Protein AF-A0A0R2JRQ5-F1 (afdb_monomer_lite)

Secondary structure (DSSP, 8-state):
-------------------------------------------------------------HHHHHHHHHTSTTGGGTS--HHHHHHTEE---STT-TTPPPEE---EEEEEE-STTTEET--SS--EEEEEES--SSSEEEEEE-SSEEEEEEESS-EEHHHHH-TT-TTEEEEEHHHHHHHHHH-HHHHHHHGGGEEE-----HHHHHHHHHTS-HHHHHHHHHHHHHHHTT----TTS-EEEEE-STTEEEEEETT--SHHHHEEEEEE-SSSEEEEEEEE-SSTTS-EEEEEEEEEHHHHHHHHHHSHHHHHHHHTTEE-TTTTSB-TTS-HHHH--------------------------------PPPPS-HHHHHHHHHHHHHHHHHHTTSS-HHHHHH-TTTTT--B-TTS-B--HHHHHHHHHHHHHHH-

Structure (mmCIF, N/CA/C/O backbone):
data_AF-A0A0R2JRQ5-F1
#
_entry.id   AF-A0A0R2JRQ5-F1
#
loop_
_atom_site.group_PDB
_atom_site.id
_atom_site.type_symbol
_atom_site.label_atom_id
_atom_site.label_alt_id
_atom_site.label_comp_id
_atom_site.label_asym_id
_atom_site.label_entity_id
_atom_site.label_seq_id
_atom_site.pdbx_PDB_ins_code
_atom_site.Cartn_x
_atom_site.Cartn_y
_atom_site.Cartn_z
_atom_site.occupancy
_atom_site.B_iso_or_equiv
_atom_site.auth_seq_id
_atom_site.auth_comp_id
_atom_site.auth_asym_id
_atom_site.auth_atom_id
_atom_site.pdbx_PDB_model_num
ATOM 1 N N . MET A 1 1 ? 50.748 -8.562 43.020 1.00 32.12 1 MET A N 1
ATOM 2 C CA . MET A 1 1 ? 50.441 -9.678 43.940 1.00 32.12 1 MET A CA 1
ATOM 3 C C . MET A 1 1 ? 48.986 -9.543 44.364 1.00 32.12 1 MET A C 1
ATOM 5 O O . MET A 1 1 ? 48.686 -8.518 44.951 1.00 32.12 1 MET A O 1
ATOM 9 N N . ASN A 1 2 ? 48.168 -10.565 44.056 1.00 31.53 2 ASN A N 1
ATOM 10 C CA . ASN A 1 2 ? 46.857 -10.945 44.635 1.00 31.53 2 ASN A CA 1
ATOM 11 C C . ASN A 1 2 ? 45.705 -9.905 44.578 1.00 31.53 2 ASN A C 1
ATOM 13 O O . ASN A 1 2 ? 45.909 -8.749 44.893 1.00 31.53 2 ASN A O 1
ATOM 17 N N . ASN A 1 3 ? 44.439 -10.226 44.292 1.00 33.97 3 ASN A N 1
ATOM 18 C CA . ASN A 1 3 ? 43.747 -11.482 43.996 1.00 33.97 3 ASN A CA 1
ATOM 19 C C . ASN A 1 3 ? 42.308 -11.157 43.518 1.00 33.97 3 ASN A C 1
ATOM 21 O O . ASN A 1 3 ? 41.673 -10.289 44.104 1.00 33.97 3 ASN A O 1
ATOM 25 N N . LYS A 1 4 ? 41.813 -11.983 42.584 1.00 31.64 4 LYS A N 1
ATOM 26 C CA . LYS A 1 4 ? 40.461 -12.585 42.498 1.00 31.64 4 LYS A CA 1
ATOM 27 C C . LYS A 1 4 ? 39.234 -11.754 42.074 1.00 31.64 4 LYS A C 1
ATOM 29 O O . LYS A 1 4 ? 38.666 -10.983 42.833 1.00 31.64 4 LYS A O 1
ATOM 34 N N . GLU A 1 5 ? 38.821 -12.079 40.847 1.00 42.81 5 GLU A N 1
ATOM 35 C CA . GLU A 1 5 ? 37.472 -12.385 40.341 1.00 42.81 5 GLU A CA 1
ATOM 36 C C . GLU A 1 5 ? 36.297 -12.366 41.332 1.00 42.81 5 GLU A C 1
ATOM 38 O O . GLU A 1 5 ? 36.350 -12.978 42.401 1.00 42.81 5 GLU A O 1
ATOM 43 N N . PHE A 1 6 ? 35.174 -11.799 40.874 1.00 30.44 6 PHE A N 1
ATOM 44 C CA . PHE A 1 6 ? 33.856 -12.102 41.421 1.00 30.44 6 PHE A CA 1
ATOM 45 C C . PHE A 1 6 ? 32.778 -12.053 40.327 1.00 30.44 6 PHE A C 1
ATOM 47 O O . PHE A 1 6 ? 32.390 -10.988 39.853 1.00 30.44 6 PHE A O 1
ATOM 54 N N . TRP A 1 7 ? 32.324 -13.241 39.929 1.00 31.92 7 TRP A N 1
ATOM 55 C CA . TRP A 1 7 ? 31.076 -13.501 39.212 1.00 31.92 7 TRP A CA 1
ATOM 56 C C . TRP A 1 7 ? 29.995 -13.850 40.247 1.00 31.92 7 TRP A C 1
ATOM 58 O O . TRP A 1 7 ? 30.211 -14.737 41.070 1.00 31.92 7 TRP A O 1
ATOM 68 N N . ILE A 1 8 ? 28.827 -13.209 40.171 1.00 34.00 8 ILE A N 1
ATOM 69 C CA . ILE A 1 8 ? 27.545 -13.653 40.752 1.00 34.00 8 ILE A CA 1
ATOM 70 C C . ILE A 1 8 ? 26.481 -13.238 39.718 1.00 34.00 8 ILE A C 1
ATOM 72 O O . ILE A 1 8 ? 26.400 -12.062 39.394 1.00 34.00 8 ILE A O 1
ATOM 76 N N . GLY A 1 9 ? 25.671 -14.098 39.097 1.00 26.67 9 GLY A N 1
ATOM 77 C CA . GLY A 1 9 ? 25.301 -15.464 39.459 1.00 26.67 9 GLY A CA 1
ATOM 78 C C . GLY A 1 9 ? 24.146 -15.473 40.457 1.00 26.67 9 GLY A C 1
ATOM 79 O O . GLY A 1 9 ? 24.336 -15.917 41.583 1.00 26.67 9 GLY A O 1
ATOM 80 N N . MET A 1 10 ? 22.970 -14.964 40.076 1.00 27.69 10 MET A N 1
ATOM 81 C CA . MET A 1 10 ? 21.775 -15.039 40.919 1.00 27.69 10 MET A CA 1
ATOM 82 C C . MET A 1 10 ? 20.724 -15.949 40.282 1.00 27.69 10 MET A C 1
ATOM 84 O O . MET A 1 10 ? 20.042 -15.592 39.325 1.00 27.69 10 MET A O 1
ATOM 88 N N . SER A 1 11 ? 20.642 -17.148 40.846 1.00 26.39 11 SER A N 1
ATOM 89 C CA . SER A 1 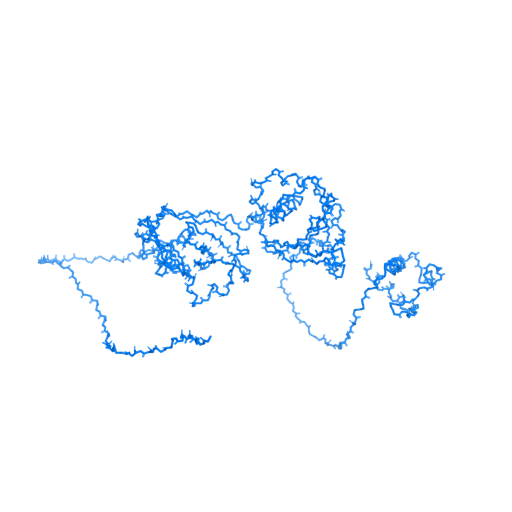11 ? 19.560 -18.110 40.683 1.00 26.39 11 SER A CA 1
ATOM 90 C C . SER A 1 11 ? 18.619 -18.031 41.894 1.00 26.39 11 SER A C 1
ATOM 92 O O . SER A 1 11 ? 19.002 -17.512 42.943 1.00 26.39 11 SER A O 1
ATOM 94 N N . ILE A 1 12 ? 17.481 -18.728 41.764 1.00 29.72 12 ILE A N 1
ATOM 95 C CA . ILE A 1 12 ? 16.566 -19.229 42.814 1.00 29.72 12 ILE A CA 1
ATOM 96 C C . ILE A 1 12 ? 15.659 -18.138 43.459 1.00 29.72 12 ILE A C 1
ATOM 98 O O . ILE A 1 12 ? 16.117 -17.053 43.769 1.00 29.72 12 ILE A O 1
ATOM 102 N N . THR A 1 13 ? 14.351 -18.291 43.717 1.00 25.55 13 THR A N 1
ATOM 103 C CA . THR A 1 13 ? 13.502 -19.476 43.939 1.00 25.55 13 THR A CA 1
ATOM 104 C C . THR A 1 13 ? 12.015 -19.108 43.845 1.00 25.55 13 THR A C 1
ATOM 106 O O . THR A 1 13 ? 11.595 -18.034 44.264 1.00 25.55 13 THR A O 1
ATOM 109 N N . LEU A 1 14 ? 11.240 -20.082 43.379 1.00 31.59 14 LEU A N 1
ATOM 110 C CA . LEU A 1 14 ? 9.798 -20.289 43.513 1.00 31.59 14 LEU A CA 1
ATOM 111 C C . LEU A 1 14 ? 9.313 -20.321 44.991 1.00 31.59 14 LEU A C 1
ATOM 113 O O . LEU A 1 14 ? 9.897 -21.041 45.796 1.00 31.59 14 LEU A O 1
ATOM 117 N N . VAL A 1 15 ? 8.199 -19.651 45.325 1.00 24.95 15 VAL A N 1
ATOM 118 C CA . VAL A 1 15 ? 7.341 -19.900 46.519 1.00 24.95 15 VAL A CA 1
ATOM 119 C C . VAL A 1 15 ? 5.880 -19.658 46.084 1.00 24.95 15 VAL A C 1
ATOM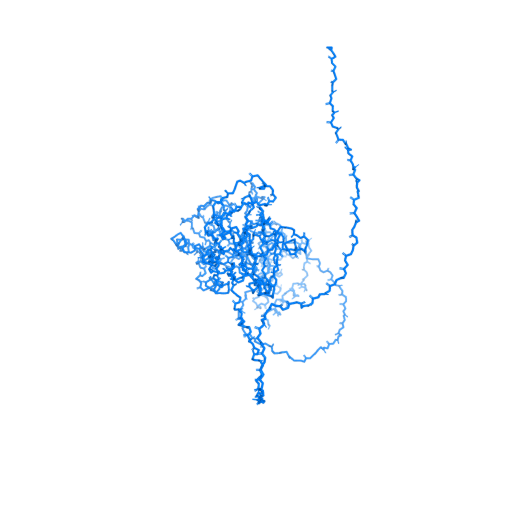 121 O O . VAL A 1 15 ? 5.540 -18.543 45.714 1.00 24.95 15 VAL A O 1
ATOM 124 N N . VAL A 1 16 ? 5.103 -20.701 45.753 1.00 25.44 16 VAL A N 1
ATOM 125 C CA . VAL A 1 16 ? 4.133 -21.466 46.586 1.00 25.44 16 VAL A CA 1
ATOM 126 C C . VAL A 1 16 ? 2.848 -20.702 46.985 1.00 25.44 16 VAL A C 1
ATOM 128 O O . VAL A 1 16 ? 2.842 -19.954 47.950 1.00 25.44 16 VAL A O 1
ATOM 131 N N . ALA A 1 17 ? 1.780 -20.997 46.222 1.00 26.25 17 ALA A N 1
ATOM 132 C CA . ALA A 1 17 ? 0.448 -21.545 46.581 1.00 26.25 17 ALA A CA 1
ATOM 133 C C . ALA A 1 17 ? -0.489 -20.920 47.651 1.00 26.25 17 ALA A C 1
ATOM 135 O O . ALA A 1 17 ? -0.040 -20.327 48.622 1.00 26.25 17 ALA A O 1
ATOM 136 N N . LEU A 1 18 ? -1.788 -21.288 47.486 1.00 23.84 18 LEU A N 1
ATOM 137 C CA . LEU A 1 18 ? -3.007 -21.187 48.344 1.00 23.84 18 LEU A CA 1
ATOM 138 C C . LEU A 1 18 ? -3.902 -19.952 48.065 1.00 23.84 18 LEU A C 1
ATOM 140 O O . LEU A 1 18 ? -3.399 -18.842 48.068 1.00 23.84 18 LEU A O 1
ATOM 144 N N . LEU A 1 19 ? -5.222 -20.012 47.793 1.00 24.08 19 LEU A N 1
ATOM 145 C CA . LEU A 1 19 ? -6.334 -20.968 48.022 1.00 24.08 19 LEU A CA 1
ATOM 146 C C . LEU A 1 19 ? -7.438 -20.755 46.951 1.00 24.08 19 LEU A C 1
ATOM 148 O O . LEU A 1 19 ? -7.693 -19.624 46.559 1.00 24.08 19 LEU A O 1
ATOM 152 N N . ILE A 1 20 ? -8.017 -21.795 46.337 1.00 29.48 20 ILE A N 1
ATOM 153 C CA . ILE A 1 20 ? -9.318 -22.437 46.660 1.00 29.48 20 ILE A CA 1
ATOM 154 C C . ILE A 1 20 ? -10.445 -21.470 47.070 1.00 29.48 20 ILE A C 1
ATOM 156 O O . ILE A 1 20 ? -10.464 -20.958 48.185 1.00 29.48 20 ILE A O 1
ATOM 160 N N . GLY A 1 21 ? -11.459 -21.364 46.205 1.00 22.67 21 GLY A N 1
ATOM 161 C CA . GLY A 1 21 ? -12.764 -20.771 46.492 1.00 22.67 21 GLY A CA 1
ATOM 162 C C . GLY A 1 21 ? -13.823 -21.316 45.533 1.00 22.67 21 GLY A C 1
ATOM 163 O O . GLY A 1 21 ? -13.954 -20.837 44.415 1.00 22.67 21 GLY A O 1
ATOM 164 N N . MET A 1 22 ? -14.528 -22.363 45.962 1.00 24.33 22 MET A N 1
ATOM 165 C CA . MET A 1 22 ? -15.679 -22.956 45.278 1.00 24.33 22 MET A CA 1
ATOM 166 C C . MET A 1 22 ? -16.878 -21.996 45.229 1.00 24.33 22 MET A C 1
ATOM 168 O O . MET A 1 22 ? -17.085 -21.213 46.152 1.00 24.33 22 MET A O 1
ATOM 172 N N . GLY A 1 23 ? -17.753 -22.216 44.243 1.00 22.27 23 GLY A N 1
ATOM 173 C CA . GLY A 1 23 ? -19.160 -21.796 44.256 1.00 22.27 23 GLY A CA 1
ATOM 174 C C . GLY A 1 23 ? -19.460 -20.760 43.175 1.00 22.27 23 GLY A C 1
ATOM 175 O O . GLY A 1 23 ? -18.724 -19.804 43.012 1.00 22.27 23 GLY A O 1
ATOM 176 N N . GLY A 1 24 ? -20.510 -20.858 42.374 1.00 22.08 24 GLY A N 1
ATOM 177 C CA . GLY A 1 24 ? -21.677 -21.720 42.411 1.00 22.08 24 GLY A CA 1
ATOM 178 C C . GLY A 1 24 ? -22.735 -21.088 41.504 1.00 22.08 24 GLY A C 1
ATOM 179 O O . GLY A 1 24 ? -22.779 -19.872 41.336 1.00 22.08 24 GLY A O 1
ATOM 180 N N . PHE A 1 25 ? -23.560 -21.938 40.902 1.00 27.41 25 PHE A N 1
ATOM 181 C CA . PHE A 1 25 ? -24.839 -21.589 40.288 1.00 27.41 25 PHE A CA 1
ATOM 182 C C . PHE A 1 25 ? -25.606 -20.526 41.090 1.00 27.41 25 PHE A C 1
ATOM 184 O O . PHE A 1 25 ? -25.762 -20.701 42.291 1.00 27.41 25 PHE A O 1
ATOM 191 N N . THR A 1 26 ? -26.197 -19.541 40.406 1.00 24.38 26 THR A N 1
ATOM 192 C CA . THR A 1 26 ? -27.636 -19.220 40.513 1.00 24.38 26 THR A CA 1
ATOM 193 C C . THR A 1 26 ? -28.004 -18.164 39.478 1.00 24.38 26 THR A C 1
ATOM 195 O O . THR A 1 26 ? -27.465 -17.062 39.484 1.00 24.38 26 THR A O 1
ATOM 198 N N . GLY A 1 27 ? -28.968 -18.484 38.614 1.00 24.22 27 GLY A N 1
ATOM 199 C CA . GLY A 1 27 ? -29.826 -17.448 38.057 1.00 24.22 27 GLY A CA 1
ATOM 200 C C . GLY A 1 27 ? -30.752 -16.922 39.149 1.00 24.22 27 GLY A C 1
ATOM 201 O O . GLY A 1 27 ? -31.144 -17.688 40.020 1.00 24.22 27 GLY A O 1
ATOM 202 N N . TYR A 1 28 ? -31.125 -15.650 39.072 1.00 24.12 28 TYR A N 1
ATOM 203 C CA . TYR A 1 28 ? -32.436 -15.184 39.507 1.00 24.12 28 TYR A CA 1
ATOM 204 C C . TYR A 1 28 ? -32.797 -13.943 38.699 1.00 24.12 28 TYR A C 1
ATOM 206 O O . TYR A 1 28 ? -32.165 -12.892 38.778 1.00 24.12 28 TYR A O 1
ATOM 214 N N . ALA A 1 29 ? -33.843 -14.115 37.900 1.00 26.33 29 ALA A N 1
ATOM 215 C CA . ALA A 1 29 ? -34.749 -13.045 37.557 1.00 26.33 29 ALA A CA 1
ATOM 216 C C . ALA A 1 29 ? -35.442 -12.535 38.832 1.00 26.33 29 ALA A C 1
ATOM 218 O O . ALA A 1 29 ? -35.614 -13.284 39.789 1.00 26.33 29 ALA A O 1
ATOM 219 N N . MET A 1 30 ? -35.962 -11.309 38.738 1.00 24.97 30 MET A N 1
ATOM 220 C CA . MET A 1 30 ? -37.026 -10.748 39.576 1.00 24.97 30 MET A CA 1
ATOM 221 C C . MET A 1 30 ? -36.577 -10.131 40.912 1.00 24.97 30 MET A C 1
ATOM 223 O O . MET A 1 30 ? -36.374 -10.840 41.881 1.00 24.97 30 MET A O 1
ATOM 227 N N . VAL A 1 31 ? -36.582 -8.793 40.986 1.00 25.97 31 VAL A N 1
ATOM 228 C CA . VAL A 1 31 ? -37.434 -8.044 41.931 1.00 25.97 31 VAL A CA 1
ATOM 229 C C . VAL A 1 31 ? -37.818 -6.706 41.293 1.00 25.97 31 VAL A C 1
ATOM 231 O O . VAL A 1 31 ? -36.986 -5.941 40.814 1.00 25.97 31 VAL A O 1
ATOM 234 N N . GLN A 1 32 ? -39.126 -6.471 41.290 1.00 26.34 32 GLN A N 1
ATOM 235 C CA . GLN A 1 32 ? -39.814 -5.262 40.870 1.00 26.34 32 GLN A CA 1
ATOM 236 C C . GLN A 1 32 ? -39.549 -4.090 41.823 1.00 26.34 32 GLN A C 1
ATOM 238 O O . GLN A 1 32 ? -39.563 -4.256 43.043 1.00 26.34 32 GLN A O 1
ATOM 243 N N . HIS A 1 33 ? -39.451 -2.878 41.278 1.00 26.27 33 HIS A N 1
ATOM 244 C CA . HIS A 1 33 ? -39.650 -1.660 42.056 1.00 26.27 33 HIS A CA 1
ATOM 245 C C . HIS A 1 33 ? -41.117 -1.208 41.978 1.00 26.27 33 HIS A C 1
ATOM 247 O O . HIS A 1 33 ? -41.608 -0.889 40.904 1.00 26.27 33 HIS A O 1
ATOM 253 N N . ARG A 1 34 ? -41.745 -1.174 43.166 1.00 29.38 34 ARG A N 1
ATOM 254 C CA . ARG A 1 34 ? -42.830 -0.298 43.666 1.00 29.38 34 ARG A CA 1
ATOM 255 C C . ARG A 1 34 ? -44.007 0.041 42.737 1.00 29.38 34 ARG A C 1
ATOM 257 O O . ARG A 1 34 ? -43.827 0.710 41.734 1.00 29.38 34 ARG A O 1
ATOM 264 N N . LEU A 1 35 ? -45.225 -0.139 43.265 1.00 29.16 35 LEU A N 1
ATOM 265 C CA . LEU A 1 35 ? -46.099 0.969 43.701 1.00 29.16 35 LEU A CA 1
ATOM 266 C C . LEU A 1 35 ? -47.333 0.429 44.450 1.00 29.16 35 LEU A C 1
ATOM 268 O O . LEU A 1 35 ? -48.040 -0.454 43.975 1.00 29.16 35 LEU A O 1
ATOM 272 N N . LYS A 1 36 ? -47.579 0.978 45.647 1.00 31.34 36 LYS A N 1
ATOM 273 C CA . LYS A 1 36 ? -48.875 0.901 46.328 1.00 31.34 36 LYS A CA 1
ATOM 274 C C . LYS A 1 36 ? -49.865 1.775 45.563 1.00 31.34 36 LYS A C 1
ATOM 276 O O . LYS A 1 36 ? -49.717 2.993 45.564 1.00 31.34 36 LYS A O 1
ATOM 281 N N . SER A 1 37 ? -50.903 1.157 45.032 1.00 32.22 37 SER A N 1
ATOM 282 C CA . SER A 1 37 ? -52.204 1.786 44.818 1.00 32.22 37 SER A CA 1
ATOM 283 C C . SER A 1 37 ? -53.243 0.673 44.795 1.00 32.22 37 SER A C 1
ATOM 285 O O . SER A 1 37 ? -53.137 -0.268 44.012 1.00 32.22 37 SER A O 1
ATOM 287 N N . GLU A 1 38 ? -54.181 0.754 45.731 1.00 30.83 38 GLU A N 1
ATOM 288 C CA . GLU A 1 38 ? -55.304 -0.166 45.889 1.00 30.83 38 GLU A CA 1
ATOM 289 C C . GLU A 1 38 ? -56.351 -0.004 44.766 1.00 30.83 38 GLU A C 1
ATOM 291 O O . GLU A 1 38 ? -56.330 0.993 44.041 1.00 30.83 38 GLU A O 1
ATOM 296 N N . PRO A 1 39 ? -57.223 -1.014 44.575 1.00 38.25 39 PRO A N 1
ATOM 297 C CA . PRO A 1 39 ? -57.832 -1.347 43.288 1.00 38.25 39 PRO A CA 1
ATOM 298 C C . PRO A 1 39 ? -59.240 -0.754 43.134 1.00 38.25 39 PRO A C 1
ATOM 300 O O . PRO A 1 39 ? -59.817 -0.317 44.128 1.00 38.25 39 PRO A O 1
ATOM 303 N N . LYS A 1 40 ? -59.834 -0.832 41.925 1.00 26.06 40 LYS A N 1
ATOM 304 C CA . LYS A 1 40 ? -60.954 -1.754 41.591 1.00 26.06 40 LYS A CA 1
ATOM 305 C C . LYS A 1 40 ? -61.608 -1.461 40.212 1.00 26.06 40 LYS A C 1
ATOM 307 O O . LYS A 1 40 ? -61.800 -0.309 39.853 1.00 26.06 40 LYS A O 1
ATOM 312 N N . VAL A 1 41 ? -62.068 -2.550 39.573 1.00 28.52 41 VAL A N 1
ATOM 313 C CA . VAL A 1 41 ? -63.165 -2.683 38.572 1.00 28.52 41 VAL A CA 1
ATOM 314 C C . VAL A 1 41 ? -62.843 -2.484 37.069 1.00 28.52 41 VAL A C 1
ATOM 316 O O . VAL A 1 41 ? -62.902 -1.389 36.534 1.00 28.52 41 VAL A O 1
ATOM 319 N N . GLU A 1 42 ? -62.595 -3.633 36.418 1.00 30.59 42 GLU A N 1
ATOM 320 C CA . GLU A 1 42 ? -63.396 -4.225 35.317 1.00 30.59 42 GLU A CA 1
ATOM 321 C C . GLU A 1 42 ? -63.332 -3.687 33.863 1.00 30.59 42 GLU A C 1
ATOM 323 O O . GLU A 1 42 ? -63.519 -2.516 33.567 1.00 30.59 42 GLU A O 1
ATOM 328 N N . SER A 1 43 ? -63.219 -4.671 32.955 1.00 28.22 43 SER A N 1
ATOM 329 C CA . SER A 1 43 ? -63.609 -4.684 31.535 1.00 28.22 43 SER A CA 1
ATOM 330 C C . SER A 1 43 ? -62.701 -4.000 30.498 1.00 28.22 43 SER A C 1
ATOM 332 O O . SER A 1 43 ? -62.737 -2.795 30.286 1.00 28.22 43 SER A O 1
ATOM 334 N N . THR A 1 44 ? -62.022 -4.806 29.673 1.00 28.39 44 THR A N 1
ATOM 335 C CA . THR A 1 44 ? -62.442 -5.188 28.296 1.00 28.39 44 THR A CA 1
ATOM 336 C C . THR A 1 44 ? -61.203 -5.570 27.471 1.00 28.39 44 THR A C 1
ATOM 338 O O . THR A 1 44 ? -60.202 -4.861 27.451 1.00 28.39 44 THR A O 1
ATOM 341 N N . LYS A 1 45 ? -61.269 -6.715 26.781 1.00 39.84 45 LYS A N 1
ATOM 342 C CA . LYS A 1 45 ? -60.265 -7.211 25.828 1.00 39.84 45 LYS A CA 1
ATOM 343 C C . LYS A 1 45 ? -59.946 -6.171 24.745 1.00 39.84 45 LYS A C 1
ATOM 345 O O . LYS A 1 45 ? -60.848 -5.793 24.004 1.00 39.84 45 LYS A O 1
ATOM 350 N N . GLN A 1 46 ? -58.665 -5.876 24.526 1.00 29.98 46 GLN A N 1
ATOM 351 C CA . GLN A 1 46 ? -58.181 -5.499 23.200 1.00 29.98 46 GLN A CA 1
ATOM 352 C C . GLN A 1 46 ? -56.761 -6.034 22.991 1.00 29.98 46 GLN A C 1
ATOM 354 O O . GLN A 1 46 ? -55.831 -5.729 23.729 1.00 29.98 46 GLN A O 1
ATOM 359 N N . SER A 1 47 ? -56.652 -6.922 22.006 1.00 38.78 47 SER A N 1
ATOM 360 C CA . SER A 1 47 ? -55.414 -7.490 21.493 1.00 38.78 47 SER A CA 1
ATOM 361 C C . SER A 1 47 ? -54.566 -6.383 20.864 1.00 38.78 47 SER A C 1
ATOM 363 O O . SER A 1 47 ? -55.026 -5.698 19.952 1.00 38.78 47 SER A O 1
ATOM 365 N N . SER A 1 48 ? -53.329 -6.228 21.328 1.00 32.62 48 SER A N 1
ATOM 366 C CA . SER A 1 48 ? -52.264 -5.576 20.574 1.00 32.62 48 SER A CA 1
ATOM 367 C C . SER A 1 48 ? -50.975 -6.377 20.748 1.00 32.62 48 SER A C 1
ATOM 369 O O . SER A 1 48 ? -50.396 -6.492 21.825 1.00 32.62 48 SER A O 1
ATOM 371 N N . THR A 1 49 ? -50.567 -7.014 19.658 1.00 33.12 49 THR A N 1
ATOM 372 C CA . THR A 1 49 ? -49.273 -7.675 19.493 1.00 33.12 49 THR A CA 1
ATOM 373 C C . THR A 1 49 ? -48.150 -6.650 19.712 1.00 33.12 49 THR A C 1
ATOM 375 O O . THR A 1 49 ? -48.225 -5.569 19.121 1.00 33.12 49 THR A O 1
ATOM 378 N N . PRO A 1 50 ? -47.102 -6.933 20.510 1.00 35.41 50 PRO A N 1
ATOM 379 C CA . PRO A 1 50 ? -45.974 -6.020 20.628 1.00 35.41 50 PRO A CA 1
ATOM 380 C C . PRO A 1 50 ? -45.214 -5.988 19.299 1.00 35.41 50 PRO A C 1
ATOM 382 O O . PRO A 1 50 ? -44.751 -7.011 18.789 1.00 35.41 50 PRO A O 1
ATOM 385 N N . LYS A 1 51 ? -45.139 -4.788 18.722 1.00 32.44 51 LYS A N 1
ATOM 386 C CA . LYS A 1 51 ? -44.395 -4.464 17.507 1.00 32.44 51 LYS A CA 1
ATOM 387 C C . LYS A 1 51 ? -42.913 -4.707 17.802 1.00 32.44 51 LYS A C 1
ATOM 389 O O . LYS A 1 51 ? -42.324 -4.008 18.621 1.00 32.44 51 LYS A O 1
ATOM 394 N N . LYS A 1 52 ? -42.349 -5.744 17.184 1.00 35.38 52 LYS A N 1
ATOM 395 C CA . LYS A 1 52 ? -40.914 -6.029 17.183 1.00 35.38 52 LYS A CA 1
ATOM 396 C C . LYS A 1 52 ? -40.233 -4.817 16.545 1.00 35.38 52 LYS A C 1
ATOM 398 O O . LYS A 1 52 ? -40.431 -4.570 15.359 1.00 35.38 52 LYS A O 1
ATOM 403 N N . GLU A 1 53 ? -39.544 -4.025 17.359 1.00 38.28 53 GLU A N 1
ATOM 404 C CA . GLU A 1 53 ? -38.666 -2.954 16.898 1.00 38.28 53 GLU A CA 1
ATOM 405 C C . GLU A 1 53 ? -37.586 -3.632 16.051 1.00 38.28 53 GLU A C 1
ATOM 407 O O . GLU A 1 53 ? -36.748 -4.386 16.549 1.00 38.28 53 GLU A O 1
ATOM 412 N N . GLU A 1 54 ? -37.721 -3.500 14.738 1.00 35.78 54 GLU A N 1
ATOM 413 C CA . GLU A 1 54 ? -36.737 -3.973 13.782 1.00 35.78 54 GLU A CA 1
ATOM 414 C C . GLU A 1 54 ? -35.510 -3.088 13.997 1.00 35.78 54 GLU A C 1
ATOM 416 O O . GLU A 1 54 ? -35.547 -1.893 13.713 1.00 35.78 54 GLU A O 1
ATOM 421 N N . ALA A 1 55 ? -34.478 -3.649 14.635 1.00 43.62 55 ALA A N 1
ATOM 422 C CA . ALA A 1 55 ? -33.230 -2.949 14.888 1.00 43.62 55 ALA A CA 1
ATOM 423 C C . ALA A 1 55 ? -32.730 -2.372 13.560 1.00 43.62 55 ALA A C 1
ATOM 425 O O . ALA A 1 55 ? -32.501 -3.124 12.610 1.00 43.62 55 ALA A O 1
ATOM 426 N N . GLU A 1 56 ? -32.612 -1.045 13.496 1.00 47.03 56 GLU A N 1
ATOM 427 C CA . GLU A 1 56 ? -31.997 -0.341 12.377 1.00 47.03 56 GLU A CA 1
ATOM 428 C C . GLU A 1 56 ? -30.673 -1.035 12.052 1.00 47.03 56 GLU A C 1
ATOM 430 O O . GLU A 1 56 ? -29.763 -1.096 12.882 1.00 47.03 56 GLU A O 1
ATOM 435 N N . LYS A 1 57 ? -30.595 -1.641 10.866 1.00 53.12 57 LYS A N 1
ATOM 436 C CA . LYS A 1 57 ? -29.402 -2.354 10.425 1.00 53.12 57 LYS A CA 1
ATOM 437 C C . LYS A 1 57 ? -28.330 -1.299 10.167 1.00 53.12 57 LYS A C 1
ATOM 439 O O . LYS A 1 57 ? -28.372 -0.611 9.148 1.00 53.12 57 LYS A O 1
ATOM 444 N N . ILE A 1 58 ? -27.427 -1.118 11.128 1.00 59.22 58 ILE A N 1
ATOM 445 C CA . ILE A 1 58 ? -26.341 -0.139 11.055 1.00 59.22 58 ILE A CA 1
ATOM 446 C C . ILE A 1 58 ? -25.542 -0.429 9.782 1.00 59.22 58 ILE A C 1
ATOM 448 O O . ILE A 1 58 ? -24.984 -1.514 9.623 1.00 59.22 58 ILE A O 1
ATOM 452 N N . LYS A 1 59 ? -25.473 0.534 8.856 1.00 73.25 59 LYS A N 1
ATOM 453 C CA . LYS A 1 59 ? -24.533 0.446 7.735 1.00 73.25 59 LYS A CA 1
ATOM 454 C C . LYS A 1 59 ? -23.123 0.517 8.325 1.00 73.25 59 LYS A C 1
ATOM 456 O O . LYS A 1 59 ? -22.725 1.553 8.855 1.00 73.25 59 LYS A O 1
ATOM 461 N N . LEU A 1 60 ? -22.388 -0.591 8.281 1.00 84.81 60 LEU A N 1
ATOM 462 C CA . LEU A 1 60 ? -21.020 -0.653 8.789 1.00 84.81 60 LEU A CA 1
ATOM 463 C C . LEU A 1 60 ? -20.092 0.155 7.878 1.00 84.81 60 LEU A C 1
ATOM 465 O O . LEU A 1 60 ? -19.749 -0.277 6.782 1.00 84.81 60 LEU A O 1
ATOM 469 N N . THR A 1 61 ? -19.713 1.346 8.332 1.00 90.44 61 THR A N 1
ATOM 470 C CA . THR A 1 61 ? -18.668 2.170 7.716 1.00 90.44 61 THR A CA 1
ATOM 471 C C . THR A 1 61 ? -17.303 1.823 8.315 1.00 90.44 61 THR A C 1
ATOM 473 O O . THR A 1 61 ? -17.229 1.265 9.413 1.00 90.44 61 THR A O 1
ATOM 476 N N . ASN A 1 62 ? -16.209 2.202 7.650 1.00 91.88 62 ASN A N 1
ATOM 477 C CA . ASN A 1 62 ? -14.855 2.035 8.202 1.00 91.88 62 ASN A CA 1
ATOM 478 C C . ASN A 1 62 ? -14.696 2.765 9.539 1.00 91.88 62 ASN A C 1
ATOM 480 O O . ASN A 1 62 ? -14.091 2.242 10.471 1.00 91.88 62 ASN A O 1
ATOM 484 N N . LYS A 1 63 ? -15.332 3.936 9.666 1.00 93.69 63 LYS A N 1
ATOM 485 C CA . LYS A 1 63 ? -15.381 4.698 10.915 1.00 93.69 63 LYS A CA 1
ATOM 486 C C . LYS A 1 63 ? -16.045 3.899 12.037 1.00 93.69 63 LYS A C 1
ATOM 488 O O . LYS A 1 63 ? -15.485 3.800 13.122 1.00 93.69 63 LYS A O 1
ATOM 493 N N . ASN A 1 64 ? -17.184 3.263 11.757 1.00 93.94 64 ASN A N 1
ATOM 494 C CA . ASN A 1 64 ? -17.879 2.400 12.717 1.00 93.94 64 ASN A CA 1
ATOM 495 C C . ASN A 1 64 ? -17.022 1.188 13.118 1.00 93.94 64 ASN A C 1
ATOM 497 O O . ASN A 1 64 ? -16.999 0.811 14.287 1.00 93.94 64 ASN A O 1
ATOM 501 N N . LYS A 1 65 ? -16.290 0.599 12.164 1.00 95.31 65 LYS A N 1
ATOM 502 C CA . LYS A 1 65 ? -15.368 -0.516 12.419 1.00 95.31 65 LYS A CA 1
ATOM 503 C C . LYS A 1 65 ? -14.217 -0.107 13.354 1.00 95.31 65 LYS A C 1
ATOM 505 O O . LYS A 1 65 ? -13.958 -0.818 14.322 1.00 95.31 65 LYS A O 1
ATOM 510 N N . LEU A 1 66 ? -13.581 1.046 13.120 1.00 95.75 66 LEU A N 1
ATOM 511 C CA . LEU A 1 66 ? -12.524 1.572 13.996 1.00 95.75 66 LEU A CA 1
ATOM 512 C C . LEU A 1 66 ? -13.055 1.921 15.395 1.00 95.75 66 LEU A C 1
ATOM 514 O O . LEU A 1 66 ? -12.437 1.548 16.387 1.00 95.75 66 LEU A O 1
ATOM 518 N N . ILE A 1 67 ? -14.221 2.569 15.489 1.00 96.06 67 ILE A N 1
ATOM 519 C CA . ILE A 1 67 ? -14.861 2.872 16.781 1.00 96.06 67 ILE A CA 1
ATOM 520 C C . ILE A 1 67 ? -15.070 1.591 17.596 1.00 96.06 67 ILE A C 1
ATOM 522 O O . ILE A 1 67 ? -14.678 1.537 18.758 1.00 96.06 67 ILE A O 1
ATOM 526 N N . ALA A 1 68 ? -15.625 0.541 16.988 1.00 96.56 68 ALA A N 1
ATOM 527 C CA . ALA A 1 68 ? -15.869 -0.715 17.693 1.00 96.56 68 ALA A CA 1
ATOM 528 C C . ALA A 1 68 ? -14.575 -1.377 18.200 1.00 96.56 68 ALA A C 1
ATOM 530 O O . ALA A 1 68 ? -14.562 -1.960 19.284 1.00 96.56 68 ALA A O 1
ATOM 531 N N . LEU A 1 69 ? -13.476 -1.275 17.446 1.00 96.19 69 LEU A N 1
ATOM 532 C CA . LEU A 1 69 ? -12.163 -1.736 17.904 1.00 96.19 69 LEU A CA 1
ATOM 533 C C . LEU A 1 69 ? -11.697 -0.953 19.137 1.00 96.19 69 LEU A C 1
ATOM 535 O O . LEU A 1 69 ? -11.270 -1.556 20.117 1.00 96.19 69 LEU A O 1
ATOM 539 N N . MET A 1 70 ? -11.849 0.371 19.130 1.00 94.62 70 MET A N 1
ATOM 540 C CA . MET A 1 70 ? -11.482 1.233 20.260 1.00 94.62 70 MET A CA 1
ATOM 541 C C . MET A 1 70 ? -12.342 1.021 21.513 1.00 94.62 70 MET A C 1
ATOM 543 O O . MET A 1 70 ? -11.898 1.314 22.621 1.00 94.62 70 MET A O 1
ATOM 547 N N . GLU A 1 71 ? -13.571 0.538 21.352 1.00 95.38 71 GLU A N 1
ATOM 548 C CA . GLU A 1 71 ? -14.481 0.176 22.447 1.00 95.38 71 GLU A CA 1
ATOM 549 C C . GLU A 1 71 ? -14.239 -1.252 22.975 1.00 95.38 71 GLU A C 1
ATOM 551 O O . GLU A 1 71 ? -14.910 -1.702 23.907 1.00 95.38 71 GLU A O 1
ATOM 556 N N . THR A 1 72 ? -13.298 -1.994 22.383 1.00 92.62 72 THR A N 1
ATOM 557 C CA . THR A 1 72 ? -12.973 -3.361 22.799 1.00 92.62 72 THR A CA 1
ATOM 558 C C . THR A 1 72 ? -11.995 -3.362 23.973 1.00 92.62 72 THR A C 1
ATOM 560 O O . THR A 1 72 ? -11.019 -2.616 24.015 1.00 92.62 72 THR A O 1
ATOM 563 N N . SER A 1 73 ? -12.232 -4.243 24.945 1.00 85.38 73 SER A N 1
ATOM 564 C CA . SER A 1 73 ? -11.344 -4.416 26.097 1.00 85.38 73 SER A CA 1
ATOM 565 C C . SER A 1 73 ? -9.938 -4.854 25.678 1.00 85.38 73 SER A C 1
ATOM 567 O O . SER A 1 73 ? -9.805 -5.768 24.865 1.00 85.38 73 SER A O 1
ATOM 569 N N . GLY A 1 74 ? -8.905 -4.281 26.298 1.00 80.56 74 GLY A N 1
ATOM 570 C CA . GLY A 1 74 ? -7.504 -4.636 26.041 1.00 80.56 74 GLY A CA 1
ATOM 571 C C . GLY A 1 74 ? -6.868 -3.902 24.859 1.00 80.56 74 GLY A C 1
ATOM 572 O O . GLY A 1 74 ? -5.685 -4.117 24.589 1.00 80.56 74 GLY A O 1
ATOM 573 N N . ILE A 1 75 ? -7.625 -3.028 24.180 1.00 86.62 75 ILE A N 1
ATOM 574 C CA . ILE A 1 75 ? -7.121 -2.203 23.077 1.00 86.62 75 ILE A CA 1
ATOM 575 C C . ILE A 1 75 ? -6.017 -1.241 23.521 1.00 86.62 75 ILE A C 1
ATOM 577 O O . ILE A 1 75 ? -5.179 -0.874 22.715 1.00 86.62 75 ILE A O 1
ATOM 581 N N . ASP A 1 76 ? -5.967 -0.884 24.803 1.00 80.50 76 ASP A N 1
ATOM 582 C CA . ASP A 1 76 ? -4.976 -0.001 25.426 1.00 80.50 76 ASP A CA 1
ATOM 583 C C . ASP A 1 76 ? -3.531 -0.530 25.373 1.00 80.50 76 ASP A C 1
ATOM 585 O O . ASP A 1 76 ? -2.588 0.244 25.551 1.00 80.50 76 ASP A O 1
ATOM 589 N N . ASN A 1 77 ? -3.348 -1.824 25.083 1.00 78.69 77 ASN A N 1
ATOM 590 C CA . ASN A 1 77 ? -2.035 -2.434 24.831 1.00 78.69 77 ASN A CA 1
ATOM 591 C C . ASN A 1 77 ? -1.532 -2.232 23.389 1.00 78.69 77 ASN A C 1
ATOM 593 O O . ASN A 1 77 ? -0.383 -2.552 23.091 1.00 78.69 77 ASN A O 1
ATOM 597 N N . ILE A 1 78 ? -2.390 -1.747 22.488 1.00 82.12 78 ILE A N 1
ATOM 598 C CA . ILE A 1 78 ? -2.128 -1.638 21.043 1.00 82.12 78 ILE A CA 1
ATOM 599 C C . ILE A 1 78 ? -2.362 -0.206 20.551 1.00 82.12 78 ILE A C 1
ATOM 601 O O . ILE A 1 78 ? -1.607 0.309 19.732 1.00 82.12 78 ILE A O 1
ATOM 605 N N . GLY A 1 79 ? -3.438 0.410 21.034 1.00 85.31 79 GLY A N 1
ATOM 606 C CA . GLY A 1 79 ? -4.090 1.588 20.493 1.00 85.31 79 GLY A CA 1
ATOM 607 C C . GLY A 1 79 ? -4.641 2.515 21.580 1.00 85.31 79 GLY A C 1
ATOM 608 O O . GLY A 1 79 ? -4.574 2.235 22.775 1.00 85.31 79 GLY A O 1
ATOM 609 N N . ILE A 1 80 ? -5.255 3.619 21.152 1.00 89.31 80 ILE A N 1
ATOM 610 C CA . ILE A 1 80 ? -6.031 4.499 22.035 1.00 89.31 80 ILE A CA 1
ATOM 611 C C . ILE A 1 80 ? -7.417 3.888 22.254 1.00 89.31 80 ILE A C 1
ATOM 613 O O . ILE A 1 80 ? -8.130 3.623 21.286 1.00 89.31 80 ILE A O 1
ATOM 617 N N . SER A 1 81 ? -7.837 3.717 23.509 1.00 92.50 81 SER A N 1
ATOM 618 C CA . SER A 1 81 ? -9.208 3.288 23.809 1.00 92.50 81 SER A CA 1
ATOM 619 C C . SER A 1 81 ? -10.226 4.414 23.605 1.00 92.50 81 SER A C 1
ATOM 621 O O . SER A 1 81 ? -9.916 5.609 23.692 1.00 92.50 81 SER A O 1
ATOM 623 N N . ALA A 1 82 ? -11.485 4.043 23.395 1.00 94.50 82 ALA A N 1
ATOM 624 C CA . ALA A 1 82 ? -12.596 4.978 23.288 1.00 94.50 82 ALA A CA 1
ATOM 625 C C . ALA A 1 82 ? -12.716 5.885 24.531 1.00 94.50 82 ALA A C 1
ATOM 627 O O . ALA A 1 82 ? -12.912 7.095 24.409 1.00 94.50 82 ALA A O 1
ATOM 628 N N . GLU A 1 83 ? -12.513 5.353 25.738 1.00 94.06 83 GLU A N 1
ATOM 629 C CA . GLU A 1 83 ? -12.542 6.126 26.984 1.00 94.06 83 GLU A CA 1
ATOM 630 C C . GLU A 1 83 ? -11.372 7.107 27.100 1.00 94.06 83 GLU A C 1
ATOM 632 O O . GLU A 1 83 ? -11.542 8.207 27.636 1.00 94.06 83 GLU A O 1
ATOM 637 N N . GLN A 1 84 ? -10.184 6.727 26.619 1.00 92.44 84 GLN A N 1
ATOM 638 C CA . GLN A 1 84 ? -9.014 7.607 26.582 1.00 92.44 84 GLN A CA 1
ATOM 639 C C . GLN A 1 84 ? -9.259 8.783 25.623 1.00 92.44 84 GLN A C 1
ATOM 641 O O . GLN A 1 84 ? -9.108 9.948 26.009 1.00 92.44 84 GLN A O 1
ATOM 646 N N . LEU A 1 85 ? -9.762 8.505 24.414 1.00 94.19 85 LEU A N 1
ATOM 647 C CA . LEU A 1 85 ? -10.126 9.543 23.446 1.00 94.19 85 LEU A CA 1
ATOM 648 C C . LEU A 1 85 ? -11.264 10.444 23.959 1.00 94.19 85 LEU A C 1
ATOM 650 O O . LEU A 1 85 ? -11.232 11.670 23.798 1.00 94.19 85 LEU A O 1
ATOM 654 N N . ALA A 1 86 ? -12.264 9.873 24.631 1.00 94.50 86 ALA A N 1
ATOM 655 C CA . ALA A 1 86 ? -13.353 10.622 25.251 1.00 94.50 86 ALA A CA 1
ATOM 656 C C . ALA A 1 86 ? -12.831 11.633 26.287 1.00 94.50 86 ALA A C 1
ATOM 658 O O . ALA A 1 86 ? -13.221 12.805 26.249 1.00 94.50 86 ALA A O 1
ATOM 659 N N . LYS A 1 87 ? -11.896 11.206 27.147 1.00 93.62 87 LYS A N 1
ATOM 660 C CA . LYS A 1 87 ? -11.224 12.044 28.159 1.00 93.62 87 LYS A CA 1
ATOM 661 C C . LYS A 1 87 ? -10.225 13.041 27.568 1.00 93.62 87 LYS A C 1
ATOM 663 O O . LYS A 1 87 ? -9.820 13.970 28.262 1.00 93.62 87 LYS A O 1
ATOM 668 N N . GLY A 1 88 ? -9.834 12.850 26.312 1.00 91.38 88 GLY A N 1
ATOM 669 C CA . GLY A 1 88 ? -8.852 13.678 25.623 1.00 91.38 88 GLY A CA 1
ATOM 670 C C . GLY A 1 88 ? -7.409 13.419 26.059 1.00 91.38 88 GLY A C 1
ATOM 671 O O . GLY A 1 88 ? -6.542 14.261 25.838 1.00 91.38 88 GLY A O 1
ATOM 672 N N . LYS A 1 89 ? -7.156 12.288 26.729 1.00 88.81 89 LYS A N 1
ATOM 673 C CA . LYS A 1 89 ? -5.844 11.913 27.257 1.00 88.81 89 LYS A CA 1
ATOM 674 C C . LYS A 1 89 ? -5.588 10.434 27.051 1.00 88.81 89 LYS A C 1
ATOM 676 O O . LYS A 1 89 ? -6.443 9.608 27.359 1.00 88.81 89 LYS A O 1
ATOM 681 N N . TYR A 1 90 ? -4.384 10.119 26.609 1.00 86.06 90 TYR A N 1
ATOM 682 C CA . TYR A 1 90 ? -3.935 8.767 26.327 1.00 86.06 90 TYR A CA 1
ATOM 683 C C . TYR A 1 90 ? -2.652 8.449 27.089 1.00 86.06 90 TYR A C 1
ATOM 685 O O . TYR A 1 90 ? -1.780 9.302 27.227 1.00 86.06 90 TYR A O 1
ATOM 693 N N . GLN A 1 91 ? -2.529 7.211 27.554 1.00 82.25 91 GLN A N 1
ATOM 694 C CA . GLN A 1 91 ? -1.288 6.661 28.082 1.00 82.25 91 GLN A CA 1
ATOM 695 C C . GLN A 1 91 ? -1.074 5.298 27.430 1.00 82.25 91 GLN A C 1
ATOM 697 O O . GLN A 1 91 ? -1.978 4.461 27.462 1.00 82.25 91 GLN A O 1
ATOM 702 N N . SER A 1 92 ? 0.097 5.122 26.816 1.00 74.00 92 SER A N 1
ATOM 703 C CA . SER A 1 92 ? 0.447 3.898 26.100 1.00 74.00 92 SER A CA 1
ATOM 704 C C . SER A 1 92 ? 0.815 2.794 27.071 1.00 74.00 92 SER A C 1
ATOM 706 O O . SER A 1 92 ? 1.657 3.008 27.939 1.00 74.00 92 SER A O 1
ATOM 708 N N . HIS A 1 93 ? 0.200 1.625 26.899 1.00 74.19 93 HIS A N 1
ATOM 709 C CA . HIS A 1 93 ? 0.590 0.392 27.589 1.00 74.19 93 HIS A CA 1
ATOM 710 C C . HIS A 1 93 ? 1.213 -0.618 26.618 1.00 74.19 93 HIS A C 1
ATOM 712 O O . HIS A 1 93 ? 1.371 -1.790 26.955 1.00 74.19 93 HIS A O 1
ATOM 718 N N . ALA A 1 94 ? 1.568 -0.174 25.406 1.00 65.88 94 ALA A N 1
ATOM 719 C CA . ALA A 1 94 ? 2.298 -1.002 24.462 1.00 65.88 94 ALA A CA 1
ATOM 720 C C . ALA A 1 94 ? 3.643 -1.438 25.061 1.00 65.88 94 ALA A C 1
ATOM 722 O O . ALA A 1 94 ? 4.295 -0.678 25.783 1.00 65.88 94 ALA A O 1
ATOM 723 N N . VAL A 1 95 ? 4.067 -2.660 24.735 1.00 60.56 95 VAL A N 1
ATOM 724 C CA . VAL A 1 95 ? 5.335 -3.234 25.207 1.00 60.56 95 VAL A CA 1
ATOM 725 C C . VAL A 1 95 ? 6.494 -2.296 24.847 1.00 60.56 95 VAL A C 1
ATOM 727 O O . VAL A 1 95 ? 6.672 -1.934 23.683 1.00 60.56 95 VAL A O 1
ATOM 730 N N . GLY A 1 96 ? 7.272 -1.881 25.851 1.00 60.78 96 GLY A N 1
ATOM 731 C CA . GLY A 1 96 ? 8.362 -0.908 25.700 1.00 60.78 96 GLY A CA 1
ATOM 732 C C . GLY A 1 96 ? 7.953 0.572 25.783 1.00 60.78 96 GLY A C 1
ATOM 733 O O . GLY A 1 96 ? 8.810 1.444 25.637 1.00 60.78 96 GLY A O 1
ATOM 734 N N . ALA A 1 97 ? 6.676 0.877 26.038 1.00 60.12 97 ALA A N 1
ATOM 735 C CA . ALA A 1 97 ? 6.163 2.228 26.300 1.00 60.12 97 ALA A CA 1
ATOM 736 C C . ALA A 1 97 ? 5.671 2.426 27.751 1.00 60.12 97 ALA A C 1
ATOM 738 O O . ALA A 1 97 ? 5.083 3.461 28.061 1.00 60.12 97 ALA A O 1
ATOM 739 N N . GLU A 1 98 ? 5.954 1.462 28.633 1.00 60.72 98 GLU A N 1
ATOM 740 C CA . GLU A 1 98 ? 5.419 1.331 30.000 1.00 60.72 98 GLU A CA 1
ATOM 741 C C . GLU A 1 98 ? 5.645 2.562 30.908 1.00 60.72 98 GLU A C 1
ATOM 743 O O . GLU A 1 98 ? 4.861 2.796 31.825 1.00 60.72 98 GLU A O 1
ATOM 748 N N . ASP A 1 99 ? 6.649 3.395 30.609 1.00 57.06 99 ASP A N 1
ATOM 749 C CA . ASP A 1 99 ? 7.014 4.585 31.396 1.00 57.06 99 ASP A CA 1
ATOM 750 C C . ASP A 1 99 ? 6.604 5.926 30.754 1.00 57.06 99 ASP A C 1
ATOM 752 O O . ASP A 1 99 ? 7.047 6.998 31.181 1.00 57.06 99 ASP A O 1
ATOM 756 N N . GLN A 1 100 ? 5.775 5.918 29.706 1.00 65.38 100 GLN A N 1
ATOM 757 C CA . GLN A 1 100 ? 5.390 7.165 29.047 1.00 65.38 100 GLN A CA 1
ATOM 758 C C . GLN A 1 100 ? 4.300 7.917 29.817 1.00 65.38 100 GLN A C 1
ATOM 760 O O . GLN A 1 100 ? 3.258 7.372 30.186 1.00 65.38 100 GLN A O 1
ATOM 765 N N . SER A 1 101 ? 4.530 9.215 30.030 1.00 73.88 101 SER A N 1
ATOM 766 C CA . SER A 1 101 ? 3.538 10.114 30.610 1.00 73.88 101 SER A CA 1
ATOM 767 C C . SER A 1 101 ? 2.300 10.220 29.719 1.00 73.88 101 SER A C 1
ATOM 769 O O . SER A 1 101 ? 2.378 10.126 28.491 1.00 73.88 101 SER A O 1
ATOM 771 N N . ALA A 1 102 ? 1.146 10.449 30.349 1.00 81.69 102 ALA A N 1
ATOM 772 C CA . ALA A 1 102 ? -0.093 10.683 29.624 1.00 81.69 102 ALA A CA 1
ATOM 773 C C . ALA A 1 102 ? 0.049 11.884 28.670 1.00 81.69 102 ALA A C 1
ATOM 775 O O . ALA A 1 102 ? 0.525 12.952 29.064 1.00 81.69 102 ALA A O 1
ATOM 776 N N . ARG A 1 103 ? -0.396 11.702 27.427 1.00 82.50 103 ARG A N 1
ATOM 777 C CA . ARG A 1 103 ? -0.375 12.687 26.344 1.00 82.50 103 ARG A CA 1
ATOM 778 C C . ARG A 1 103 ? -1.789 13.165 26.048 1.00 82.50 103 ARG A C 1
ATOM 780 O O . ARG A 1 103 ? -2.747 12.406 26.199 1.00 82.50 103 ARG A O 1
ATOM 787 N N . ASP A 1 104 ? -1.919 14.408 25.606 1.00 88.00 104 ASP A N 1
ATOM 788 C CA . ASP A 1 104 ? -3.201 14.917 25.130 1.00 88.00 104 ASP A CA 1
ATOM 789 C C . ASP A 1 104 ? -3.513 14.325 23.748 1.00 88.00 104 ASP A C 1
ATOM 791 O O . ASP A 1 104 ? -2.650 14.255 22.874 1.00 88.00 104 ASP A O 1
ATOM 795 N N . VAL A 1 105 ? -4.762 13.906 23.553 1.00 88.69 105 VAL A N 1
ATOM 796 C CA . VAL A 1 105 ? -5.283 13.448 22.262 1.00 88.69 105 VAL A CA 1
ATOM 797 C C . VAL A 1 105 ? -6.657 14.058 22.042 1.00 88.69 105 VAL A C 1
ATOM 799 O O . VAL A 1 105 ? -7.597 13.815 22.790 1.00 88.69 105 VAL A O 1
ATOM 802 N N . SER A 1 106 ? -6.796 14.884 21.015 1.00 89.88 106 SER A N 1
ATOM 803 C CA . SER A 1 106 ? -8.078 15.511 20.676 1.00 89.88 106 SER A CA 1
ATOM 804 C C . SER A 1 106 ? -8.808 14.782 19.553 1.00 89.88 106 SER A C 1
ATOM 806 O O . SER A 1 106 ? -10.036 14.857 19.485 1.00 89.88 106 SER A O 1
ATOM 808 N N . LYS A 1 107 ? -8.061 14.086 18.692 1.00 92.88 107 LYS A N 1
ATOM 809 C CA . LYS A 1 107 ? -8.544 13.470 17.462 1.00 92.88 107 LYS A CA 1
ATOM 810 C C . LYS A 1 107 ? -7.689 12.254 17.102 1.00 92.88 107 LYS A C 1
ATOM 812 O O . LYS A 1 107 ? -6.499 12.243 17.405 1.00 92.88 107 LYS A O 1
ATOM 817 N N . ILE A 1 108 ? -8.309 11.281 16.446 1.00 93.00 108 ILE A N 1
ATOM 818 C CA . ILE A 1 108 ? -7.649 10.173 15.760 1.00 93.00 108 ILE A CA 1
ATOM 819 C C . ILE A 1 108 ? -7.909 10.302 14.262 1.00 93.00 108 ILE A C 1
ATOM 821 O O . ILE A 1 108 ? -9.045 10.558 13.850 1.00 93.00 108 ILE A O 1
ATOM 825 N N . THR A 1 109 ? -6.862 10.106 13.468 1.00 91.31 109 THR A N 1
ATOM 826 C CA . THR A 1 109 ? -6.934 10.088 12.007 1.00 91.31 109 THR A CA 1
ATOM 827 C C . THR A 1 109 ? -6.501 8.716 11.501 1.00 91.31 109 THR A C 1
ATOM 829 O O . THR A 1 109 ? -5.469 8.210 11.928 1.00 91.31 109 THR A O 1
ATOM 832 N N . ALA A 1 110 ? -7.272 8.118 10.596 1.00 91.88 110 ALA A N 1
ATOM 833 C CA . ALA A 1 110 ? -6.859 6.950 9.827 1.00 91.88 110 ALA A CA 1
ATOM 834 C C . ALA A 1 110 ? -6.502 7.396 8.407 1.00 91.88 110 ALA A C 1
ATOM 836 O O . ALA A 1 110 ? -7.366 7.884 7.672 1.00 91.88 110 ALA A O 1
ATOM 837 N N . GLU A 1 111 ? -5.233 7.248 8.039 1.00 85.88 111 GLU A N 1
ATOM 838 C CA . GLU A 1 111 ? -4.711 7.636 6.730 1.00 85.88 111 GLU A CA 1
ATOM 839 C C . GLU A 1 111 ? -4.497 6.394 5.863 1.00 85.88 111 GLU A C 1
ATOM 841 O O . GLU A 1 111 ? -3.817 5.468 6.308 1.00 85.88 111 GLU A O 1
ATOM 846 N N . PRO A 1 112 ? -5.082 6.329 4.655 1.00 83.62 112 PRO A N 1
ATOM 847 C CA . PRO A 1 112 ? -4.996 5.153 3.805 1.00 83.62 112 PRO A CA 1
ATOM 848 C C . PRO A 1 112 ? -3.571 4.955 3.302 1.00 83.62 112 PRO A C 1
ATOM 850 O O . PRO A 1 112 ? -2.981 5.849 2.679 1.00 83.62 112 PRO A O 1
ATOM 853 N N . GLN A 1 113 ? -3.067 3.748 3.520 1.00 78.81 113 GLN A N 1
ATOM 854 C CA . GLN A 1 113 ? -1.761 3.294 3.080 1.00 78.81 113 GLN A CA 1
ATOM 855 C C . GLN A 1 113 ? -1.900 2.102 2.144 1.00 78.81 113 GLN A C 1
ATOM 857 O O . GLN A 1 113 ? -2.907 1.391 2.133 1.00 78.81 113 GLN A O 1
ATOM 862 N N . ASP A 1 114 ? -0.847 1.886 1.371 1.00 73.62 114 ASP A N 1
ATOM 863 C CA . ASP A 1 114 ? -0.668 0.632 0.666 1.00 73.62 114 ASP A CA 1
ATOM 864 C C . ASP A 1 114 ? -0.413 -0.491 1.678 1.00 73.62 114 ASP A C 1
ATOM 866 O O . ASP A 1 114 ? 0.338 -0.316 2.639 1.00 73.62 114 ASP A O 1
ATOM 870 N N . VAL A 1 115 ? -1.058 -1.638 1.477 1.00 78.25 115 VAL A N 1
ATOM 871 C CA . VAL A 1 115 ? -0.791 -2.827 2.293 1.00 78.25 115 VAL A CA 1
ATOM 872 C C . VAL A 1 115 ? 0.564 -3.443 1.921 1.00 78.25 115 VAL A C 1
ATOM 874 O O . VAL A 1 115 ? 1.214 -4.055 2.775 1.00 78.25 115 VAL A O 1
ATOM 877 N N . ALA A 1 116 ? 1.015 -3.245 0.673 1.00 67.38 116 ALA A N 1
ATOM 878 C CA . ALA A 1 116 ? 2.309 -3.706 0.194 1.00 67.38 116 ALA A CA 1
ATOM 879 C C . ALA A 1 116 ? 3.445 -3.029 0.980 1.00 67.38 116 ALA A C 1
ATOM 881 O O . ALA A 1 116 ? 3.482 -1.811 1.135 1.00 67.38 116 ALA A O 1
ATOM 882 N N . GLY A 1 117 ? 4.357 -3.836 1.530 1.00 66.88 117 GLY A N 1
ATOM 883 C CA . GLY A 1 117 ? 5.470 -3.378 2.373 1.00 66.88 117 GLY A CA 1
ATOM 884 C C . GLY A 1 117 ? 5.135 -3.228 3.864 1.00 66.88 117 GLY A C 1
ATOM 885 O O . GLY A 1 117 ? 6.039 -3.305 4.698 1.00 66.88 117 GLY A O 1
ATOM 886 N N . ALA A 1 118 ? 3.853 -3.098 4.224 1.00 74.31 118 ALA A N 1
ATOM 887 C CA . ALA A 1 118 ? 3.406 -3.079 5.618 1.00 74.31 118 ALA A CA 1
ATOM 888 C C . ALA A 1 118 ? 3.072 -4.483 6.147 1.00 74.31 118 ALA A C 1
ATOM 890 O O . ALA A 1 118 ? 3.379 -4.795 7.303 1.00 74.31 118 ALA A O 1
ATOM 891 N N . ILE A 1 119 ? 2.469 -5.330 5.303 1.00 82.25 119 ILE A N 1
ATOM 892 C CA . ILE A 1 119 ? 2.088 -6.702 5.650 1.00 82.25 119 ILE A CA 1
ATOM 893 C C . ILE A 1 119 ? 2.673 -7.685 4.628 1.00 82.25 119 ILE A C 1
ATOM 895 O O . ILE A 1 119 ? 2.370 -7.622 3.438 1.00 82.25 119 ILE A O 1
ATOM 899 N N . GLU A 1 120 ? 3.509 -8.606 5.101 1.00 81.12 120 GLU A N 1
ATOM 900 C CA . GLU A 1 120 ? 4.081 -9.693 4.303 1.00 81.12 120 GLU A CA 1
ATOM 901 C C . GLU A 1 120 ? 3.071 -10.825 4.088 1.00 81.12 120 GLU A C 1
ATOM 903 O O . GLU A 1 120 ? 2.200 -11.068 4.925 1.00 81.12 120 GLU A O 1
ATOM 908 N N . ASN A 1 121 ? 3.206 -11.540 2.965 1.00 81.75 121 ASN A N 1
ATOM 909 C CA . ASN A 1 121 ? 2.384 -12.708 2.616 1.00 81.75 121 ASN A CA 1
ATOM 910 C C . ASN A 1 121 ? 0.869 -12.439 2.653 1.00 81.75 121 ASN A C 1
ATOM 912 O O . ASN A 1 121 ? 0.068 -13.328 2.949 1.00 81.75 121 ASN A O 1
ATOM 916 N N . MET A 1 122 ? 0.471 -11.203 2.345 1.00 81.69 122 MET A N 1
ATOM 917 C CA . MET A 1 122 ? -0.931 -10.823 2.264 1.00 81.69 122 MET A CA 1
ATOM 918 C C . MET A 1 122 ? -1.635 -11.666 1.184 1.00 81.69 122 MET A C 1
ATOM 920 O O . MET A 1 122 ? -1.181 -11.673 0.038 1.00 81.69 122 MET A O 1
ATOM 924 N N . PRO A 1 123 ? -2.724 -12.390 1.508 1.00 77.56 123 PRO A N 1
ATOM 925 C CA . PRO A 1 123 ? -3.459 -13.152 0.507 1.00 77.56 123 PRO A CA 1
ATOM 926 C C . PRO A 1 123 ? -4.093 -12.210 -0.518 1.00 77.56 123 PRO A C 1
ATOM 928 O O . PRO A 1 123 ? -4.478 -11.092 -0.177 1.00 77.56 123 PRO A O 1
ATOM 931 N N . ASP A 1 124 ? -4.250 -12.697 -1.749 1.00 70.94 124 ASP A N 1
ATOM 932 C CA . ASP A 1 124 ? -4.892 -11.965 -2.843 1.00 70.94 124 ASP A CA 1
ATOM 933 C C . ASP A 1 124 ? -6.391 -11.777 -2.561 1.00 70.94 124 ASP A C 1
ATOM 935 O O . ASP A 1 124 ? -7.238 -12.626 -2.859 1.00 70.94 124 ASP A O 1
ATOM 939 N N . LYS A 1 125 ? -6.710 -10.695 -1.852 1.00 73.38 125 LYS A N 1
ATOM 940 C CA . LYS A 1 125 ? -8.067 -10.307 -1.485 1.00 73.38 125 LYS A CA 1
ATOM 941 C C . LYS A 1 125 ? -8.154 -8.796 -1.343 1.00 73.38 125 LYS A C 1
ATOM 943 O O . LYS A 1 125 ? -7.212 -8.133 -0.916 1.00 73.38 125 LYS A O 1
ATOM 948 N N . GLU A 1 126 ? -9.338 -8.273 -1.628 1.00 73.50 126 GLU A N 1
ATOM 949 C CA . GLU A 1 126 ? -9.629 -6.857 -1.455 1.00 73.50 126 GLU A CA 1
ATOM 950 C C . GLU A 1 126 ? -9.546 -6.472 0.029 1.00 73.50 126 GLU A C 1
ATOM 952 O O . GLU A 1 126 ? -10.313 -6.962 0.869 1.00 73.50 126 GLU A O 1
ATOM 957 N N . VAL A 1 127 ? -8.599 -5.590 0.340 1.00 84.94 127 VAL A N 1
ATOM 958 C CA . VAL A 1 127 ? -8.389 -5.038 1.674 1.00 84.94 127 VAL A CA 1
ATOM 959 C C . VAL A 1 127 ? -8.184 -3.539 1.616 1.00 84.94 127 VAL A C 1
ATOM 961 O O . VAL A 1 127 ? -7.738 -2.977 0.619 1.00 84.94 127 VAL A O 1
ATOM 964 N N . GLN A 1 128 ? -8.482 -2.901 2.736 1.00 87.25 128 GLN A N 1
ATOM 965 C CA . GLN A 1 128 ? -8.163 -1.507 2.979 1.00 87.25 128 GLN A CA 1
ATOM 966 C C . GLN A 1 128 ? -7.214 -1.437 4.167 1.00 87.25 128 GLN A C 1
ATOM 968 O O . GLN A 1 128 ? -7.462 -2.073 5.195 1.00 87.25 128 GLN A O 1
ATOM 973 N N . PHE A 1 129 ? -6.125 -0.690 4.031 1.00 88.69 129 PHE A N 1
ATOM 974 C CA . PHE A 1 129 ? -5.117 -0.557 5.072 1.00 88.69 129 PHE A CA 1
ATOM 975 C C . PHE A 1 129 ? -4.931 0.913 5.424 1.00 88.69 129 PHE A C 1
ATOM 977 O O . PHE A 1 129 ? -4.862 1.776 4.552 1.00 88.69 129 PHE A O 1
ATOM 984 N N . TYR A 1 130 ? -4.874 1.201 6.721 1.00 90.19 130 TYR A N 1
ATOM 985 C CA . TYR A 1 130 ? -4.691 2.549 7.233 1.00 90.19 130 TYR A CA 1
ATOM 986 C C . TYR A 1 130 ? -3.621 2.573 8.314 1.00 90.19 130 TYR A C 1
ATOM 988 O O . TYR A 1 130 ? -3.566 1.685 9.166 1.00 90.19 130 TYR A O 1
ATOM 996 N N . THR A 1 131 ? -2.837 3.644 8.346 1.00 89.62 131 THR A N 1
ATOM 997 C CA . THR A 1 131 ? -2.053 4.027 9.523 1.00 89.62 131 THR A CA 1
ATOM 998 C C . THR A 1 131 ? -2.880 4.938 10.413 1.00 89.62 131 THR A C 1
ATOM 1000 O O . THR A 1 131 ? -3.570 5.835 9.925 1.00 89.62 131 THR A O 1
ATOM 1003 N N . ILE A 1 132 ? -2.820 4.708 11.721 1.00 90.62 132 ILE A N 1
ATOM 1004 C CA . ILE A 1 132 ? -3.568 5.471 12.715 1.00 90.62 132 ILE A CA 1
ATOM 1005 C C . ILE A 1 132 ? -2.650 6.489 13.392 1.00 90.62 132 ILE A C 1
ATOM 1007 O O . ILE A 1 132 ? -1.624 6.132 13.967 1.00 90.62 132 ILE A O 1
ATOM 1011 N N . GLU A 1 133 ? -3.067 7.751 13.366 1.00 87.75 133 GLU A N 1
ATOM 1012 C CA . GLU A 1 133 ? -2.436 8.871 14.062 1.00 87.75 133 GLU A CA 1
ATOM 1013 C C . GLU A 1 133 ? -3.346 9.384 15.199 1.00 87.75 133 GLU A C 1
ATOM 1015 O O . GLU A 1 133 ? -4.572 9.391 15.043 1.00 87.75 133 GLU A O 1
ATOM 1020 N N . PRO A 1 134 ? -2.799 9.857 16.336 1.00 82.00 134 PRO A N 1
ATOM 1021 C CA . PRO A 1 134 ? -1.373 10.039 16.601 1.00 82.00 134 PRO A CA 1
ATOM 1022 C C . PRO A 1 134 ? -0.638 8.713 16.829 1.00 82.00 134 PRO A C 1
ATOM 1024 O O . PRO A 1 134 ? -1.178 7.810 17.463 1.00 82.00 134 PRO A O 1
ATOM 1027 N N . ASN A 1 135 ? 0.610 8.621 16.369 1.00 71.44 135 ASN A N 1
ATOM 1028 C CA . ASN A 1 135 ? 1.458 7.461 16.628 1.00 71.44 135 ASN A CA 1
ATOM 1029 C C . ASN A 1 135 ? 1.773 7.314 18.138 1.00 71.44 135 ASN A C 1
ATOM 1031 O O . ASN A 1 135 ? 2.085 8.282 18.845 1.00 71.44 135 ASN A O 1
ATOM 1035 N N . LEU A 1 136 ? 1.673 6.086 18.651 1.00 67.31 136 LEU A N 1
ATOM 1036 C CA . LEU A 1 136 ? 1.526 5.782 20.081 1.00 67.31 136 LEU A CA 1
ATOM 1037 C C . LEU A 1 136 ? 2.824 5.358 20.777 1.00 67.31 136 LEU A C 1
ATOM 1039 O O . LEU A 1 136 ? 2.798 4.912 21.929 1.00 67.31 136 LEU A O 1
ATOM 1043 N N . GLY A 1 137 ? 3.964 5.528 20.107 1.00 62.91 137 GLY A N 1
ATOM 1044 C CA . GLY A 1 137 ? 5.281 5.208 20.642 1.00 62.91 137 GLY A CA 1
ATOM 1045 C C . GLY A 1 137 ? 6.261 4.818 19.542 1.00 62.91 137 GLY A C 1
ATOM 1046 O O . GLY A 1 137 ? 6.296 5.446 18.490 1.00 62.91 137 GLY A O 1
ATOM 1047 N N . ASN A 1 138 ? 7.063 3.783 19.808 1.00 59.09 138 ASN A N 1
ATOM 1048 C CA . ASN A 1 138 ? 8.053 3.256 18.858 1.00 59.09 138 ASN A CA 1
ATOM 1049 C C . ASN A 1 138 ? 7.441 2.306 17.812 1.00 59.09 138 ASN A C 1
ATOM 1051 O O . ASN A 1 138 ? 8.126 1.928 16.870 1.00 59.09 138 ASN A O 1
ATOM 1055 N N . ALA A 1 139 ? 6.184 1.892 17.998 1.00 67.56 139 ALA A N 1
ATOM 1056 C CA . ALA A 1 139 ? 5.436 1.046 17.076 1.00 67.56 139 ALA A CA 1
ATOM 1057 C C . ALA A 1 139 ? 4.279 1.854 16.484 1.00 67.56 139 ALA A C 1
ATOM 1059 O O . ALA A 1 139 ? 3.509 2.446 17.242 1.00 67.56 139 ALA A O 1
ATOM 1060 N N . GLY A 1 140 ? 4.161 1.858 15.156 1.00 77.62 140 GLY A N 1
ATOM 1061 C CA . GLY A 1 140 ? 3.005 2.409 14.458 1.00 77.62 140 GLY A CA 1
ATOM 1062 C C . GLY A 1 140 ? 1.761 1.558 14.700 1.00 77.62 140 GLY A C 1
ATOM 1063 O O . GLY A 1 140 ? 1.852 0.353 14.942 1.00 77.62 140 GLY A O 1
ATOM 1064 N N . THR A 1 141 ? 0.586 2.182 14.639 1.00 87.50 141 THR A N 1
ATOM 1065 C CA . THR A 1 141 ? -0.697 1.478 14.728 1.00 87.50 141 THR A CA 1
ATOM 1066 C C . THR A 1 141 ? -1.301 1.349 13.335 1.00 87.50 141 THR A C 1
ATOM 1068 O O . THR A 1 141 ? -1.534 2.349 12.658 1.00 87.50 141 THR A O 1
ATOM 1071 N N . GLY A 1 142 ? -1.552 0.115 12.912 1.00 90.75 142 GLY A N 1
ATOM 1072 C CA . GLY A 1 142 ? -2.200 -0.220 11.651 1.00 90.75 142 GLY A CA 1
ATOM 1073 C C . GLY A 1 142 ? -3.654 -0.640 11.856 1.00 90.75 142 GLY A C 1
ATOM 1074 O O . GLY A 1 142 ? -4.003 -1.258 12.864 1.00 90.75 142 GLY A O 1
ATOM 1075 N N . LEU A 1 143 ? -4.500 -0.326 10.880 1.00 92.94 143 LEU A N 1
ATOM 1076 C CA . LEU A 1 143 ? -5.876 -0.792 10.768 1.00 92.94 143 LEU A CA 1
ATOM 1077 C C . LEU A 1 143 ? -6.033 -1.510 9.429 1.00 92.94 143 LEU A C 1
ATOM 1079 O O . LEU A 1 143 ? -5.966 -0.883 8.375 1.00 92.94 143 LEU A O 1
ATOM 1083 N N . LEU A 1 144 ? -6.276 -2.814 9.480 1.0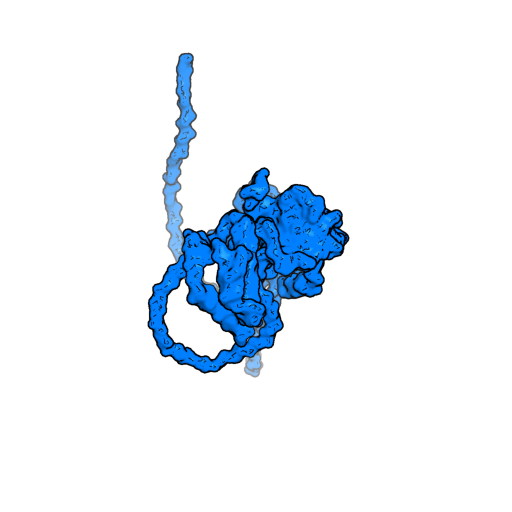0 93.31 144 LEU A N 1
ATOM 1084 C CA . LEU A 1 144 ? -6.595 -3.630 8.317 1.00 93.31 144 LEU A CA 1
ATOM 1085 C C . LEU A 1 144 ? -8.099 -3.897 8.289 1.00 93.31 144 LEU A C 1
ATOM 1087 O O . LEU A 1 144 ? -8.670 -4.432 9.241 1.00 93.31 144 LEU A O 1
ATOM 1091 N N . ILE A 1 145 ? -8.748 -3.526 7.194 1.00 91.88 145 ILE A N 1
ATOM 1092 C CA . ILE A 1 145 ? -10.173 -3.738 6.975 1.00 91.88 145 ILE A CA 1
ATOM 1093 C C . ILE A 1 145 ? -10.345 -4.734 5.841 1.00 91.88 145 ILE A C 1
ATOM 1095 O O . ILE A 1 145 ? -9.903 -4.518 4.716 1.00 91.88 145 ILE A O 1
ATOM 1099 N N . GLU A 1 146 ? -11.059 -5.806 6.144 1.00 89.69 146 GLU A N 1
ATOM 1100 C CA . GLU A 1 146 ? -11.463 -6.815 5.183 1.00 89.69 146 GLU A CA 1
ATOM 1101 C C . GLU A 1 146 ? -12.984 -6.794 5.014 1.00 89.69 146 GLU A C 1
ATOM 1103 O O . GLU A 1 146 ? -13.725 -6.105 5.736 1.00 89.69 146 GLU A O 1
ATOM 1108 N N . LYS A 1 147 ? -13.468 -7.602 4.068 1.00 84.62 147 LYS A N 1
ATOM 1109 C CA . LYS A 1 147 ? -14.898 -7.761 3.791 1.00 84.62 147 LYS A CA 1
ATOM 1110 C C . LYS A 1 147 ? -15.707 -8.063 5.058 1.00 84.62 147 LYS A C 1
ATOM 1112 O O . LYS A 1 147 ? -16.678 -7.360 5.353 1.00 84.62 147 LYS A O 1
ATOM 1117 N N . ASP A 1 148 ? -15.269 -9.058 5.830 1.00 88.31 148 ASP A N 1
ATOM 1118 C CA . ASP A 1 148 ? -16.039 -9.611 6.952 1.00 88.31 148 ASP A CA 1
ATOM 1119 C C . ASP A 1 148 ? -15.449 -9.314 8.338 1.00 88.31 148 ASP A C 1
ATOM 1121 O O . ASP A 1 148 ? -16.084 -9.613 9.356 1.00 88.31 148 ASP A O 1
ATOM 1125 N N . GLN A 1 149 ? -14.268 -8.696 8.391 1.00 92.88 149 GLN A N 1
ATOM 1126 C CA . GLN A 1 149 ? -13.556 -8.417 9.634 1.00 92.88 149 GLN A CA 1
ATOM 1127 C C . GLN A 1 149 ? -12.732 -7.129 9.578 1.00 92.88 149 GLN A C 1
ATOM 1129 O O . GLN A 1 149 ? -12.520 -6.535 8.522 1.00 92.88 149 GLN A O 1
ATOM 1134 N N . VAL A 1 150 ? -12.295 -6.687 10.750 1.00 94.94 150 VAL A N 1
ATOM 1135 C CA . VAL A 1 150 ? -11.443 -5.521 10.952 1.00 94.94 150 VAL A CA 1
ATOM 1136 C C . VAL A 1 150 ? -10.418 -5.843 12.035 1.00 94.94 150 VAL A C 1
ATOM 1138 O O . VAL A 1 150 ? -10.782 -6.409 13.066 1.00 94.94 150 VAL A O 1
ATOM 1141 N N . THR A 1 151 ? -9.158 -5.482 11.811 1.00 94.75 151 THR A N 1
ATOM 1142 C CA . THR A 1 151 ? -8.044 -5.753 12.722 1.00 94.75 151 THR A CA 1
ATOM 1143 C C . THR A 1 151 ? -7.279 -4.468 13.014 1.00 94.75 151 THR A C 1
ATOM 1145 O O . THR A 1 151 ? -6.800 -3.819 12.087 1.00 94.75 151 THR A O 1
ATOM 1148 N N . LEU A 1 152 ? -7.137 -4.110 14.292 1.00 92.75 152 LEU A N 1
ATOM 1149 C CA . LEU A 1 152 ? -6.165 -3.111 14.747 1.00 92.75 152 LEU A CA 1
ATOM 1150 C C . LEU A 1 152 ? -4.913 -3.830 15.237 1.00 92.75 152 LEU A C 1
ATOM 1152 O O . LEU A 1 152 ? -5.034 -4.812 15.967 1.00 92.75 152 LEU A O 1
ATOM 1156 N N . PHE A 1 153 ? -3.730 -3.338 14.895 1.00 90.19 153 PHE A N 1
ATOM 1157 C CA . PHE A 1 153 ? -2.480 -3.938 15.348 1.00 90.19 153 PHE A CA 1
ATOM 1158 C C . PHE A 1 153 ? -1.370 -2.911 15.538 1.00 90.19 153 PHE A C 1
ATOM 1160 O O . PHE A 1 153 ? -1.387 -1.838 14.940 1.00 90.19 153 PHE A O 1
ATOM 1167 N N . GLY A 1 154 ? -0.407 -3.247 16.392 1.00 85.56 154 GLY A N 1
ATOM 1168 C CA . GLY A 1 154 ? 0.801 -2.460 16.614 1.00 85.56 154 GLY A CA 1
ATOM 1169 C C . GLY A 1 154 ? 1.996 -3.126 15.943 1.00 85.56 154 GLY A C 1
ATOM 1170 O O . GLY A 1 154 ? 2.219 -4.319 16.144 1.00 85.56 154 GLY A O 1
ATOM 1171 N N . ALA A 1 155 ? 2.777 -2.372 15.173 1.00 76.62 155 ALA A N 1
ATOM 1172 C CA . ALA A 1 155 ? 3.931 -2.891 14.447 1.00 76.62 155 ALA A CA 1
ATOM 1173 C C . ALA A 1 155 ? 5.103 -1.898 14.449 1.00 76.62 155 ALA A C 1
ATOM 1175 O O . ALA A 1 155 ? 4.924 -0.704 14.222 1.00 76.62 155 ALA A O 1
ATOM 1176 N N . GLN A 1 156 ? 6.317 -2.390 14.715 1.00 69.06 156 GLN A N 1
ATOM 1177 C CA . GLN A 1 156 ? 7.553 -1.601 14.563 1.00 69.06 156 GLN A CA 1
ATOM 1178 C C . GLN A 1 156 ? 8.168 -1.750 13.165 1.00 69.06 156 GLN A C 1
ATOM 1180 O O . GLN A 1 156 ? 8.837 -0.838 12.697 1.00 69.06 156 GLN A O 1
ATOM 1185 N N . ASN A 1 157 ? 7.927 -2.891 12.518 1.00 70.81 157 ASN A N 1
ATOM 1186 C CA . ASN A 1 157 ? 8.414 -3.262 11.190 1.00 70.81 157 ASN A CA 1
ATOM 1187 C C . ASN A 1 157 ? 7.274 -3.945 10.418 1.00 70.81 157 ASN A C 1
ATOM 1189 O O . ASN A 1 157 ? 6.185 -4.121 10.966 1.00 70.81 157 ASN A O 1
ATOM 1193 N N . THR A 1 158 ? 7.543 -4.379 9.189 1.00 78.75 158 THR A N 1
ATOM 1194 C CA . THR A 1 158 ? 6.652 -5.240 8.403 1.00 78.75 158 THR A CA 1
ATOM 1195 C C . THR A 1 158 ? 6.224 -6.479 9.202 1.00 78.75 158 THR A C 1
ATOM 1197 O O . THR A 1 158 ? 7.029 -7.067 9.931 1.00 78.75 158 THR A O 1
ATOM 1200 N N . VAL A 1 159 ? 4.943 -6.850 9.110 1.00 82.75 159 VAL A N 1
ATOM 1201 C CA . VAL A 1 159 ? 4.355 -7.980 9.854 1.00 82.75 159 VAL A CA 1
ATOM 1202 C C . VAL A 1 159 ? 3.835 -9.026 8.882 1.00 82.75 159 VAL A C 1
ATOM 1204 O O . VAL A 1 159 ? 3.144 -8.697 7.928 1.00 82.75 159 VAL A O 1
ATOM 1207 N N . ASP A 1 160 ? 4.117 -10.295 9.144 1.00 87.31 160 ASP A N 1
ATOM 1208 C CA . ASP A 1 160 ? 3.542 -11.402 8.383 1.00 87.31 160 ASP A CA 1
ATOM 1209 C C . ASP A 1 160 ? 2.028 -11.550 8.639 1.00 87.31 160 ASP A C 1
ATOM 1211 O O . ASP A 1 160 ? 1.563 -11.502 9.783 1.00 87.31 160 ASP A O 1
ATOM 1215 N N . TYR A 1 161 ? 1.250 -11.747 7.571 1.00 88.75 161 TYR A N 1
ATOM 1216 C CA . TYR A 1 161 ? -0.207 -11.837 7.638 1.00 88.75 161 TYR A CA 1
ATOM 1217 C C . TYR A 1 161 ? -0.710 -13.002 8.510 1.00 88.75 161 TYR A C 1
ATOM 1219 O O . TYR A 1 161 ? -1.669 -12.826 9.267 1.00 88.75 161 TYR A O 1
ATOM 1227 N N . GLU A 1 162 ? -0.086 -14.184 8.450 1.00 88.31 162 GLU A N 1
ATOM 1228 C CA . GLU A 1 162 ? -0.509 -15.330 9.269 1.00 88.31 162 GLU A CA 1
ATOM 1229 C C . GLU A 1 162 ? -0.270 -15.055 10.754 1.00 88.31 162 GLU A C 1
ATOM 1231 O O . GLU A 1 162 ? -1.130 -15.331 11.593 1.00 88.31 162 GLU A O 1
ATOM 1236 N N . THR A 1 163 ? 0.865 -14.430 11.068 1.00 87.44 163 THR A N 1
ATOM 1237 C CA . THR A 1 163 ? 1.204 -13.989 12.426 1.00 87.44 163 THR A CA 1
ATOM 1238 C C . THR A 1 163 ? 0.219 -12.936 12.930 1.00 87.44 163 THR A C 1
ATOM 1240 O O . THR A 1 163 ? -0.236 -12.999 14.073 1.00 87.44 163 THR A O 1
ATOM 1243 N N . LEU A 1 164 ? -0.155 -11.978 12.076 1.00 88.19 164 LEU A N 1
ATOM 1244 C CA . LEU A 1 164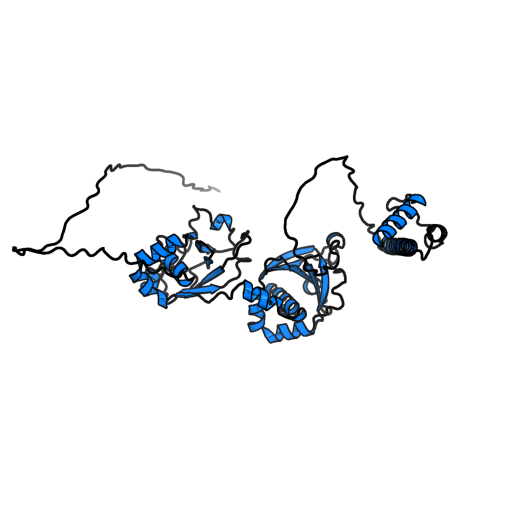 ? -1.145 -10.955 12.403 1.00 88.19 164 LEU A CA 1
ATOM 1245 C C . LEU A 1 164 ? -2.513 -11.568 12.742 1.00 88.19 164 LEU A C 1
ATOM 1247 O O . LEU A 1 164 ? -3.189 -11.087 13.645 1.00 88.19 164 LEU A O 1
ATOM 1251 N N . MET A 1 165 ? -2.908 -12.630 12.040 1.00 87.69 165 MET A N 1
ATOM 1252 C CA . MET A 1 165 ? -4.219 -13.273 12.190 1.00 87.69 165 MET A CA 1
ATOM 1253 C C . MET A 1 165 ? -4.238 -14.423 13.204 1.00 87.69 165 MET A C 1
ATOM 1255 O O . MET A 1 165 ? -5.289 -15.034 13.426 1.00 87.69 165 MET A O 1
ATOM 1259 N N . ALA A 1 166 ? -3.103 -14.734 13.831 1.00 85.50 166 ALA A N 1
ATOM 1260 C CA . ALA A 1 166 ? -3.012 -15.777 14.840 1.00 85.50 166 ALA A CA 1
ATOM 1261 C C . ALA A 1 166 ? -3.852 -15.423 16.080 1.00 85.50 166 ALA A C 1
ATOM 1263 O O . ALA A 1 166 ? -3.780 -14.323 16.626 1.00 85.50 166 ALA A O 1
ATOM 1264 N N . ALA A 1 167 ? -4.652 -16.380 16.558 1.00 74.88 167 ALA A N 1
ATOM 1265 C CA . ALA A 1 167 ? -5.618 -16.155 17.638 1.00 74.88 167 ALA A CA 1
ATOM 1266 C C . ALA A 1 167 ? -4.980 -15.789 18.994 1.00 74.88 167 ALA A C 1
ATOM 1268 O O . ALA A 1 167 ? -5.661 -15.271 19.879 1.00 74.88 167 ALA A O 1
ATOM 1269 N N . ASP A 1 168 ? -3.697 -16.090 19.181 1.00 78.06 168 ASP A N 1
ATOM 1270 C CA . ASP A 1 168 ? -2.914 -15.795 20.379 1.00 78.06 168 ASP A CA 1
ATOM 1271 C C . ASP A 1 168 ? -2.022 -14.552 20.232 1.00 78.06 168 ASP A C 1
ATOM 1273 O O . ASP A 1 168 ? -1.296 -14.205 21.172 1.00 78.06 168 ASP A O 1
ATOM 1277 N N . ASN A 1 169 ? -2.103 -13.843 19.100 1.00 78.56 169 ASN A N 1
ATOM 1278 C CA . ASN A 1 169 ? -1.347 -12.622 18.890 1.00 78.56 169 ASN A CA 1
ATOM 1279 C C . ASN A 1 169 ? -1.881 -11.484 19.771 1.00 78.56 169 ASN A C 1
ATOM 1281 O O . ASN A 1 169 ? -2.934 -10.896 19.533 1.00 78.56 169 ASN A O 1
ATOM 1285 N N . LYS A 1 170 ? -1.104 -11.140 20.800 1.00 77.44 170 LYS A N 1
ATOM 1286 C CA . LYS A 1 170 ? -1.423 -10.056 21.741 1.00 77.44 170 LYS A CA 1
ATOM 1287 C C . LYS A 1 170 ? -1.174 -8.657 21.173 1.00 77.44 170 LYS A C 1
ATOM 1289 O O . LYS A 1 170 ? -1.543 -7.683 21.822 1.00 77.44 170 LYS A O 1
ATOM 1294 N N . ALA A 1 171 ? -0.537 -8.553 20.007 1.00 80.75 171 ALA A N 1
ATOM 1295 C CA . ALA A 1 171 ? -0.264 -7.289 19.328 1.00 80.75 171 ALA A CA 1
ATOM 1296 C C . ALA A 1 171 ? -1.376 -6.879 18.346 1.00 80.75 171 ALA A C 1
ATOM 1298 O O . ALA A 1 171 ? -1.236 -5.866 17.659 1.00 80.75 171 ALA A O 1
ATOM 1299 N N . SER A 1 172 ? -2.478 -7.636 18.283 1.00 89.38 172 SER A N 1
ATOM 1300 C CA . SER A 1 172 ? -3.620 -7.367 17.408 1.00 89.38 172 SER A CA 1
ATOM 1301 C C . SER A 1 172 ? -4.961 -7.597 18.103 1.00 89.38 172 SER A C 1
ATOM 1303 O O . SER A 1 172 ? -5.100 -8.477 18.949 1.00 89.38 172 SER A O 1
ATOM 1305 N N . VAL A 1 173 ? -5.978 -6.839 17.699 1.00 91.12 173 VAL A N 1
ATOM 1306 C CA . VAL A 1 173 ? -7.382 -7.065 18.054 1.00 91.12 173 VAL A CA 1
ATOM 1307 C C . VAL A 1 173 ? -8.187 -7.148 16.767 1.00 91.12 173 VAL A C 1
ATOM 1309 O O . VAL A 1 173 ? -8.198 -6.201 15.984 1.00 91.12 173 VAL A O 1
ATOM 1312 N N . THR A 1 174 ? -8.893 -8.263 16.580 1.00 93.69 174 THR A N 1
ATOM 1313 C CA . THR A 1 174 ? -9.736 -8.517 15.405 1.00 93.69 174 THR A CA 1
ATOM 1314 C C . THR A 1 174 ? -11.197 -8.657 15.805 1.00 93.69 174 THR A C 1
ATOM 1316 O O . THR A 1 174 ? -11.538 -9.393 16.733 1.00 93.69 174 THR A O 1
ATOM 1319 N N . LEU A 1 175 ? -12.078 -7.984 15.067 1.00 94.38 175 LEU A N 1
ATOM 1320 C CA . LEU A 1 175 ? -13.526 -8.112 15.189 1.00 94.38 175 LEU A CA 1
ATOM 1321 C C . LEU A 1 175 ? -14.134 -8.504 13.846 1.00 94.38 175 LEU A C 1
ATOM 1323 O O . LEU A 1 175 ? -13.851 -7.901 12.814 1.00 94.38 175 LEU A O 1
ATOM 1327 N N . THR A 1 176 ? -15.055 -9.459 13.868 1.00 95.50 176 THR A N 1
ATOM 1328 C CA . THR A 1 176 ? -15.972 -9.700 12.747 1.00 95.50 176 THR A CA 1
ATOM 1329 C C . THR A 1 176 ? -17.011 -8.582 12.651 1.00 95.50 176 THR A C 1
ATOM 1331 O O . THR A 1 176 ? -17.359 -7.962 13.657 1.00 95.50 176 THR A O 1
ATOM 1334 N N . ASN A 1 177 ? -17.610 -8.380 11.475 1.00 93.56 177 ASN A N 1
ATOM 1335 C CA . ASN A 1 177 ? -18.701 -7.411 11.281 1.00 93.56 177 ASN A CA 1
ATOM 1336 C C . ASN A 1 177 ? -19.844 -7.584 12.304 1.00 93.56 177 ASN A C 1
ATOM 1338 O O . ASN A 1 177 ? -20.382 -6.606 12.818 1.00 93.56 177 ASN A O 1
ATOM 1342 N N . LYS A 1 178 ? -20.170 -8.828 12.676 1.00 94.38 178 LYS A N 1
ATOM 1343 C CA . LYS A 1 178 ? -21.182 -9.125 13.702 1.00 94.38 178 LYS A CA 1
ATOM 1344 C C . LYS A 1 178 ? -20.761 -8.655 15.099 1.00 94.38 178 LYS A C 1
ATOM 1346 O O . LYS A 1 178 ? -21.599 -8.212 15.882 1.00 94.38 178 LYS A O 1
ATOM 1351 N N . GLN A 1 179 ? -19.478 -8.782 15.437 1.00 95.81 179 GLN A N 1
ATOM 1352 C CA . GLN A 1 179 ? -18.947 -8.263 16.698 1.00 95.81 179 GLN A CA 1
ATOM 1353 C C . GLN A 1 179 ? -18.916 -6.736 16.687 1.00 95.81 179 GLN A C 1
ATOM 1355 O O . GLN A 1 179 ? -19.295 -6.147 17.689 1.00 95.81 179 GLN A O 1
ATOM 1360 N N . VAL A 1 180 ? -18.576 -6.109 15.557 1.00 96.06 180 VAL A N 1
ATOM 1361 C CA . VAL A 1 180 ? -18.652 -4.649 15.388 1.00 96.06 180 VAL A CA 1
ATOM 1362 C C . VAL A 1 180 ? -20.069 -4.144 15.675 1.00 96.06 180 VAL A C 1
ATOM 1364 O O . VAL A 1 180 ? -20.245 -3.281 16.529 1.00 96.06 180 VAL A O 1
ATOM 1367 N N . GLU A 1 181 ? -21.095 -4.721 15.039 1.00 94.75 181 GLU A N 1
ATOM 1368 C CA . GLU A 1 181 ? -22.498 -4.346 15.285 1.00 94.75 181 GLU A CA 1
ATOM 1369 C C . GLU A 1 181 ? -22.883 -4.475 16.764 1.00 94.75 181 GLU A C 1
ATOM 1371 O O . GLU A 1 181 ? -23.521 -3.582 17.323 1.00 94.75 181 GLU A O 1
ATOM 1376 N N . LYS A 1 182 ? -22.480 -5.579 17.406 1.00 94.94 182 LYS A N 1
ATOM 1377 C CA . LYS A 1 182 ? -22.756 -5.819 18.824 1.00 94.94 182 LYS A CA 1
ATOM 1378 C C . LYS A 1 182 ? -22.060 -4.788 19.715 1.00 94.94 182 LYS A C 1
ATOM 1380 O O . LYS A 1 182 ? -22.710 -4.230 20.590 1.00 94.94 182 LYS A O 1
ATOM 1385 N N . THR A 1 183 ? -20.774 -4.523 19.494 1.00 95.69 183 THR A N 1
ATOM 1386 C CA . THR A 1 183 ? -19.996 -3.576 20.303 1.00 95.69 183 THR A CA 1
ATOM 1387 C C . THR A 1 183 ? -20.581 -2.167 20.220 1.00 95.69 183 THR A C 1
ATOM 1389 O O . THR A 1 183 ? -20.832 -1.559 21.257 1.00 95.69 183 THR A O 1
ATOM 1392 N N . LEU A 1 184 ? -20.925 -1.695 19.016 1.00 95.06 184 LEU A N 1
ATOM 1393 C CA . LEU A 1 184 ? -21.556 -0.381 18.827 1.00 95.06 184 LEU A CA 1
ATOM 1394 C C . LEU A 1 184 ? -22.946 -0.307 19.477 1.00 95.06 184 LEU A C 1
ATOM 1396 O O . LEU A 1 184 ? -23.340 0.722 20.028 1.00 95.06 184 LEU A O 1
ATOM 1400 N N . ALA A 1 185 ? -23.715 -1.399 19.425 1.00 93.62 185 ALA A N 1
ATOM 1401 C CA . ALA A 1 185 ? -25.023 -1.468 20.069 1.00 93.6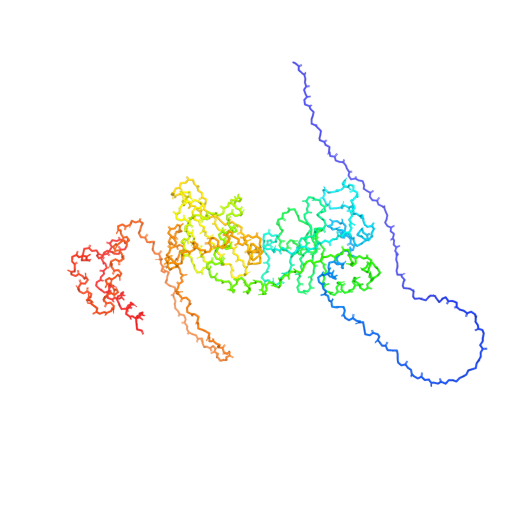2 185 ALA A CA 1
ATOM 1402 C C . ALA A 1 185 ? -24.924 -1.444 21.604 1.00 93.62 185 ALA A C 1
ATOM 1404 O O . ALA A 1 185 ? -25.773 -0.819 22.248 1.00 93.62 185 ALA A O 1
ATOM 1405 N N . ASP A 1 186 ? -23.898 -2.084 22.167 1.00 95.25 186 ASP A N 1
ATOM 1406 C CA . ASP A 1 186 ? -23.640 -2.143 23.607 1.00 95.25 186 ASP A CA 1
ATOM 1407 C C . ASP A 1 186 ? -23.080 -0.804 24.143 1.00 95.25 186 ASP A C 1
ATOM 1409 O O . ASP A 1 186 ? -23.369 -0.433 25.281 1.00 95.25 186 ASP A O 1
ATOM 1413 N N . ASN A 1 187 ? -22.359 -0.031 23.315 1.00 95.00 187 ASN A N 1
ATOM 1414 C CA . ASN A 1 187 ? -21.622 1.176 23.723 1.00 95.00 187 ASN A CA 1
ATOM 1415 C C . ASN A 1 187 ? -22.125 2.502 23.113 1.00 95.00 187 ASN A C 1
ATOM 1417 O O . ASN A 1 187 ? -21.406 3.500 23.124 1.00 95.00 187 ASN A O 1
ATOM 1421 N N . LYS A 1 188 ? -23.387 2.574 22.662 1.00 94.19 188 LYS A N 1
ATOM 1422 C CA . LYS A 1 188 ? -23.977 3.743 21.958 1.00 94.19 188 LYS A CA 1
ATOM 1423 C C . LYS A 1 188 ? -23.615 5.125 22.520 1.00 94.19 188 LYS A C 1
ATOM 1425 O O . LYS A 1 188 ? -23.418 6.072 21.760 1.00 94.19 188 LYS A O 1
ATOM 1430 N N . ALA A 1 189 ? -23.597 5.274 23.847 1.00 94.81 189 ALA A N 1
ATOM 1431 C CA . ALA A 1 189 ? -23.291 6.552 24.490 1.00 94.81 189 ALA A CA 1
ATOM 1432 C C . ALA A 1 189 ? -21.826 6.970 24.293 1.00 94.81 189 ALA A C 1
ATOM 1434 O O . ALA A 1 189 ? -21.557 8.142 24.034 1.00 94.81 189 ALA A O 1
ATOM 1435 N N . LEU A 1 190 ? -20.903 6.012 24.392 1.00 95.06 190 LEU A N 1
ATOM 1436 C CA . LEU A 1 190 ? -19.477 6.236 24.196 1.00 95.06 190 LEU A CA 1
ATOM 1437 C C . LEU A 1 190 ? -19.171 6.488 22.717 1.00 95.06 190 LEU A C 1
ATOM 1439 O O . LEU A 1 190 ? -18.511 7.479 22.415 1.00 95.06 190 LEU A O 1
ATOM 1443 N N . THR A 1 191 ? -19.760 5.697 21.812 1.00 95.00 191 THR A N 1
ATOM 1444 C CA . THR A 1 191 ? -19.693 5.907 20.357 1.00 95.00 191 THR A CA 1
ATOM 1445 C C . THR A 1 191 ? -20.015 7.359 19.994 1.00 95.00 191 THR A C 1
ATOM 1447 O O . THR A 1 191 ? -19.201 8.047 19.381 1.00 95.00 191 THR A O 1
ATOM 1450 N N . LYS A 1 192 ? -21.165 7.870 20.456 1.00 94.94 192 LYS A N 1
ATOM 1451 C CA . LYS A 1 192 ? -21.601 9.250 20.189 1.00 94.94 192 LYS A CA 1
ATOM 1452 C C . LYS A 1 192 ? -20.649 10.306 20.762 1.00 94.94 192 LYS A C 1
ATOM 1454 O O . LYS A 1 192 ? -20.545 11.409 20.241 1.00 94.94 192 LYS A O 1
ATOM 1459 N N . GLN A 1 193 ? -19.965 10.004 21.863 1.00 95.88 193 GLN A N 1
ATOM 1460 C CA . GLN A 1 193 ? -19.034 10.941 22.487 1.00 95.88 193 GLN A CA 1
ATOM 1461 C C . GLN A 1 193 ? -17.730 11.101 21.690 1.00 95.88 193 GLN A C 1
ATOM 1463 O O . GLN A 1 193 ? -17.085 12.150 21.781 1.00 95.88 193 GLN A O 1
ATOM 1468 N N . ILE A 1 194 ? -17.321 10.069 20.949 1.00 96.00 194 ILE A N 1
ATOM 1469 C CA . ILE A 1 194 ? -16.032 10.042 20.247 1.00 96.00 194 ILE A CA 1
ATOM 1470 C C . ILE A 1 194 ? -16.151 10.114 18.729 1.00 96.00 194 ILE A C 1
ATOM 1472 O O . ILE A 1 194 ? -15.137 10.347 18.078 1.00 96.00 194 ILE A O 1
ATOM 1476 N N . GLU A 1 195 ? -17.344 9.937 18.159 1.00 94.19 195 GLU A N 1
ATOM 1477 C CA . GLU A 1 195 ? -17.529 9.885 16.708 1.00 94.19 195 GLU A CA 1
ATOM 1478 C C . GLU A 1 195 ? -16.925 11.108 16.003 1.00 94.19 195 GLU A C 1
ATOM 1480 O O . GLU A 1 195 ? -16.161 10.948 15.056 1.00 94.19 195 GLU A O 1
ATOM 1485 N N . ASP A 1 196 ? -17.145 12.324 16.502 1.00 94.62 196 ASP A N 1
ATOM 1486 C CA . ASP A 1 196 ? -16.606 13.556 15.901 1.00 94.62 196 ASP A CA 1
ATOM 1487 C C . ASP A 1 196 ? -15.089 13.725 16.086 1.00 94.62 196 ASP A C 1
ATOM 1489 O O . ASP A 1 196 ? -14.465 14.581 15.458 1.00 94.62 196 ASP A O 1
ATOM 1493 N N . LYS A 1 197 ? -14.475 12.898 16.935 1.00 96.06 197 LYS A N 1
ATOM 1494 C CA . LYS A 1 197 ? -13.029 12.871 17.176 1.00 96.06 197 LYS A CA 1
ATOM 1495 C C . LYS A 1 197 ? -12.305 11.847 16.302 1.00 96.06 197 LYS A C 1
ATOM 1497 O O . LYS A 1 197 ? -11.094 11.711 16.438 1.00 96.06 197 LYS A O 1
ATOM 1502 N N . ILE A 1 198 ? -13.015 11.125 15.437 1.00 94.88 198 ILE A N 1
ATOM 1503 C CA . ILE A 1 198 ? -12.433 10.131 14.533 1.00 94.88 198 ILE A CA 1
ATOM 1504 C C . ILE A 1 198 ? -12.664 10.566 13.093 1.00 94.88 198 ILE A C 1
ATOM 1506 O O . ILE A 1 198 ? -13.801 10.775 12.654 1.00 94.88 198 ILE A O 1
ATOM 1510 N N . ASP A 1 199 ? -11.564 10.659 12.361 1.00 92.31 199 ASP A N 1
ATOM 1511 C CA . ASP A 1 199 ? -11.532 10.992 10.948 1.00 92.31 199 ASP A CA 1
ATOM 1512 C C . ASP A 1 199 ? -10.864 9.859 10.185 1.00 92.31 199 ASP A C 1
ATOM 1514 O O . ASP A 1 199 ? -9.728 9.492 10.469 1.00 92.31 199 ASP A O 1
ATOM 1518 N N . ILE A 1 200 ? -11.595 9.266 9.252 1.00 89.25 200 ILE A N 1
ATOM 1519 C CA . ILE A 1 200 ? -11.040 8.271 8.345 1.00 89.25 200 ILE A CA 1
ATOM 1520 C C . ILE A 1 200 ? -11.022 8.931 6.986 1.00 89.25 200 ILE A C 1
ATOM 1522 O O . ILE A 1 200 ? -12.084 9.226 6.435 1.00 89.25 200 ILE A O 1
ATOM 1526 N N . GLN A 1 201 ? -9.821 9.160 6.467 1.00 82.81 201 GLN A N 1
ATOM 1527 C CA . GLN A 1 201 ? -9.678 9.606 5.095 1.00 82.81 201 GLN A CA 1
ATOM 1528 C C . GLN A 1 201 ? -10.176 8.484 4.186 1.00 82.81 201 GLN A C 1
ATOM 1530 O O . GLN A 1 201 ? -9.857 7.314 4.400 1.00 82.81 201 GLN A O 1
ATOM 1535 N N . GLU A 1 202 ? -11.012 8.820 3.207 1.00 70.00 202 GLU A N 1
ATOM 1536 C CA . GLU A 1 202 ? -11.503 7.814 2.274 1.00 70.00 202 GLU A CA 1
ATOM 1537 C C . GLU A 1 202 ? -10.310 7.198 1.539 1.00 70.00 202 GLU A C 1
ATOM 1539 O O . GLU A 1 202 ? -9.438 7.899 1.025 1.00 70.00 202 GLU A O 1
ATOM 1544 N N . GLN A 1 203 ? -10.254 5.867 1.535 1.00 63.53 203 GLN A N 1
ATOM 1545 C CA . GLN A 1 203 ? -9.377 5.175 0.611 1.00 63.53 203 GLN A CA 1
ATOM 1546 C C . GLN A 1 203 ? -10.110 5.207 -0.721 1.00 63.53 203 GLN A C 1
ATOM 1548 O O . GLN A 1 203 ? -11.187 4.617 -0.829 1.00 63.53 203 GLN A O 1
ATOM 1553 N N . ASP A 1 204 ? -9.570 5.940 -1.695 1.00 56.16 204 ASP A N 1
ATOM 1554 C CA . ASP A 1 204 ? -10.074 5.871 -3.063 1.00 56.16 204 ASP A CA 1
ATOM 1555 C C . ASP A 1 204 ? -10.157 4.389 -3.454 1.00 56.16 204 ASP A C 1
ATOM 1557 O O . ASP A 1 204 ? -9.190 3.652 -3.242 1.00 56.16 204 ASP A O 1
ATOM 1561 N N . ASP A 1 205 ? -11.327 3.947 -3.940 1.00 52.12 205 ASP A N 1
ATOM 1562 C CA . ASP A 1 205 ? -11.584 2.554 -4.340 1.00 52.12 205 ASP A CA 1
ATOM 1563 C C . ASP A 1 205 ? -10.363 2.021 -5.094 1.00 52.12 205 ASP A C 1
ATOM 1565 O O . ASP A 1 205 ? -9.997 2.588 -6.129 1.00 52.12 205 ASP A O 1
ATOM 1569 N N . ALA A 1 206 ? -9.741 0.942 -4.610 1.00 50.38 206 ALA A N 1
ATOM 1570 C CA . ALA A 1 206 ? -8.571 0.352 -5.261 1.00 50.38 206 ALA A CA 1
ATOM 1571 C C . ALA A 1 206 ? -8.872 0.046 -6.739 1.00 50.38 206 ALA A C 1
ATOM 1573 O O . ALA A 1 206 ? -8.072 0.370 -7.606 1.00 50.38 206 ALA A O 1
ATOM 1574 N N . SER A 1 207 ? -10.097 -0.408 -7.040 1.00 48.53 207 SER A N 1
ATOM 1575 C CA . SER A 1 207 ? -10.589 -0.625 -8.407 1.00 48.53 207 SER A CA 1
ATOM 1576 C C . SER A 1 207 ? -10.692 0.659 -9.248 1.00 48.53 207 SER A C 1
ATOM 1578 O O . SER A 1 207 ? -10.287 0.657 -10.408 1.00 48.53 207 SER A O 1
ATOM 1580 N N . LYS A 1 208 ? -11.179 1.778 -8.690 1.00 55.03 208 LYS A N 1
ATOM 1581 C CA . LYS A 1 208 ? -11.213 3.062 -9.420 1.00 55.03 208 LYS A CA 1
ATOM 1582 C C . LYS A 1 208 ? -9.819 3.647 -9.604 1.00 55.03 208 LYS A C 1
ATOM 1584 O O . LYS A 1 208 ? -9.565 4.332 -10.586 1.00 55.03 208 LYS A O 1
ATOM 1589 N N . THR A 1 209 ? -8.936 3.389 -8.650 1.00 61.00 209 THR A N 1
ATOM 1590 C CA . THR A 1 209 ? -7.569 3.899 -8.627 1.00 61.00 209 THR A CA 1
ATOM 1591 C C . THR A 1 209 ? -6.677 3.126 -9.595 1.00 61.00 209 THR A C 1
ATOM 1593 O O . THR A 1 209 ? -5.940 3.737 -10.360 1.00 61.00 209 THR A O 1
ATOM 1596 N N . ALA A 1 210 ? -6.796 1.800 -9.642 1.00 60.22 210 ALA A N 1
ATOM 1597 C CA . ALA A 1 210 ? -6.161 0.967 -10.655 1.00 60.22 210 ALA A CA 1
ATOM 1598 C C . ALA A 1 210 ? -6.605 1.388 -12.059 1.00 60.22 210 ALA A C 1
ATOM 1600 O O . ALA A 1 210 ? -5.767 1.701 -12.900 1.00 60.22 210 ALA A O 1
ATOM 1601 N N . GLN A 1 211 ? -7.918 1.540 -12.261 1.00 66.44 211 GLN A N 1
ATOM 1602 C CA . GLN A 1 211 ? -8.459 2.007 -13.532 1.00 66.44 211 GLN A CA 1
ATOM 1603 C C . GLN A 1 211 ? -7.973 3.418 -13.890 1.00 66.44 211 GLN A C 1
ATOM 1605 O O . GLN A 1 211 ? -7.574 3.651 -15.021 1.00 66.44 211 GLN A O 1
ATOM 1610 N N . ALA A 1 212 ? -7.900 4.343 -12.929 1.00 76.50 212 ALA A N 1
ATOM 1611 C CA . ALA A 1 212 ? -7.377 5.687 -13.170 1.00 76.50 212 ALA A CA 1
ATOM 1612 C C . ALA A 1 212 ? -5.886 5.706 -13.549 1.00 76.50 212 ALA A C 1
ATOM 1614 O O . ALA A 1 212 ? -5.463 6.610 -14.267 1.00 76.50 212 ALA A O 1
ATOM 1615 N N . PHE A 1 213 ? -5.086 4.749 -13.067 1.00 86.31 213 PHE A N 1
ATOM 1616 C CA . PHE A 1 213 ? -3.691 4.592 -13.480 1.00 86.31 213 PHE A CA 1
ATOM 1617 C C . PHE A 1 213 ? -3.616 3.997 -14.887 1.00 86.31 213 PHE A C 1
ATOM 1619 O O . PHE A 1 213 ? -2.891 4.517 -15.735 1.00 86.31 213 PHE A O 1
ATOM 1626 N N . ASP A 1 214 ? -4.408 2.960 -15.151 1.00 83.50 214 ASP A N 1
ATOM 1627 C CA . ASP A 1 214 ? -4.457 2.279 -16.446 1.00 83.50 214 ASP A CA 1
ATOM 1628 C C . ASP A 1 214 ? -5.017 3.187 -17.559 1.00 83.50 214 ASP A C 1
ATOM 1630 O O . ASP A 1 214 ? -4.614 3.070 -18.714 1.00 83.50 214 ASP A O 1
ATOM 1634 N N . ASP A 1 215 ? -5.861 4.160 -17.202 1.00 84.00 215 ASP A N 1
ATOM 1635 C CA . ASP A 1 215 ? -6.386 5.201 -18.094 1.00 84.00 215 ASP A CA 1
ATOM 1636 C C . ASP A 1 215 ? -5.340 6.281 -18.456 1.00 84.00 215 ASP A C 1
ATOM 1638 O O . ASP A 1 215 ? -5.560 7.093 -19.364 1.00 84.00 215 ASP A O 1
ATOM 1642 N N . LEU A 1 216 ? -4.195 6.337 -17.759 1.00 85.50 216 LEU A N 1
ATOM 1643 C CA . LEU A 1 216 ? -3.094 7.231 -18.125 1.00 85.50 216 LEU A CA 1
ATOM 1644 C C . LEU A 1 216 ? -2.435 6.779 -19.433 1.00 85.50 216 LEU A C 1
ATOM 1646 O O . LEU A 1 216 ? -2.432 5.608 -19.798 1.00 85.50 216 LEU A O 1
ATOM 1650 N N . THR A 1 217 ? -1.786 7.709 -20.136 1.00 91.31 217 THR A N 1
ATOM 1651 C CA . THR A 1 217 ? -0.961 7.326 -21.288 1.00 91.31 217 THR A CA 1
ATOM 1652 C C . THR A 1 217 ? 0.236 6.490 -20.828 1.00 91.31 217 THR A C 1
ATOM 1654 O O . THR A 1 217 ? 0.804 6.743 -19.765 1.00 91.31 217 THR A O 1
ATOM 1657 N N . GLN A 1 218 ? 0.682 5.538 -21.649 1.00 89.88 218 GLN A N 1
ATOM 1658 C CA . GLN A 1 218 ? 1.830 4.686 -21.318 1.00 89.88 218 GLN A CA 1
ATOM 1659 C C . GLN A 1 218 ? 3.098 5.485 -20.923 1.00 89.88 218 GLN A C 1
ATOM 1661 O O . GLN A 1 218 ? 3.712 5.144 -19.913 1.00 89.88 218 GLN A O 1
ATOM 1666 N N . PRO A 1 219 ? 3.470 6.601 -21.594 1.00 92.88 219 PRO A N 1
ATOM 1667 C CA . PRO A 1 219 ? 4.571 7.451 -21.130 1.00 92.88 219 PRO A CA 1
ATOM 1668 C C . PRO A 1 219 ? 4.368 8.036 -19.728 1.00 92.88 219 PRO A C 1
ATOM 1670 O O . PRO A 1 219 ? 5.334 8.215 -18.995 1.00 92.88 219 PRO A O 1
ATOM 1673 N N . MET A 1 220 ? 3.125 8.334 -19.341 1.00 92.69 220 MET A N 1
ATOM 1674 C CA . MET A 1 220 ? 2.800 8.854 -18.014 1.00 92.69 220 MET A CA 1
ATOM 1675 C C . MET A 1 220 ? 2.907 7.766 -16.942 1.00 92.69 220 MET A C 1
ATOM 1677 O O . MET A 1 220 ? 3.475 8.017 -15.883 1.00 92.69 220 MET A O 1
ATOM 1681 N N . GLN A 1 221 ? 2.419 6.555 -17.227 1.00 94.31 221 GLN A N 1
ATOM 1682 C CA . GLN A 1 221 ? 2.575 5.398 -16.337 1.00 94.31 221 GLN A CA 1
ATOM 1683 C C . GLN A 1 221 ? 4.061 5.097 -16.090 1.00 94.31 221 GLN A C 1
ATOM 1685 O O . GLN A 1 221 ? 4.499 4.991 -14.947 1.00 94.31 221 GLN A O 1
ATOM 1690 N N . LEU A 1 222 ? 4.865 5.061 -17.158 1.00 94.88 222 LEU A N 1
ATOM 1691 C CA . LEU A 1 222 ? 6.313 4.849 -17.071 1.00 94.88 222 LEU A CA 1
ATOM 1692 C C . LEU A 1 222 ? 7.027 5.993 -16.342 1.00 94.88 222 LEU A C 1
ATOM 1694 O O . LEU A 1 222 ? 7.919 5.747 -15.535 1.00 94.88 222 LEU A O 1
ATOM 1698 N N . ALA A 1 223 ? 6.616 7.243 -16.561 1.00 95.12 223 ALA A N 1
ATOM 1699 C CA . ALA A 1 223 ? 7.169 8.386 -15.841 1.00 95.12 223 ALA A CA 1
ATOM 1700 C C . ALA A 1 223 ? 6.893 8.333 -14.334 1.00 95.12 223 ALA A C 1
ATOM 1702 O O . ALA A 1 223 ? 7.762 8.700 -13.542 1.00 95.12 223 ALA A O 1
ATOM 1703 N N . LEU A 1 224 ? 5.706 7.866 -13.932 1.00 94.38 224 LEU A N 1
ATOM 1704 C CA . LEU A 1 224 ? 5.377 7.637 -12.526 1.00 94.38 224 LEU A CA 1
ATOM 1705 C C . LEU A 1 224 ? 6.296 6.590 -11.903 1.00 94.38 224 LEU A C 1
ATOM 1707 O O . LEU A 1 224 ? 6.853 6.830 -10.832 1.00 94.38 224 LEU A O 1
ATOM 1711 N N . LEU A 1 225 ? 6.497 5.475 -12.602 1.00 94.50 225 LEU A N 1
ATOM 1712 C CA . LEU A 1 225 ? 7.390 4.407 -12.172 1.00 94.50 225 LEU A CA 1
ATOM 1713 C C . LEU A 1 225 ? 8.844 4.890 -12.032 1.00 94.50 225 LEU A C 1
ATOM 1715 O O . LEU A 1 225 ? 9.445 4.712 -10.977 1.00 94.50 225 LEU A O 1
ATOM 1719 N N . ILE A 1 226 ? 9.385 5.578 -13.043 1.00 93.25 226 ILE A N 1
ATOM 1720 C CA . ILE A 1 226 ? 10.747 6.147 -13.020 1.00 93.25 226 ILE A CA 1
ATOM 1721 C C . ILE A 1 226 ? 10.919 7.139 -11.860 1.00 93.25 226 ILE A C 1
ATOM 1723 O O . ILE A 1 226 ? 11.936 7.117 -11.163 1.00 93.25 226 ILE A O 1
ATOM 1727 N N . ASN A 1 227 ? 9.932 8.015 -11.637 1.00 92.56 227 ASN A N 1
ATOM 1728 C CA . ASN A 1 227 ? 9.979 8.985 -10.543 1.00 92.56 227 ASN A CA 1
ATOM 1729 C C . ASN A 1 227 ? 9.990 8.295 -9.173 1.00 92.56 227 ASN A C 1
ATOM 1731 O O . ASN A 1 227 ? 10.715 8.723 -8.275 1.00 92.56 227 ASN A O 1
ATOM 1735 N N . GLN A 1 228 ? 9.195 7.234 -9.012 1.00 91.06 228 GLN A N 1
ATOM 1736 C CA . GLN A 1 228 ? 9.125 6.482 -7.765 1.00 91.06 228 GLN A CA 1
ATOM 1737 C C . GLN A 1 228 ? 10.447 5.773 -7.452 1.00 91.06 228 GLN A C 1
ATOM 1739 O O . GLN A 1 228 ? 10.922 5.887 -6.324 1.00 91.06 228 GLN A O 1
ATOM 1744 N N . VAL A 1 229 ? 11.090 5.135 -8.440 1.00 88.44 229 VAL A N 1
ATOM 1745 C CA . VAL A 1 229 ? 12.410 4.504 -8.243 1.00 88.44 229 VAL A CA 1
ATOM 1746 C C . VAL A 1 229 ? 13.436 5.528 -7.776 1.00 88.44 229 VAL A C 1
ATOM 1748 O O . VAL A 1 229 ? 14.058 5.336 -6.733 1.00 88.44 229 VAL A O 1
ATOM 1751 N N . ALA A 1 230 ? 13.547 6.669 -8.464 1.00 87.00 230 ALA A N 1
ATOM 1752 C CA . ALA A 1 230 ? 14.489 7.713 -8.070 1.00 87.00 230 ALA A CA 1
ATOM 1753 C C . ALA A 1 230 ? 14.262 8.183 -6.620 1.00 87.00 230 ALA A C 1
ATOM 1755 O O . ALA A 1 230 ? 15.220 8.343 -5.865 1.00 87.00 230 ALA A O 1
ATOM 1756 N N . LYS A 1 231 ? 12.999 8.351 -6.205 1.00 84.50 231 LYS A N 1
ATOM 1757 C CA . LYS A 1 231 ? 12.655 8.737 -4.829 1.00 84.50 231 LYS A CA 1
ATOM 1758 C C . LYS A 1 231 ? 12.987 7.662 -3.801 1.00 84.50 231 LYS A C 1
ATOM 1760 O O . LYS A 1 231 ? 13.470 8.019 -2.729 1.00 84.50 231 LYS A O 1
ATOM 1765 N N . SER A 1 232 ? 12.750 6.387 -4.117 1.00 80.50 232 SER A N 1
ATOM 1766 C CA . SER A 1 232 ? 13.066 5.263 -3.222 1.00 80.50 232 SER A CA 1
ATOM 1767 C C . SER A 1 232 ? 14.566 5.195 -2.898 1.00 80.50 232 SER A C 1
ATOM 1769 O O . SER A 1 232 ? 14.956 4.880 -1.777 1.00 80.50 232 SER A O 1
ATOM 1771 N N . GLU A 1 233 ? 15.415 5.626 -3.835 1.00 78.12 233 GLU A N 1
ATOM 1772 C CA . GLU A 1 233 ? 16.866 5.728 -3.651 1.00 78.12 233 GLU A CA 1
ATOM 1773 C C . GLU A 1 233 ? 17.317 7.045 -2.985 1.00 78.12 233 GLU A C 1
ATOM 1775 O O . GLU A 1 233 ? 18.514 7.313 -2.854 1.00 78.12 233 GLU A O 1
ATOM 1780 N N . GLY A 1 234 ? 16.377 7.908 -2.582 1.00 78.31 234 GLY A N 1
ATOM 1781 C CA . GLY A 1 234 ? 16.675 9.238 -2.044 1.00 78.31 234 GLY A CA 1
ATOM 1782 C C . GLY A 1 234 ? 17.266 10.200 -3.082 1.00 78.31 234 GLY A C 1
ATOM 1783 O O . GLY A 1 234 ? 17.951 11.160 -2.719 1.00 78.31 234 GLY A O 1
ATOM 1784 N N . ALA A 1 235 ? 17.025 9.946 -4.368 1.00 81.00 235 ALA A N 1
ATOM 1785 C CA . ALA A 1 235 ? 17.527 10.721 -5.490 1.00 81.00 235 ALA A CA 1
ATOM 1786 C C . ALA A 1 235 ? 16.407 11.505 -6.198 1.00 81.00 235 ALA A C 1
ATOM 1788 O O . ALA A 1 235 ? 15.212 11.333 -5.957 1.00 81.00 235 ALA A O 1
ATOM 1789 N N . THR A 1 236 ? 16.810 12.402 -7.096 1.00 80.25 236 THR A N 1
ATOM 1790 C CA . THR A 1 236 ? 15.899 13.049 -8.048 1.00 80.25 236 THR A CA 1
ATOM 1791 C C . THR A 1 236 ? 16.036 12.383 -9.413 1.00 80.25 236 THR A C 1
ATOM 1793 O O . THR A 1 236 ? 17.171 12.124 -9.829 1.00 80.25 236 THR A O 1
ATOM 1796 N N . PRO A 1 237 ? 14.934 12.161 -10.146 1.00 81.56 237 PRO A N 1
ATOM 1797 C CA . PRO A 1 237 ? 14.999 11.602 -11.493 1.00 81.56 237 PRO A CA 1
ATOM 1798 C C . PRO A 1 237 ? 15.834 12.496 -12.420 1.00 81.56 237 PRO A C 1
ATOM 1800 O O . PRO A 1 237 ? 15.813 13.726 -12.310 1.00 81.56 237 PRO A O 1
ATOM 1803 N N . ASN A 1 238 ? 16.575 11.888 -13.348 1.00 85.31 238 ASN A N 1
ATOM 1804 C CA . ASN A 1 238 ? 17.375 12.635 -14.314 1.00 85.31 238 ASN A CA 1
ATOM 1805 C C . ASN A 1 238 ? 16.503 13.206 -15.441 1.00 85.31 238 ASN A C 1
ATOM 1807 O O . ASN A 1 238 ? 16.333 12.610 -16.499 1.00 85.31 238 ASN A O 1
ATOM 1811 N N . LEU A 1 239 ? 16.002 14.421 -15.231 1.00 88.69 239 LEU A N 1
ATOM 1812 C CA . LEU A 1 239 ? 15.106 15.104 -16.169 1.00 88.69 239 LEU A CA 1
ATOM 1813 C C . LEU A 1 239 ? 15.751 15.472 -17.520 1.00 88.69 239 LEU A C 1
ATOM 1815 O O . LEU A 1 239 ? 15.046 15.867 -18.452 1.00 88.69 239 LEU A O 1
ATOM 1819 N N . ASN A 1 240 ? 17.079 15.380 -17.634 1.00 87.44 240 ASN A N 1
ATOM 1820 C CA . ASN A 1 240 ? 17.790 15.682 -18.875 1.00 87.44 240 ASN A CA 1
ATOM 1821 C C . ASN A 1 240 ? 17.988 14.449 -19.762 1.00 87.44 240 ASN A C 1
ATOM 1823 O O . ASN A 1 240 ? 18.208 14.627 -20.959 1.00 87.44 240 ASN A O 1
ATOM 1827 N N . SER A 1 241 ? 17.877 13.242 -19.202 1.00 89.88 241 SER A N 1
ATOM 1828 C CA . SER A 1 241 ? 18.053 11.991 -19.938 1.00 89.88 241 SER A CA 1
ATOM 1829 C C . SER A 1 241 ? 16.824 11.624 -20.754 1.00 89.88 241 SER A C 1
ATOM 1831 O O . SER A 1 241 ? 15.693 11.932 -20.377 1.00 89.88 241 SER A O 1
ATOM 1833 N N . GLN A 1 242 ? 17.055 10.935 -21.867 1.00 94.62 242 GLN A N 1
ATOM 1834 C CA . GLN A 1 242 ? 16.028 10.132 -22.515 1.00 94.62 242 GLN A CA 1
ATOM 1835 C C . GLN A 1 242 ? 15.921 8.780 -21.801 1.00 94.62 242 GLN A C 1
ATOM 1837 O O . GLN A 1 242 ? 16.927 8.251 -21.328 1.00 94.62 242 GLN A O 1
ATOM 1842 N N . TYR A 1 243 ? 14.705 8.246 -21.710 1.00 94.75 243 TYR A N 1
ATOM 1843 C CA . TYR A 1 243 ? 14.416 6.956 -21.088 1.00 94.75 243 TYR A CA 1
ATOM 1844 C C . TYR A 1 243 ? 13.951 5.974 -22.157 1.00 94.75 243 TYR A C 1
ATOM 1846 O O . TYR A 1 243 ? 12.794 6.016 -22.577 1.00 94.75 243 TYR A O 1
ATOM 1854 N N . ASP A 1 244 ? 14.857 5.115 -22.606 1.00 94.88 244 ASP A N 1
ATOM 1855 C CA . ASP A 1 244 ? 14.563 4.069 -23.578 1.00 94.88 244 ASP A CA 1
ATOM 1856 C C . ASP A 1 244 ? 13.937 2.865 -22.868 1.00 94.88 244 ASP A C 1
ATOM 1858 O O . ASP A 1 244 ? 14.444 2.395 -21.846 1.00 94.88 244 ASP A O 1
ATOM 1862 N N . ILE A 1 245 ? 12.814 2.389 -23.400 1.00 94.31 245 ILE A N 1
ATOM 1863 C CA . ILE A 1 245 ? 12.015 1.308 -22.814 1.00 94.31 245 ILE A CA 1
ATOM 1864 C C . ILE A 1 245 ? 12.263 0.025 -23.592 1.00 94.31 245 ILE A C 1
ATOM 1866 O O . ILE A 1 245 ? 12.203 0.049 -24.816 1.00 94.31 245 ILE A O 1
ATOM 1870 N N . TYR A 1 246 ? 12.508 -1.077 -22.897 1.00 90.44 246 TYR A N 1
ATOM 1871 C CA . TYR A 1 246 ? 12.838 -2.383 -23.461 1.00 90.44 246 TYR A CA 1
ATOM 1872 C C . TYR A 1 246 ? 11.930 -3.468 -22.889 1.00 90.44 246 TYR A C 1
ATOM 1874 O O . TYR A 1 246 ? 11.406 -3.351 -21.776 1.00 90.44 246 TYR A O 1
ATOM 1882 N N . LEU A 1 247 ? 11.823 -4.565 -23.630 1.00 77.19 247 LEU A N 1
ATOM 1883 C CA . LEU A 1 247 ? 11.181 -5.787 -23.179 1.00 77.19 247 LEU A CA 1
ATOM 1884 C C . LEU A 1 247 ? 12.116 -6.534 -22.212 1.00 77.19 247 LEU A C 1
ATOM 1886 O O . LEU A 1 247 ? 13.237 -6.897 -22.575 1.00 77.19 247 LEU A O 1
ATOM 1890 N N . GLY A 1 248 ? 11.676 -6.765 -20.974 1.00 67.31 248 GLY A N 1
ATOM 1891 C CA . GLY A 1 248 ? 12.355 -7.673 -20.049 1.00 67.31 248 GLY A CA 1
ATOM 1892 C C . GLY A 1 248 ? 11.914 -9.115 -20.306 1.00 67.31 248 GLY A C 1
ATOM 1893 O O . GLY A 1 248 ? 12.528 -9.844 -21.078 1.00 67.31 248 GLY A O 1
ATOM 1894 N N . THR A 1 249 ? 10.810 -9.496 -19.675 1.00 70.75 249 THR A N 1
ATOM 1895 C CA . THR A 1 249 ? 10.052 -10.743 -19.855 1.00 70.75 249 THR A CA 1
ATOM 1896 C C . THR A 1 249 ? 8.568 -10.391 -19.988 1.00 7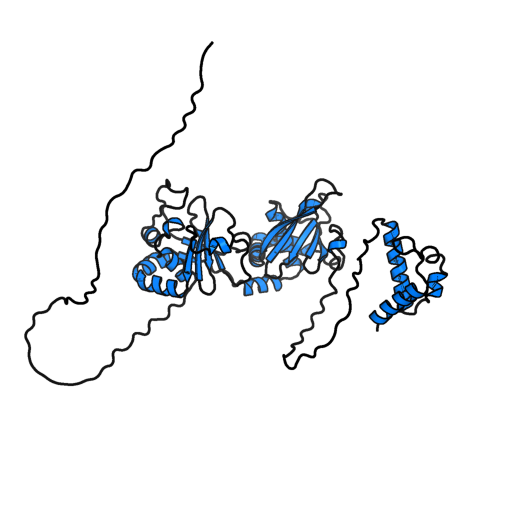0.75 249 THR A C 1
ATOM 1898 O O . THR A 1 249 ? 8.221 -9.212 -20.039 1.00 70.75 249 THR A O 1
ATOM 1901 N N . ALA A 1 250 ? 7.671 -11.384 -20.007 1.00 70.69 250 ALA A N 1
ATOM 1902 C CA . ALA A 1 250 ? 6.221 -11.169 -20.083 1.00 70.69 250 ALA A CA 1
ATOM 1903 C C . ALA A 1 250 ? 5.671 -10.165 -19.049 1.00 70.69 250 ALA A C 1
ATOM 1905 O O . ALA A 1 250 ? 4.664 -9.513 -19.312 1.00 70.69 250 ALA A O 1
ATOM 1906 N N . ASN A 1 251 ? 6.341 -10.035 -17.899 1.00 81.88 251 ASN A N 1
ATOM 1907 C CA . ASN A 1 251 ? 5.907 -9.195 -16.786 1.00 81.88 251 ASN A CA 1
ATOM 1908 C C . ASN A 1 251 ? 6.911 -8.088 -16.457 1.00 81.88 251 ASN A C 1
ATOM 1910 O O . ASN A 1 251 ? 6.765 -7.440 -15.429 1.00 81.88 251 ASN A O 1
ATOM 1914 N N . GLU A 1 252 ? 7.954 -7.891 -17.265 1.00 87.88 252 GLU A N 1
ATOM 1915 C CA . GLU A 1 252 ? 9.060 -7.012 -16.887 1.00 87.88 252 GLU A CA 1
ATOM 1916 C C . GLU A 1 252 ? 9.338 -5.937 -17.924 1.00 87.88 252 GLU A C 1
ATOM 1918 O O . GLU A 1 252 ? 9.427 -6.190 -19.127 1.00 87.88 252 GLU A O 1
ATOM 1923 N N . ILE A 1 253 ? 9.557 -4.733 -17.413 1.00 91.12 253 ILE A N 1
ATOM 1924 C CA . ILE A 1 253 ? 9.871 -3.533 -18.167 1.00 91.12 253 ILE A CA 1
ATOM 1925 C C . ILE A 1 253 ? 11.315 -3.159 -17.842 1.00 91.12 253 ILE A C 1
ATOM 1927 O O . ILE A 1 253 ? 11.644 -2.848 -16.695 1.00 91.12 253 ILE A O 1
ATOM 1931 N N . GLY A 1 254 ? 12.179 -3.193 -18.855 1.00 92.19 254 GLY A N 1
ATOM 1932 C CA . GLY A 1 254 ? 13.537 -2.664 -18.762 1.00 92.19 254 GLY A CA 1
ATOM 1933 C C . GLY A 1 254 ? 13.560 -1.194 -19.162 1.00 92.19 254 GLY A C 1
ATOM 1934 O O . GLY A 1 254 ? 12.940 -0.809 -20.151 1.00 92.19 254 GLY A O 1
ATOM 1935 N N . ILE A 1 255 ? 14.271 -0.357 -18.414 1.00 93.19 255 ILE A N 1
ATOM 1936 C CA . ILE A 1 255 ? 14.392 1.077 -18.688 1.00 93.19 255 ILE A CA 1
ATOM 1937 C C . ILE A 1 255 ? 15.867 1.463 -18.641 1.00 93.19 255 ILE A C 1
ATOM 1939 O O . ILE A 1 255 ? 16.562 1.146 -17.676 1.00 93.19 255 ILE A O 1
ATOM 1943 N N . HIS A 1 256 ? 16.329 2.183 -19.663 1.00 92.56 256 HIS A N 1
ATOM 1944 C CA . HIS A 1 256 ? 17.682 2.729 -19.734 1.00 92.56 256 HIS A CA 1
ATOM 1945 C C . HIS A 1 256 ? 17.666 4.257 -19.887 1.00 92.56 256 HIS A C 1
ATOM 1947 O O . HIS A 1 256 ? 17.048 4.786 -20.809 1.00 92.56 256 HIS A O 1
ATOM 1953 N N . ALA A 1 257 ? 18.372 4.971 -19.011 1.00 92.50 257 ALA A N 1
ATOM 1954 C CA . ALA A 1 257 ? 18.576 6.413 -19.079 1.00 92.50 257 ALA A CA 1
ATOM 1955 C C . ALA A 1 257 ? 19.876 6.745 -19.835 1.00 92.50 257 ALA A C 1
ATOM 1957 O O . ALA A 1 257 ? 20.976 6.520 -19.330 1.00 92.50 257 ALA A O 1
ATOM 1958 N N . THR A 1 258 ? 19.751 7.333 -21.027 1.00 88.06 258 THR A N 1
ATOM 1959 C CA . THR A 1 258 ? 20.839 7.449 -22.022 1.00 88.06 258 THR A CA 1
ATOM 1960 C C . THR A 1 258 ? 22.023 8.323 -21.607 1.00 88.06 258 THR A C 1
ATOM 1962 O O . THR A 1 258 ? 23.142 8.109 -22.064 1.00 88.06 258 THR A O 1
ATOM 1965 N N . ASP A 1 259 ? 21.794 9.321 -20.751 1.00 85.69 259 ASP A N 1
ATOM 1966 C CA . ASP A 1 259 ? 22.808 10.318 -20.363 1.00 85.69 259 ASP A CA 1
ATOM 1967 C C . ASP A 1 259 ? 23.327 10.109 -18.931 1.00 85.69 259 ASP A C 1
ATOM 1969 O O . ASP A 1 259 ? 23.829 11.037 -18.291 1.00 85.69 259 ASP A O 1
ATOM 1973 N N . VAL A 1 260 ? 23.185 8.890 -18.403 1.00 84.94 260 VAL A N 1
ATOM 1974 C CA . VAL A 1 260 ? 23.667 8.506 -17.073 1.00 84.94 260 VAL A CA 1
ATOM 1975 C C . VAL A 1 260 ? 24.848 7.551 -17.224 1.00 84.94 260 VAL A C 1
ATOM 1977 O O . VAL A 1 260 ? 24.710 6.436 -17.709 1.00 84.94 260 VAL A O 1
ATOM 1980 N N . SER A 1 261 ? 26.034 7.987 -16.791 1.00 82.00 261 SER A N 1
ATOM 1981 C CA . SER A 1 261 ? 27.264 7.186 -16.891 1.00 82.00 261 SER A CA 1
ATOM 1982 C C . SER A 1 261 ? 27.369 6.078 -15.841 1.00 82.00 261 SER A C 1
ATOM 1984 O O . SER A 1 261 ? 28.093 5.104 -16.039 1.00 82.00 261 SER A O 1
ATOM 1986 N N . ASP A 1 262 ? 26.679 6.231 -14.712 1.00 84.50 262 ASP A N 1
ATOM 1987 C CA . ASP A 1 262 ? 26.619 5.222 -13.660 1.00 84.50 262 ASP A CA 1
ATOM 1988 C C . ASP A 1 262 ? 25.599 4.151 -14.050 1.00 84.50 262 ASP A C 1
ATOM 1990 O O . ASP A 1 262 ? 24.394 4.390 -13.989 1.00 84.50 262 ASP A O 1
ATOM 1994 N N . MET A 1 263 ? 26.080 2.965 -14.432 1.00 81.38 263 MET A N 1
ATOM 1995 C CA . MET A 1 263 ? 25.225 1.866 -14.885 1.00 81.38 263 MET A CA 1
ATOM 1996 C C . MET A 1 263 ? 24.148 1.468 -13.875 1.00 81.38 263 MET A C 1
ATOM 1998 O O . MET A 1 263 ? 23.081 1.033 -14.299 1.00 81.38 263 MET A O 1
ATOM 2002 N N . LYS A 1 264 ? 24.379 1.639 -12.566 1.00 82.00 264 LYS A N 1
ATOM 2003 C CA . LYS A 1 264 ? 23.360 1.318 -11.556 1.00 82.00 264 LYS A CA 1
ATOM 2004 C C . LYS A 1 264 ? 22.187 2.281 -11.595 1.00 82.00 264 LYS A C 1
ATOM 2006 O O . LYS A 1 264 ? 21.052 1.876 -11.428 1.00 82.00 264 LYS A O 1
ATOM 2011 N N . LYS A 1 265 ? 22.480 3.555 -11.844 1.00 82.44 265 LYS A N 1
ATOM 2012 C CA . LYS A 1 265 ? 21.480 4.627 -11.915 1.00 82.44 265 LYS A CA 1
ATOM 2013 C C . LYS A 1 265 ? 20.862 4.752 -13.300 1.00 82.44 265 LYS A C 1
ATOM 2015 O O . LYS A 1 265 ? 19.802 5.349 -13.453 1.00 82.44 265 LYS A O 1
ATOM 2020 N N . ALA A 1 266 ? 21.566 4.262 -14.317 1.00 86.31 266 ALA A N 1
ATOM 2021 C CA . ALA A 1 266 ? 21.119 4.307 -15.696 1.00 86.31 266 ALA A CA 1
ATOM 2022 C C . ALA A 1 266 ? 20.072 3.236 -15.999 1.00 86.31 266 ALA A C 1
ATOM 2024 O O . ALA A 1 266 ? 19.308 3.414 -16.937 1.00 86.31 266 ALA A O 1
ATOM 2025 N N . ASN A 1 267 ? 20.040 2.133 -15.252 1.00 89.12 267 ASN A N 1
ATOM 2026 C CA . ASN A 1 267 ? 19.215 0.978 -15.579 1.00 89.12 267 ASN A CA 1
ATOM 2027 C C . ASN A 1 267 ? 18.209 0.699 -14.472 1.00 89.12 267 ASN A C 1
ATOM 2029 O O . ASN A 1 267 ? 18.582 0.556 -13.314 1.00 89.12 267 ASN A O 1
ATOM 2033 N N . ILE A 1 268 ? 16.945 0.585 -14.857 1.00 89.19 268 ILE A N 1
ATOM 2034 C CA . ILE A 1 268 ? 15.844 0.253 -13.961 1.00 89.19 268 ILE A CA 1
ATOM 2035 C C . ILE A 1 268 ? 15.134 -0.954 -14.551 1.00 89.19 268 ILE A C 1
ATOM 2037 O O . ILE A 1 268 ? 14.921 -1.037 -15.762 1.00 89.19 268 ILE A O 1
ATOM 2041 N N . LEU A 1 269 ? 14.752 -1.875 -13.684 1.00 90.94 269 LEU A N 1
ATOM 2042 C CA . LEU A 1 269 ? 13.968 -3.035 -14.045 1.00 90.94 269 LEU A CA 1
ATOM 2043 C C . LEU A 1 269 ? 12.732 -3.072 -13.157 1.00 90.94 269 LEU A C 1
ATOM 2045 O O . LEU A 1 269 ? 12.813 -2.845 -11.951 1.00 90.94 269 LEU A O 1
ATOM 2049 N N . ILE A 1 270 ? 11.577 -3.290 -13.773 1.00 92.38 270 ILE A N 1
ATOM 2050 C CA . ILE A 1 270 ? 10.286 -3.205 -13.096 1.00 92.38 270 ILE A CA 1
ATOM 2051 C C . ILE A 1 270 ? 9.474 -4.431 -13.452 1.00 92.38 270 ILE A C 1
ATOM 2053 O O . ILE A 1 270 ? 9.285 -4.707 -14.632 1.00 92.38 270 ILE A O 1
ATOM 2057 N N . THR A 1 271 ? 8.957 -5.113 -12.443 1.00 90.44 271 THR A N 1
ATOM 2058 C CA . THR A 1 271 ? 8.076 -6.267 -12.589 1.00 90.44 271 THR A CA 1
ATOM 2059 C C . THR A 1 271 ? 6.639 -5.842 -12.302 1.00 90.44 271 THR A C 1
ATOM 2061 O O . THR A 1 271 ? 6.354 -5.328 -11.222 1.00 90.44 271 THR A O 1
ATOM 2064 N N . ASP A 1 272 ? 5.734 -6.043 -13.258 1.00 87.88 272 ASP A N 1
ATOM 2065 C CA . ASP A 1 272 ? 4.287 -5.980 -13.049 1.00 87.88 272 ASP A CA 1
ATOM 2066 C C . ASP A 1 272 ? 3.829 -7.268 -12.357 1.00 87.88 272 ASP A C 1
ATOM 2068 O O . ASP A 1 272 ? 3.978 -8.377 -12.882 1.00 87.88 272 ASP A O 1
ATOM 2072 N N . ASN A 1 273 ? 3.292 -7.122 -11.149 1.00 83.06 273 ASN A N 1
ATOM 2073 C CA . ASN A 1 273 ? 2.861 -8.250 -10.332 1.00 83.06 273 ASN A CA 1
ATOM 2074 C C . ASN A 1 273 ? 1.439 -8.730 -10.674 1.00 83.06 273 ASN A C 1
ATOM 2076 O O . ASN A 1 273 ? 0.978 -9.701 -10.075 1.00 83.06 273 ASN A O 1
ATOM 2080 N N . HIS A 1 274 ? 0.739 -8.071 -11.609 1.00 77.62 274 HIS A N 1
ATOM 2081 C CA . HIS A 1 274 ? -0.647 -8.365 -12.013 1.00 77.62 274 HIS A CA 1
ATOM 2082 C C . HIS A 1 274 ? -1.673 -8.297 -10.871 1.00 77.62 274 HIS A C 1
ATOM 2084 O O . HIS A 1 274 ? -2.743 -8.897 -10.943 1.00 77.62 274 HIS A O 1
ATOM 2090 N N . ASN A 1 275 ? -1.356 -7.553 -9.813 1.00 74.81 275 ASN A N 1
ATOM 2091 C CA . ASN A 1 275 ? -2.202 -7.342 -8.635 1.00 74.81 275 ASN A CA 1
ATOM 2092 C C . ASN A 1 275 ? -2.241 -5.856 -8.227 1.00 74.81 275 ASN A C 1
ATOM 2094 O O . ASN A 1 275 ? -2.236 -5.520 -7.045 1.00 74.81 275 ASN A O 1
ATOM 2098 N N . ASP A 1 276 ? -2.214 -4.965 -9.224 1.00 80.12 276 ASP A N 1
ATOM 2099 C CA . ASP A 1 276 ? -2.159 -3.503 -9.071 1.00 80.12 276 ASP A CA 1
ATOM 2100 C C . ASP A 1 276 ? -0.905 -2.959 -8.369 1.00 80.12 276 ASP A C 1
ATOM 2102 O O . ASP A 1 276 ? -0.874 -1.799 -7.940 1.00 80.12 276 ASP A O 1
ATOM 2106 N N . THR A 1 277 ? 0.156 -3.768 -8.313 1.00 83.75 277 THR A N 1
ATOM 2107 C CA . THR A 1 277 ? 1.469 -3.372 -7.799 1.00 83.75 277 THR A CA 1
ATOM 2108 C C . THR A 1 277 ? 2.596 -3.632 -8.794 1.00 83.75 277 THR A C 1
ATOM 2110 O O . THR A 1 277 ? 2.493 -4.480 -9.680 1.00 83.75 277 THR A O 1
ATOM 2113 N N . PHE A 1 278 ? 3.695 -2.908 -8.605 1.00 90.94 278 PHE A N 1
ATOM 2114 C CA . PHE A 1 278 ? 4.944 -3.054 -9.336 1.00 90.94 278 PHE A CA 1
ATOM 2115 C C . PHE A 1 278 ? 6.086 -3.268 -8.353 1.00 90.94 278 PHE A C 1
ATOM 2117 O O . PHE A 1 278 ? 6.173 -2.557 -7.353 1.00 90.94 278 PHE A O 1
ATOM 2124 N N . THR A 1 279 ? 6.980 -4.205 -8.647 1.00 88.62 279 THR A N 1
ATOM 2125 C CA . THR A 1 279 ? 8.220 -4.394 -7.888 1.00 88.62 279 THR A CA 1
ATOM 2126 C C . THR A 1 279 ? 9.391 -3.850 -8.685 1.00 88.62 279 THR A C 1
ATOM 2128 O O . THR A 1 279 ? 9.578 -4.198 -9.848 1.00 88.62 279 THR A O 1
ATOM 2131 N N . TYR A 1 280 ? 10.190 -3.002 -8.054 1.00 90.00 280 TYR A N 1
ATOM 2132 C CA . TYR A 1 280 ? 11.415 -2.477 -8.640 1.00 90.00 280 TYR A CA 1
ATOM 2133 C C . TYR A 1 280 ? 12.574 -3.407 -8.347 1.00 90.00 280 TYR A C 1
ATOM 2135 O O . TYR A 1 280 ? 12.675 -3.943 -7.248 1.00 90.00 280 TYR A O 1
ATOM 2143 N N . GLU A 1 281 ? 13.474 -3.567 -9.301 1.00 87.38 281 GLU A N 1
ATOM 2144 C CA . GLU A 1 281 ? 14.723 -4.287 -9.112 1.00 87.38 281 GLU A CA 1
ATOM 2145 C C . GLU A 1 281 ? 15.884 -3.333 -9.370 1.00 87.38 281 GLU A C 1
ATOM 2147 O O . GLU A 1 281 ? 15.907 -2.607 -10.367 1.00 87.38 281 GLU A O 1
ATOM 2152 N N . ASN A 1 282 ? 16.845 -3.338 -8.450 1.00 80.50 282 ASN A N 1
ATOM 2153 C CA . ASN A 1 282 ? 18.012 -2.474 -8.503 1.00 80.50 282 ASN A CA 1
ATOM 2154 C C . ASN A 1 282 ? 19.230 -3.278 -8.931 1.00 80.50 282 ASN A C 1
ATOM 2156 O O . ASN A 1 282 ? 19.422 -4.426 -8.521 1.00 80.50 282 ASN A O 1
ATOM 2160 N N . LEU A 1 283 ? 20.087 -2.644 -9.723 1.00 83.50 283 LEU A N 1
ATOM 2161 C CA . LEU A 1 283 ? 21.341 -3.245 -10.142 1.00 83.50 283 LEU A CA 1
ATOM 2162 C C . LEU A 1 283 ? 22.386 -3.121 -9.020 1.00 83.50 283 LEU A C 1
ATOM 2164 O O . LEU A 1 283 ? 22.833 -2.024 -8.665 1.00 83.50 283 LEU A O 1
ATOM 2168 N N . THR A 1 284 ? 22.817 -4.249 -8.468 1.00 78.88 284 THR A N 1
ATOM 2169 C CA . THR A 1 284 ? 23.877 -4.350 -7.456 1.00 78.88 284 THR A CA 1
ATOM 2170 C C . THR A 1 284 ? 25.145 -4.954 -8.057 1.00 78.88 284 THR A C 1
ATOM 2172 O O . THR A 1 284 ? 25.115 -5.512 -9.144 1.00 78.88 284 THR A O 1
ATOM 2175 N N . GLY A 1 285 ? 26.298 -4.761 -7.405 1.00 77.50 285 GLY A N 1
ATOM 2176 C CA . GLY A 1 285 ? 27.615 -5.171 -7.926 1.00 77.50 285 GLY A CA 1
ATOM 2177 C C . GLY A 1 285 ? 28.647 -4.039 -7.943 1.00 77.50 285 GLY A C 1
ATOM 2178 O O . GLY A 1 285 ? 28.325 -2.881 -7.676 1.00 77.50 285 GLY A O 1
ATOM 2179 N N . THR A 1 286 ? 29.917 -4.346 -8.198 1.00 70.50 286 THR A N 1
ATOM 2180 C CA . THR A 1 286 ? 31.018 -3.353 -8.172 1.00 70.50 286 THR A CA 1
ATOM 2181 C C . THR A 1 286 ? 31.748 -3.198 -9.500 1.00 70.50 286 THR A C 1
ATOM 2183 O O . THR A 1 286 ? 32.574 -2.298 -9.634 1.00 70.50 286 THR A O 1
ATOM 2186 N N . SER A 1 287 ? 31.454 -4.060 -10.470 1.00 67.94 287 SER A N 1
ATOM 2187 C CA . SER A 1 287 ? 32.084 -4.096 -11.785 1.00 67.94 287 SER A CA 1
ATOM 2188 C C . SER A 1 287 ? 31.019 -4.377 -12.848 1.00 67.94 287 SER A C 1
ATOM 2190 O O . SER A 1 287 ? 29.930 -4.848 -12.523 1.00 67.94 287 SER A O 1
ATOM 2192 N N . THR A 1 288 ? 31.340 -4.100 -14.111 1.00 65.06 288 THR A N 1
ATOM 2193 C CA . THR A 1 288 ? 30.468 -4.398 -15.258 1.00 65.06 288 THR A CA 1
ATOM 2194 C C . THR A 1 288 ? 30.187 -5.882 -15.444 1.00 65.06 288 THR A C 1
ATOM 2196 O O . THR A 1 288 ? 29.187 -6.229 -16.063 1.00 65.06 288 THR A O 1
ATOM 2199 N N . ASP A 1 289 ? 31.052 -6.735 -14.898 1.00 65.38 289 ASP A N 1
ATOM 2200 C CA . ASP A 1 289 ? 31.023 -8.180 -15.112 1.00 65.38 289 ASP A CA 1
ATOM 2201 C C . ASP A 1 289 ? 30.287 -8.912 -13.972 1.00 65.38 289 ASP A C 1
ATOM 2203 O O . ASP A 1 289 ? 29.935 -10.079 -14.123 1.00 65.38 289 ASP A O 1
ATOM 2207 N N . ASP A 1 290 ? 30.009 -8.216 -12.860 1.00 70.38 290 ASP A N 1
ATOM 2208 C CA . ASP A 1 290 ? 29.414 -8.773 -11.635 1.00 70.38 290 ASP A CA 1
ATOM 2209 C C . ASP A 1 290 ? 28.076 -8.110 -11.270 1.00 70.38 290 ASP A C 1
ATOM 2211 O O . ASP A 1 290 ? 27.691 -8.079 -10.097 1.00 70.38 290 ASP A O 1
ATOM 2215 N N . TYR A 1 291 ? 27.387 -7.501 -12.237 1.00 79.00 291 TYR A N 1
ATOM 2216 C CA . TYR A 1 291 ? 26.095 -6.891 -11.950 1.00 79.00 291 TYR A CA 1
ATOM 2217 C C . TYR A 1 291 ? 25.008 -7.952 -11.752 1.00 79.00 291 TYR A C 1
ATOM 2219 O O . TYR A 1 291 ? 24.808 -8.829 -12.591 1.00 79.00 291 TYR A O 1
ATOM 2227 N N . THR A 1 292 ? 24.271 -7.833 -10.651 1.00 82.06 292 THR A N 1
ATOM 2228 C CA . THR A 1 292 ? 23.109 -8.664 -10.324 1.00 82.06 292 THR A CA 1
ATOM 2229 C C . THR A 1 292 ? 21.892 -7.793 -10.068 1.00 82.06 292 THR A C 1
ATOM 2231 O O . THR A 1 292 ? 22.015 -6.681 -9.565 1.00 82.06 292 THR A O 1
ATOM 2234 N N . TRP A 1 293 ? 20.710 -8.296 -10.406 1.00 84.81 293 TRP A N 1
ATOM 2235 C CA . TRP A 1 293 ? 19.452 -7.635 -10.080 1.00 84.81 293 TRP A CA 1
ATOM 2236 C C . TRP A 1 293 ? 18.967 -8.119 -8.715 1.00 84.81 293 TRP A C 1
ATOM 2238 O O . TRP A 1 293 ? 18.828 -9.322 -8.489 1.00 84.81 293 TRP A O 1
ATOM 2248 N N . GLU A 1 294 ? 18.737 -7.186 -7.798 1.00 83.00 294 GLU A N 1
ATOM 2249 C CA . GLU A 1 294 ? 18.150 -7.464 -6.491 1.00 83.00 294 GLU A CA 1
ATOM 2250 C C . GLU A 1 294 ? 16.758 -6.852 -6.407 1.00 83.00 294 GLU A C 1
ATOM 2252 O O . GLU A 1 294 ? 16.550 -5.691 -6.771 1.00 83.00 294 GLU A O 1
ATOM 2257 N N . LYS A 1 295 ? 15.801 -7.633 -5.893 1.00 80.88 295 LYS A N 1
ATOM 2258 C CA . LYS A 1 295 ? 14.448 -7.142 -5.636 1.00 80.88 295 LYS A CA 1
ATOM 2259 C C . LYS A 1 295 ? 14.484 -6.007 -4.619 1.00 80.88 295 LYS A C 1
ATOM 2261 O O . LYS A 1 295 ? 14.979 -6.173 -3.507 1.00 80.88 295 LYS A O 1
ATOM 2266 N N . GLY A 1 296 ? 13.943 -4.874 -5.031 1.00 77.25 296 GLY A N 1
ATOM 2267 C CA . GLY A 1 296 ? 13.733 -3.684 -4.230 1.00 77.25 296 GLY A CA 1
ATOM 2268 C C . GLY A 1 296 ? 12.291 -3.574 -3.739 1.00 77.25 296 GLY A C 1
ATOM 2269 O O . GLY A 1 296 ? 11.632 -4.562 -3.412 1.00 77.25 296 GLY A O 1
ATOM 2270 N N . GLU A 1 297 ? 11.818 -2.335 -3.649 1.00 82.75 297 GLU A N 1
ATOM 2271 C CA . GLU A 1 297 ? 10.505 -1.997 -3.104 1.00 82.75 297 GLU A CA 1
ATOM 2272 C C . GLU A 1 297 ? 9.361 -2.413 -4.045 1.00 82.75 297 GLU A C 1
ATOM 2274 O O . GLU A 1 297 ? 9.503 -2.414 -5.269 1.00 82.75 297 GLU A O 1
ATOM 2279 N N . THR A 1 298 ? 8.209 -2.755 -3.462 1.00 87.19 298 THR A N 1
ATOM 2280 C CA . THR A 1 298 ? 6.950 -2.949 -4.193 1.00 87.19 298 THR A CA 1
ATOM 2281 C C . THR A 1 298 ? 6.024 -1.774 -3.927 1.00 87.19 298 THR A C 1
ATOM 2283 O O . THR A 1 298 ? 5.842 -1.393 -2.775 1.00 87.19 298 THR A O 1
ATOM 2286 N N . VAL A 1 299 ? 5.421 -1.223 -4.978 1.00 86.00 299 VAL A N 1
ATOM 2287 C CA . VAL A 1 299 ? 4.513 -0.079 -4.889 1.00 86.00 299 VAL A CA 1
ATOM 2288 C C . VAL A 1 299 ? 3.201 -0.348 -5.614 1.00 86.00 299 VAL A C 1
ATOM 2290 O O . VAL A 1 299 ? 3.192 -0.947 -6.687 1.00 86.00 299 VAL A O 1
ATOM 2293 N N . SER A 1 300 ? 2.086 0.150 -5.091 1.00 83.75 300 SER A N 1
ATOM 2294 C CA . SER A 1 300 ? 0.804 0.139 -5.802 1.00 83.75 300 SER A CA 1
ATOM 2295 C C . SER A 1 300 ? 0.638 1.270 -6.818 1.00 83.75 300 SER A C 1
ATOM 2297 O O . SER A 1 300 ? 1.169 2.380 -6.678 1.00 83.75 300 SER A O 1
ATOM 2299 N N . LYS A 1 301 ? -0.258 1.035 -7.783 1.00 85.00 301 LYS A N 1
ATOM 2300 C CA . LYS A 1 301 ? -0.835 2.065 -8.665 1.00 85.00 301 LYS A CA 1
ATOM 2301 C C . LYS A 1 301 ? -1.397 3.264 -7.887 1.00 85.00 301 LYS A C 1
ATOM 2303 O O . LYS A 1 301 ? -1.283 4.401 -8.344 1.00 85.00 301 LYS A O 1
ATOM 2308 N N . GLN A 1 302 ? -1.959 3.046 -6.694 1.00 80.56 302 GLN A N 1
ATOM 2309 C CA . GLN A 1 302 ? -2.488 4.121 -5.846 1.00 80.56 302 GLN A CA 1
ATOM 2310 C C . GLN A 1 302 ? -1.395 5.076 -5.369 1.00 80.56 302 GLN A C 1
ATOM 2312 O O . GLN A 1 302 ? -1.545 6.297 -5.478 1.00 80.56 302 GLN A O 1
ATOM 2317 N N . THR A 1 303 ? -0.288 4.539 -4.865 1.00 82.38 303 THR A N 1
ATOM 2318 C CA . THR A 1 303 ? 0.857 5.352 -4.446 1.00 82.38 303 THR A CA 1
ATOM 2319 C C . THR A 1 303 ? 1.439 6.127 -5.630 1.00 82.38 303 THR A C 1
ATOM 2321 O O . THR A 1 303 ? 1.698 7.329 -5.515 1.00 82.38 303 THR A O 1
ATOM 2324 N N . LEU A 1 304 ? 1.528 5.494 -6.804 1.00 88.62 304 LEU A N 1
ATOM 2325 C CA . LEU A 1 304 ? 1.953 6.157 -8.039 1.00 88.62 304 LEU A CA 1
ATOM 2326 C C . LEU A 1 304 ? 1.014 7.312 -8.429 1.00 88.62 304 LEU A C 1
ATOM 2328 O O . LEU A 1 304 ? 1.471 8.416 -8.723 1.00 88.62 304 LEU A O 1
ATOM 2332 N N . LEU A 1 305 ? -0.305 7.134 -8.357 1.00 85.69 305 LEU A N 1
ATOM 2333 C CA . LEU A 1 305 ? -1.259 8.210 -8.651 1.00 85.69 305 LEU A CA 1
ATOM 2334 C C . LEU A 1 305 ? -1.198 9.374 -7.655 1.00 85.69 305 LEU A C 1
ATOM 2336 O O . LEU A 1 305 ? -1.331 10.533 -8.055 1.00 85.69 305 LEU A O 1
ATOM 2340 N N . LYS A 1 306 ? -0.935 9.115 -6.368 1.00 81.50 306 LYS A N 1
ATOM 2341 C CA . LYS A 1 306 ? -0.681 10.189 -5.390 1.00 81.50 306 LYS A CA 1
ATOM 2342 C C . LYS A 1 306 ? 0.549 11.020 -5.788 1.00 81.50 306 LYS A C 1
ATOM 2344 O O . LYS A 1 306 ? 0.535 12.250 -5.649 1.00 81.50 306 LYS A O 1
ATOM 2349 N N . ALA A 1 307 ? 1.585 10.385 -6.345 1.00 80.75 307 ALA A N 1
ATOM 2350 C CA . ALA A 1 307 ? 2.760 11.087 -6.861 1.00 80.75 307 ALA A CA 1
ATOM 2351 C C . ALA A 1 307 ? 2.406 12.032 -8.024 1.00 80.75 307 ALA A C 1
ATOM 2353 O O . ALA A 1 307 ? 2.940 13.139 -8.086 1.00 80.75 307 ALA A O 1
ATOM 2354 N N . LEU A 1 308 ? 1.445 11.668 -8.887 1.00 81.81 308 LEU A N 1
ATOM 2355 C CA . LEU A 1 308 ? 0.977 12.532 -9.982 1.00 81.81 308 LEU A CA 1
ATOM 2356 C C . LEU A 1 308 ? 0.459 13.888 -9.498 1.00 81.81 308 LEU A C 1
ATOM 2358 O O . LEU A 1 308 ? 0.712 14.911 -10.135 1.00 81.81 308 LEU A O 1
ATOM 2362 N N . ASN A 1 309 ? -0.242 13.913 -8.366 1.00 74.75 309 ASN A N 1
ATOM 2363 C CA . ASN A 1 309 ? -0.797 15.146 -7.808 1.00 74.75 309 ASN A CA 1
ATOM 2364 C C . ASN A 1 309 ? 0.254 15.998 -7.089 1.00 74.75 309 ASN A C 1
ATOM 2366 O O . ASN A 1 309 ? 0.165 17.225 -7.100 1.00 74.75 309 ASN A O 1
ATOM 2370 N N . THR A 1 310 ? 1.250 15.359 -6.478 1.00 77.69 310 THR A N 1
ATOM 2371 C CA . THR A 1 310 ? 2.265 16.034 -5.655 1.00 77.69 310 THR A CA 1
ATOM 2372 C C . THR A 1 310 ? 3.501 16.463 -6.444 1.00 77.69 310 THR A C 1
ATOM 2374 O O . THR A 1 310 ? 4.168 17.414 -6.047 1.00 77.69 310 THR A O 1
ATOM 2377 N N . ASP A 1 311 ? 3.785 15.817 -7.577 1.00 85.44 311 ASP A N 1
ATOM 2378 C CA . ASP A 1 311 ? 5.033 15.990 -8.333 1.00 85.44 311 ASP A CA 1
ATOM 2379 C C . ASP A 1 311 ? 4.815 16.103 -9.852 1.00 85.44 311 ASP A C 1
ATOM 2381 O O . ASP A 1 311 ? 5.636 15.711 -10.687 1.00 85.44 311 ASP A O 1
ATOM 2385 N N . LYS A 1 312 ? 3.657 16.651 -10.226 1.00 85.12 312 LYS A N 1
ATOM 2386 C CA . LYS A 1 312 ? 3.166 16.716 -11.608 1.00 85.12 312 LYS A CA 1
ATOM 2387 C C . LYS A 1 312 ? 4.179 17.277 -12.608 1.00 85.12 312 LYS A C 1
ATOM 2389 O O . LYS A 1 312 ? 4.215 16.846 -13.757 1.00 85.12 312 LYS A O 1
ATOM 2394 N N . GLN A 1 313 ? 4.970 18.270 -12.202 1.00 87.94 313 GLN A N 1
ATOM 2395 C CA . GLN A 1 313 ? 5.933 18.923 -13.092 1.00 87.94 313 GLN A CA 1
ATOM 2396 C C . GLN A 1 313 ? 7.069 17.981 -13.498 1.00 87.94 313 GLN A C 1
ATOM 2398 O O . GLN A 1 313 ? 7.355 17.877 -14.691 1.00 87.94 313 GLN A O 1
ATOM 2403 N N . ASN A 1 314 ? 7.664 17.268 -12.540 1.00 89.06 314 ASN A N 1
ATOM 2404 C CA . ASN A 1 314 ? 8.744 16.326 -12.824 1.00 89.06 314 ASN A CA 1
ATOM 2405 C C . ASN A 1 314 ? 8.224 15.131 -13.618 1.00 89.06 314 ASN A C 1
ATOM 2407 O O . ASN A 1 314 ? 8.834 14.742 -14.607 1.00 89.06 314 ASN A O 1
ATOM 2411 N N . ILE A 1 315 ? 7.049 14.614 -13.255 1.00 93.25 315 ILE A N 1
ATOM 2412 C CA . ILE A 1 315 ? 6.435 13.481 -13.954 1.00 93.25 315 ILE A CA 1
ATOM 2413 C C . ILE A 1 315 ? 6.141 13.836 -15.416 1.00 93.25 315 ILE A C 1
ATOM 2415 O O . ILE A 1 315 ? 6.506 13.085 -16.315 1.00 93.25 315 ILE A O 1
ATOM 2419 N N . ASN A 1 316 ? 5.575 15.016 -15.687 1.00 90.44 316 ASN A N 1
ATOM 2420 C CA . ASN A 1 316 ? 5.371 15.476 -17.063 1.00 90.44 316 ASN A CA 1
ATOM 2421 C C . ASN A 1 316 ? 6.696 15.649 -17.823 1.00 90.44 316 ASN A C 1
ATOM 2423 O O . ASN A 1 316 ? 6.761 15.360 -19.017 1.00 90.44 316 ASN A O 1
ATOM 2427 N N . ALA A 1 317 ? 7.747 16.139 -17.158 1.00 94.00 317 ALA A N 1
ATOM 2428 C CA . ALA A 1 317 ? 9.061 16.290 -17.775 1.00 94.00 317 ALA A CA 1
ATOM 2429 C C . ALA A 1 317 ? 9.654 14.930 -18.174 1.00 94.00 317 ALA A C 1
ATOM 2431 O O . ALA A 1 317 ? 10.126 14.797 -19.300 1.00 94.00 317 ALA A O 1
ATOM 2432 N N . ILE A 1 318 ? 9.552 13.920 -17.304 1.00 95.56 318 ILE A N 1
ATOM 2433 C CA . ILE A 1 318 ? 9.985 12.544 -17.589 1.00 95.56 318 ILE A CA 1
ATOM 2434 C C . ILE A 1 318 ? 9.133 11.930 -18.700 1.00 95.56 318 ILE A C 1
ATOM 2436 O O . ILE A 1 318 ? 9.682 11.353 -19.631 1.00 95.56 318 ILE A O 1
ATOM 2440 N N . ALA A 1 319 ? 7.807 12.094 -18.664 1.00 95.19 319 ALA A N 1
ATOM 2441 C CA . ALA A 1 319 ? 6.906 11.531 -19.673 1.00 95.19 319 ALA A CA 1
ATOM 2442 C C . ALA A 1 319 ? 7.255 12.006 -21.094 1.00 95.19 319 ALA A C 1
ATOM 2444 O O . ALA A 1 319 ? 7.184 11.231 -22.042 1.00 95.19 319 ALA A O 1
ATOM 2445 N N . ASN A 1 320 ? 7.712 13.254 -21.241 1.00 94.00 320 ASN A N 1
ATOM 2446 C CA . ASN A 1 320 ? 8.182 13.806 -22.518 1.00 94.00 320 ASN A CA 1
ATOM 2447 C C . ASN A 1 320 ? 9.549 13.260 -22.977 1.00 94.00 320 ASN A C 1
ATOM 2449 O O . ASN A 1 320 ? 9.996 13.573 -24.080 1.00 94.00 320 ASN A O 1
ATOM 2453 N N . LYS A 1 321 ? 10.234 12.503 -22.120 1.00 96.06 321 LYS A N 1
ATOM 2454 C CA . LYS A 1 321 ? 11.546 11.889 -22.352 1.00 96.06 321 LYS A CA 1
ATOM 2455 C C . LYS A 1 321 ? 11.480 10.371 -22.494 1.00 96.06 321 LYS A C 1
ATOM 2457 O O . LYS A 1 321 ? 12.498 9.763 -22.814 1.00 96.06 321 LYS A O 1
ATOM 2462 N N . VAL A 1 322 ? 10.314 9.768 -22.270 1.00 95.44 322 VAL A N 1
ATOM 2463 C CA . VAL A 1 322 ? 10.096 8.338 -22.495 1.00 95.44 322 VAL A CA 1
ATOM 2464 C C . VAL A 1 322 ? 10.106 8.054 -23.995 1.00 95.44 322 VAL A C 1
ATOM 2466 O O . VAL A 1 322 ? 9.330 8.633 -24.757 1.00 95.44 322 VAL A O 1
ATOM 2469 N N . ASN A 1 323 ? 10.971 7.134 -24.406 1.00 93.88 323 ASN A N 1
ATOM 2470 C CA . ASN A 1 323 ? 11.085 6.646 -25.768 1.00 93.88 323 ASN A CA 1
ATOM 2471 C C . ASN A 1 323 ? 10.641 5.182 -25.848 1.00 93.88 323 ASN A C 1
ATOM 2473 O O . ASN A 1 323 ? 11.277 4.283 -25.304 1.00 93.88 323 ASN A O 1
ATOM 2477 N N . LEU A 1 324 ? 9.552 4.946 -26.579 1.00 89.38 324 LEU A N 1
ATOM 2478 C CA . LEU A 1 324 ? 8.974 3.615 -26.776 1.00 89.38 324 LEU A CA 1
ATOM 2479 C C . LEU A 1 324 ? 9.515 2.899 -28.024 1.00 89.38 324 LEU A C 1
ATOM 2481 O O . LEU A 1 324 ? 9.088 1.781 -28.305 1.00 89.38 324 LEU A O 1
ATOM 2485 N N . ALA A 1 325 ? 10.430 3.511 -28.785 1.00 90.31 325 ALA A N 1
ATOM 2486 C CA . ALA A 1 325 ? 10.922 2.945 -30.044 1.00 90.31 325 ALA A CA 1
ATOM 2487 C C . ALA A 1 325 ? 11.650 1.600 -29.873 1.00 90.31 325 ALA A C 1
ATOM 2489 O O . ALA A 1 325 ? 11.654 0.801 -30.801 1.00 90.31 325 ALA A O 1
ATOM 2490 N N . THR A 1 326 ? 12.224 1.352 -28.696 1.00 87.69 326 THR A N 1
ATOM 2491 C CA . THR A 1 326 ? 12.952 0.125 -28.336 1.00 87.69 326 THR A CA 1
ATOM 2492 C C . THR A 1 326 ? 12.087 -0.882 -27.574 1.00 87.69 326 THR A C 1
ATOM 2494 O O . THR A 1 326 ? 12.592 -1.896 -27.106 1.00 87.69 326 THR A O 1
ATOM 2497 N N . SER A 1 327 ? 10.780 -0.631 -27.417 1.00 85.69 327 SER A N 1
ATOM 2498 C CA . SER A 1 327 ? 9.913 -1.439 -26.535 1.00 85.69 327 SER A CA 1
ATOM 2499 C C . SER A 1 327 ? 9.732 -2.892 -26.985 1.00 85.69 327 SER A C 1
ATOM 2501 O O . SER A 1 327 ? 9.344 -3.733 -26.179 1.00 85.69 327 SER A O 1
ATOM 2503 N N . SER A 1 328 ? 10.037 -3.200 -28.248 1.00 80.56 328 SER A N 1
ATOM 2504 C CA . SER A 1 328 ? 10.079 -4.563 -28.791 1.00 80.56 328 SER A CA 1
ATOM 2505 C C . SER A 1 328 ? 11.433 -5.256 -28.632 1.00 80.56 328 SER A C 1
ATOM 2507 O O . SER A 1 328 ? 11.545 -6.444 -28.932 1.00 80.56 328 SER A O 1
ATOM 2509 N N . ASP A 1 329 ? 12.465 -4.524 -28.223 1.00 83.75 329 ASP A N 1
ATOM 2510 C CA . ASP A 1 329 ? 13.830 -5.024 -28.154 1.00 83.75 329 ASP A CA 1
ATOM 2511 C C . ASP A 1 329 ? 14.097 -5.628 -26.775 1.00 83.75 329 ASP A C 1
ATOM 2513 O O . ASP A 1 329 ? 13.631 -5.119 -25.754 1.00 83.75 329 ASP A O 1
ATOM 2517 N N . ALA A 1 330 ? 14.875 -6.710 -26.736 1.00 82.81 330 ALA A N 1
ATOM 2518 C CA . ALA A 1 330 ? 15.290 -7.324 -25.480 1.00 82.81 330 ALA A CA 1
ATOM 2519 C C . ALA A 1 330 ? 16.143 -6.349 -24.659 1.00 82.81 330 ALA A C 1
ATOM 2521 O O . ALA A 1 330 ? 17.025 -5.676 -25.198 1.00 82.81 330 ALA A O 1
ATOM 2522 N N . PHE A 1 331 ? 15.911 -6.301 -23.348 1.00 88.00 331 PHE A N 1
ATOM 2523 C CA . PHE A 1 331 ? 16.653 -5.420 -22.457 1.00 88.00 331 PHE A CA 1
ATOM 2524 C C . PHE A 1 331 ? 18.116 -5.881 -22.335 1.00 88.00 331 PHE A C 1
ATOM 2526 O O . PHE A 1 331 ? 18.368 -6.939 -21.756 1.00 88.00 331 PHE A O 1
ATOM 2533 N N . PRO A 1 332 ? 19.103 -5.114 -22.834 1.00 81.19 332 PRO A N 1
ATOM 2534 C CA . PRO A 1 332 ? 20.469 -5.613 -23.019 1.00 81.19 332 PRO A CA 1
ATOM 2535 C C . PRO A 1 332 ? 21.250 -5.809 -21.711 1.00 81.19 332 PRO A C 1
ATOM 2537 O O . PRO A 1 332 ? 22.339 -6.375 -21.727 1.00 81.19 332 PRO A O 1
ATOM 2540 N N . PHE A 1 333 ? 20.708 -5.343 -20.582 1.00 79.06 333 PHE A N 1
ATOM 2541 C CA . PHE A 1 333 ? 21.337 -5.402 -19.258 1.00 79.06 333 PHE A CA 1
ATOM 2542 C C . PHE A 1 333 ? 20.782 -6.525 -18.371 1.00 79.06 333 PHE A C 1
ATOM 2544 O O . PHE A 1 333 ? 21.017 -6.548 -17.162 1.00 79.06 333 PHE A O 1
ATOM 2551 N N . ARG A 1 334 ? 20.026 -7.456 -18.955 1.00 75.38 334 ARG A N 1
ATOM 2552 C CA . ARG A 1 334 ? 19.496 -8.633 -18.271 1.00 75.38 334 ARG A CA 1
ATOM 2553 C C . ARG A 1 334 ? 19.927 -9.893 -19.015 1.00 75.38 334 ARG A C 1
ATOM 2555 O O . ARG A 1 334 ? 20.082 -9.875 -20.231 1.00 75.38 334 ARG A O 1
ATOM 2562 N N . ASP A 1 335 ? 20.186 -10.967 -18.267 1.00 69.12 335 ASP A N 1
ATOM 2563 C CA . ASP A 1 335 ? 20.675 -12.225 -18.835 1.00 69.12 335 ASP A CA 1
ATOM 2564 C C . ASP A 1 335 ? 19.686 -12.734 -19.905 1.00 69.12 335 ASP A C 1
ATOM 2566 O O . ASP A 1 335 ? 18.528 -13.009 -19.561 1.00 69.12 335 ASP A O 1
ATOM 2570 N N . PRO A 1 336 ? 20.114 -12.908 -21.171 1.00 58.16 336 PRO A N 1
ATOM 2571 C CA . PRO A 1 336 ? 19.250 -13.366 -22.258 1.00 58.16 336 PRO A CA 1
ATOM 2572 C C . PRO A 1 336 ? 18.540 -14.694 -21.969 1.00 58.16 336 PRO A C 1
ATOM 2574 O O . PRO A 1 336 ? 17.443 -14.937 -22.470 1.00 58.16 336 PRO A O 1
ATOM 2577 N N . SER A 1 337 ? 19.136 -15.565 -21.145 1.00 57.03 337 SER A N 1
ATOM 2578 C CA . SER A 1 337 ? 18.532 -16.843 -20.755 1.00 57.03 337 SER A CA 1
ATOM 2579 C C . SER A 1 337 ? 17.274 -16.679 -19.895 1.00 57.03 337 SER A C 1
ATOM 2581 O O . SER A 1 337 ? 16.416 -17.561 -19.898 1.00 57.03 337 SER A O 1
ATOM 2583 N N . SER A 1 338 ? 17.130 -15.533 -19.223 1.00 56.50 338 SER A N 1
ATOM 2584 C CA . SER A 1 338 ? 15.945 -15.172 -18.441 1.00 56.50 338 SER A CA 1
ATOM 2585 C C . SER A 1 338 ? 14.848 -14.490 -19.265 1.00 56.50 338 SER A C 1
ATOM 2587 O O . SER A 1 338 ? 13.724 -14.403 -18.789 1.00 56.50 338 SER A O 1
ATOM 2589 N N . GLN A 1 339 ? 15.141 -14.048 -20.497 1.00 52.97 339 GLN A N 1
ATOM 2590 C CA . GLN A 1 339 ? 14.269 -13.180 -21.309 1.00 52.97 339 GLN A CA 1
ATOM 2591 C C . GLN A 1 339 ? 13.418 -13.922 -22.355 1.00 52.97 339 GLN A C 1
ATOM 2593 O O . GLN A 1 339 ? 12.536 -13.340 -22.983 1.00 52.97 339 GLN A O 1
ATOM 2598 N N . ASN A 1 340 ? 13.637 -15.227 -22.538 1.00 42.12 340 ASN A N 1
ATOM 2599 C CA . ASN A 1 340 ? 12.905 -16.028 -23.520 1.00 42.12 340 ASN A CA 1
ATOM 2600 C C . ASN A 1 340 ? 11.599 -16.601 -22.950 1.00 42.12 340 ASN A C 1
ATOM 2602 O O . ASN A 1 340 ? 11.579 -17.737 -22.476 1.00 42.12 340 ASN A O 1
ATOM 2606 N N . SER A 1 341 ? 10.505 -15.838 -23.058 1.00 41.44 341 SER A N 1
ATOM 2607 C CA . SER A 1 341 ? 9.163 -16.311 -23.464 1.00 41.44 341 SER A CA 1
ATOM 2608 C C . SER A 1 341 ? 8.134 -15.180 -23.363 1.00 41.44 341 SER A C 1
ATOM 2610 O O . SER A 1 341 ? 7.676 -14.873 -22.267 1.00 41.44 341 SER A O 1
ATOM 2612 N N . ALA A 1 342 ? 7.734 -14.613 -24.503 1.00 34.56 342 ALA A N 1
ATOM 2613 C CA . ALA A 1 342 ? 6.355 -14.194 -24.772 1.00 34.56 342 ALA A CA 1
ATOM 2614 C C . ALA A 1 342 ? 6.205 -13.832 -26.257 1.00 34.56 342 ALA A C 1
ATOM 2616 O O . ALA A 1 342 ? 6.836 -12.898 -26.750 1.00 34.56 342 ALA A O 1
ATOM 2617 N N . GLU A 1 343 ? 5.357 -14.577 -26.963 1.00 32.38 343 GLU A N 1
ATOM 2618 C CA . GLU A 1 343 ? 4.743 -14.104 -28.203 1.00 32.38 343 GLU A CA 1
ATOM 2619 C C . GLU A 1 343 ? 3.901 -12.843 -27.922 1.00 32.38 343 GLU A C 1
ATOM 2621 O O . GLU A 1 343 ? 3.379 -12.682 -26.813 1.00 32.38 343 GLU A O 1
ATOM 2626 N N . PRO A 1 344 ? 3.749 -11.936 -28.902 1.00 30.17 344 PRO A N 1
ATOM 2627 C CA . PRO A 1 344 ? 2.954 -10.727 -28.738 1.00 30.17 344 PRO A CA 1
ATOM 2628 C C . PRO A 1 344 ? 1.495 -11.080 -28.430 1.00 30.17 344 PRO A C 1
ATOM 2630 O O . PRO A 1 344 ? 0.825 -11.777 -29.190 1.00 30.17 344 PRO A O 1
ATOM 2633 N N . ASN A 1 345 ? 0.994 -10.565 -27.310 1.00 33.03 345 ASN A N 1
ATOM 2634 C CA . ASN A 1 345 ? -0.358 -10.817 -26.833 1.00 33.03 345 ASN A CA 1
ATOM 2635 C C . ASN A 1 345 ? -1.373 -10.051 -27.707 1.00 33.03 345 ASN A C 1
ATOM 2637 O O . ASN A 1 345 ? -1.686 -8.886 -27.457 1.00 33.03 345 ASN A O 1
ATOM 2641 N N . THR A 1 346 ? -1.881 -10.676 -28.772 1.00 29.73 346 THR A N 1
ATOM 2642 C CA . THR A 1 346 ? -3.074 -10.178 -29.470 1.00 29.73 346 THR A CA 1
ATOM 2643 C C . THR A 1 346 ? -4.298 -10.397 -28.591 1.00 29.73 346 THR A C 1
ATOM 2645 O O . THR A 1 346 ? -4.772 -11.520 -28.430 1.00 29.73 346 THR A O 1
ATOM 2648 N N . ALA A 1 347 ? -4.840 -9.305 -28.056 1.00 34.12 347 ALA A N 1
ATOM 2649 C CA . ALA A 1 347 ? -6.147 -9.284 -27.421 1.00 34.12 347 ALA A CA 1
ATOM 2650 C C . ALA A 1 347 ? -7.232 -9.737 -28.416 1.00 34.12 347 ALA A C 1
ATOM 2652 O O . ALA A 1 347 ? -7.601 -9.001 -29.331 1.00 34.12 347 ALA A O 1
ATOM 2653 N N . ALA A 1 348 ? -7.772 -10.939 -28.219 1.00 29.41 348 ALA A N 1
ATOM 2654 C CA . ALA A 1 348 ? -9.009 -11.384 -28.848 1.00 29.41 348 ALA A CA 1
ATOM 2655 C C . ALA A 1 348 ? -9.952 -11.935 -27.775 1.00 29.41 348 ALA A C 1
ATOM 2657 O O . ALA A 1 348 ? -9.849 -13.067 -27.309 1.00 29.41 348 ALA A O 1
ATOM 2658 N N . ASN A 1 349 ? -10.886 -11.070 -27.400 1.00 38.75 349 ASN A N 1
ATOM 2659 C CA . ASN A 1 349 ? -12.079 -11.363 -26.631 1.00 38.75 349 ASN A CA 1
ATOM 2660 C C . ASN A 1 349 ? -12.852 -12.525 -27.288 1.00 38.75 349 ASN A C 1
ATOM 2662 O O . ASN A 1 349 ? -13.423 -12.341 -28.362 1.00 38.75 349 ASN A O 1
ATOM 2666 N N . THR A 1 350 ? -12.868 -13.710 -26.671 1.00 29.08 350 THR A N 1
ATOM 2667 C CA . THR A 1 350 ? -13.831 -14.761 -27.030 1.00 29.08 350 THR A CA 1
ATOM 2668 C C . THR A 1 350 ? -14.312 -15.482 -25.775 1.00 29.08 350 THR A C 1
ATOM 2670 O O . THR A 1 350 ? -13.600 -16.285 -25.175 1.00 29.08 350 THR A O 1
ATOM 2673 N N . GLU A 1 351 ? -15.551 -15.183 -25.388 1.00 33.75 351 GLU A N 1
ATOM 2674 C CA . GLU A 1 351 ? -16.342 -15.982 -24.458 1.00 33.75 351 GLU A CA 1
ATOM 2675 C C . GLU A 1 351 ? -16.388 -17.444 -24.928 1.00 33.75 351 GLU A C 1
ATOM 2677 O O . GLU A 1 351 ? -16.729 -17.725 -26.079 1.00 33.75 351 GLU A O 1
ATOM 2682 N N . SER A 1 352 ? -16.112 -18.395 -24.033 1.00 28.27 352 SER A N 1
ATOM 2683 C CA . SER A 1 352 ? -16.483 -19.795 -24.253 1.00 28.27 352 SER A CA 1
ATOM 2684 C C . SER A 1 352 ? -17.233 -20.373 -23.050 1.00 28.27 352 SER A C 1
ATOM 2686 O O . SER A 1 352 ? -16.756 -20.472 -21.924 1.00 28.27 352 SER A O 1
ATOM 2688 N N . ASN A 1 353 ? -18.482 -20.701 -23.361 1.00 27.66 353 ASN A N 1
ATOM 2689 C CA . ASN A 1 353 ? -19.526 -21.358 -22.590 1.00 27.66 353 ASN A CA 1
ATOM 2690 C C . ASN A 1 353 ? -19.150 -22.828 -22.276 1.00 27.66 353 ASN A C 1
ATOM 2692 O O . ASN A 1 353 ? -18.699 -23.525 -23.190 1.00 27.66 353 ASN A O 1
ATOM 2696 N N . PRO A 1 354 ? -19.350 -23.349 -21.047 1.00 31.03 354 PRO A N 1
ATOM 2697 C CA . PRO A 1 354 ? -18.955 -24.709 -20.708 1.00 31.03 354 PRO A CA 1
ATOM 2698 C C . PRO A 1 354 ? -20.092 -25.689 -21.012 1.00 31.03 354 PRO A C 1
ATOM 2700 O O . PRO A 1 354 ? -21.122 -25.680 -20.342 1.00 31.03 354 PRO A O 1
ATOM 2703 N N . ASN A 1 355 ? -19.909 -26.581 -21.990 1.00 29.62 355 ASN A N 1
ATOM 2704 C CA . ASN A 1 355 ? -20.639 -27.847 -22.011 1.00 29.62 355 ASN A CA 1
ATOM 2705 C C . ASN A 1 355 ? -19.956 -28.920 -22.873 1.00 29.62 355 ASN A C 1
ATOM 2707 O O . ASN A 1 355 ? -19.665 -28.704 -24.049 1.00 29.62 355 ASN A O 1
ATOM 2711 N N . THR A 1 356 ? -19.908 -30.129 -22.296 1.00 28.19 356 THR A N 1
ATOM 2712 C CA . THR A 1 356 ? -19.669 -31.475 -22.884 1.00 28.19 356 THR A CA 1
ATOM 2713 C C . THR A 1 356 ? -18.205 -31.966 -23.036 1.00 28.19 356 THR A C 1
ATOM 2715 O O . THR A 1 356 ? -17.292 -31.155 -23.115 1.00 28.19 356 THR A O 1
ATOM 2718 N N . PRO A 1 357 ? -17.941 -33.296 -22.941 1.00 32.69 357 PRO A N 1
ATOM 2719 C CA . PRO A 1 357 ? -17.140 -33.869 -21.857 1.00 32.69 357 PRO A CA 1
ATOM 2720 C C . PRO A 1 357 ? -15.945 -34.728 -22.322 1.00 32.69 357 PRO A C 1
ATOM 2722 O O . PRO A 1 357 ? -15.762 -35.029 -23.498 1.00 32.69 357 PRO A O 1
ATOM 2725 N N . ALA A 1 358 ? -15.158 -35.145 -21.328 1.00 32.66 358 ALA A N 1
ATOM 2726 C CA . ALA A 1 358 ? -13.964 -35.979 -21.402 1.00 32.66 358 ALA A CA 1
ATOM 2727 C C . ALA A 1 358 ? -14.070 -37.226 -22.301 1.00 32.66 358 ALA A C 1
ATOM 2729 O O . ALA A 1 358 ? -15.044 -37.978 -22.237 1.00 32.66 358 ALA A O 1
ATOM 2730 N N . ASN A 1 359 ? -12.976 -37.516 -23.012 1.00 28.06 359 ASN A N 1
ATOM 2731 C CA . ASN A 1 359 ? -12.634 -38.872 -23.421 1.00 28.06 359 ASN A CA 1
ATOM 2732 C C . ASN A 1 359 ? -11.150 -39.158 -23.139 1.00 28.06 359 ASN A C 1
ATOM 2734 O O . ASN A 1 359 ? -10.286 -38.302 -23.310 1.00 28.06 359 ASN A O 1
ATOM 2738 N N . THR A 1 360 ? -10.897 -40.361 -22.641 1.00 30.25 360 THR A N 1
ATOM 2739 C CA . THR A 1 360 ? -9.638 -40.870 -22.085 1.00 30.25 360 THR A CA 1
ATOM 2740 C C . THR A 1 360 ? -8.983 -41.847 -23.069 1.00 30.25 360 THR A C 1
ATOM 2742 O O . THR A 1 360 ? -9.709 -42.523 -23.789 1.00 30.25 360 THR A O 1
ATOM 2745 N N . GLN A 1 361 ? -7.647 -41.980 -22.985 1.00 26.61 361 GLN A N 1
ATOM 2746 C CA . GLN A 1 361 ? -6.713 -43.002 -23.533 1.00 26.61 361 GLN A CA 1
ATOM 2747 C C . GLN A 1 361 ? -5.667 -42.355 -24.456 1.00 26.61 361 GLN A C 1
ATOM 2749 O O . GLN A 1 361 ? -6.021 -41.562 -25.312 1.00 26.61 361 GLN A O 1
ATOM 2754 N N . GLY A 1 362 ? -4.365 -42.627 -24.379 1.00 26.47 362 GLY A N 1
ATOM 2755 C CA . GLY A 1 362 ? -3.559 -43.562 -23.596 1.00 26.47 362 GLY A CA 1
ATOM 2756 C C . GLY A 1 362 ? -2.081 -43.180 -23.794 1.00 26.47 362 GLY A C 1
ATOM 2757 O O . GLY A 1 362 ? -1.740 -42.516 -24.770 1.00 26.47 362 GLY A O 1
ATOM 2758 N N . GLY A 1 363 ? -1.226 -43.507 -22.826 1.00 26.08 363 GLY A N 1
ATOM 2759 C CA . GLY A 1 363 ? 0.143 -42.990 -22.758 1.00 26.08 363 GLY A CA 1
ATOM 2760 C C . GLY A 1 363 ? 1.168 -43.683 -23.652 1.00 26.08 363 GLY A C 1
ATOM 2761 O O . GLY A 1 363 ? 0.945 -44.797 -24.111 1.00 26.08 363 GLY A O 1
ATOM 2762 N N . THR A 1 364 ? 2.340 -43.051 -23.764 1.00 26.44 364 THR A N 1
ATOM 2763 C CA . THR A 1 364 ? 3.641 -43.727 -23.893 1.00 26.44 364 THR A CA 1
ATOM 2764 C C . THR A 1 364 ? 4.792 -42.781 -23.537 1.00 26.44 364 THR A C 1
ATOM 2766 O O . THR A 1 364 ? 4.848 -41.665 -24.029 1.00 26.44 364 THR A O 1
ATOM 2769 N N . ALA A 1 365 ? 5.681 -43.302 -22.685 1.00 28.25 365 ALA A N 1
ATOM 2770 C CA . ALA A 1 365 ? 7.127 -43.086 -22.567 1.00 28.25 365 ALA A CA 1
ATOM 2771 C C . ALA A 1 365 ? 7.717 -41.659 -22.570 1.00 28.25 365 ALA A C 1
ATOM 2773 O O . ALA A 1 365 ? 7.736 -40.946 -23.565 1.00 28.25 365 ALA A O 1
ATOM 2774 N N . ALA A 1 366 ? 8.348 -41.347 -21.435 1.00 39.12 366 ALA A N 1
ATOM 2775 C CA . ALA A 1 366 ? 9.312 -40.277 -21.245 1.00 39.12 366 ALA A CA 1
ATOM 2776 C C . ALA A 1 366 ? 10.449 -40.325 -22.279 1.00 39.12 366 ALA A C 1
ATOM 2778 O O . ALA A 1 366 ? 11.098 -41.360 -22.437 1.00 39.12 366 ALA A O 1
ATOM 2779 N N . ASN A 1 367 ? 10.740 -39.178 -22.892 1.00 28.16 367 ASN A N 1
ATOM 2780 C CA . ASN A 1 367 ? 12.042 -38.898 -23.474 1.00 28.16 367 ASN A CA 1
ATOM 2781 C C . ASN A 1 367 ? 12.521 -37.559 -22.907 1.00 28.16 367 ASN A C 1
ATOM 2783 O O . ASN A 1 367 ? 11.939 -36.506 -23.155 1.00 28.16 367 ASN A O 1
ATOM 2787 N N . THR A 1 368 ? 13.523 -37.633 -22.040 1.00 30.17 368 THR A N 1
ATOM 2788 C CA . THR A 1 368 ? 14.125 -36.487 -21.366 1.00 30.17 368 THR A CA 1
ATOM 2789 C C . THR A 1 368 ? 15.019 -35.763 -22.369 1.00 30.17 368 THR A C 1
ATOM 2791 O O . THR A 1 368 ? 16.183 -36.125 -22.534 1.00 30.17 368 THR A O 1
ATOM 2794 N N . GLU A 1 369 ? 14.490 -34.759 -23.069 1.00 28.64 369 GLU A N 1
ATOM 2795 C CA . GLU A 1 369 ? 15.316 -33.886 -23.905 1.00 28.64 369 GLU A CA 1
ATOM 2796 C C . GLU A 1 369 ? 16.125 -32.925 -23.027 1.00 28.64 369 GLU A C 1
ATOM 2798 O O . GLU A 1 369 ? 15.617 -32.022 -22.363 1.00 28.64 369 GLU A O 1
ATOM 2803 N N . SER A 1 370 ? 17.432 -33.173 -23.010 1.00 29.83 370 SER A N 1
ATOM 2804 C CA . SER A 1 370 ? 18.454 -32.294 -22.459 1.00 29.83 370 SER A CA 1
ATOM 2805 C C . SER A 1 370 ? 18.515 -31.012 -23.298 1.00 29.83 370 SER A C 1
ATOM 2807 O O . SER A 1 370 ? 19.032 -31.026 -24.412 1.00 29.83 370 SER A O 1
ATOM 2809 N N . LYS A 1 371 ? 17.999 -29.895 -22.765 1.00 31.67 371 LYS A N 1
ATOM 2810 C CA . LYS A 1 371 ? 18.209 -28.557 -23.341 1.00 31.67 371 LYS A CA 1
ATOM 2811 C C . LYS A 1 371 ? 19.680 -28.161 -23.168 1.00 31.67 371 LYS A C 1
ATOM 2813 O O . LYS A 1 371 ? 20.127 -27.842 -22.069 1.00 31.67 371 LYS A O 1
ATOM 2818 N N . THR A 1 372 ? 20.438 -28.240 -24.257 1.00 33.16 372 THR A N 1
ATOM 2819 C CA . THR A 1 372 ? 21.844 -27.828 -24.357 1.00 33.16 372 THR A CA 1
ATOM 2820 C C . THR A 1 372 ? 21.992 -26.306 -24.374 1.00 33.16 372 THR A C 1
ATOM 2822 O O . THR A 1 372 ? 21.251 -25.614 -25.067 1.00 33.16 372 THR A O 1
ATOM 2825 N N . ALA A 1 373 ? 22.969 -25.807 -23.613 1.00 38.19 373 ALA A N 1
ATOM 2826 C CA . ALA A 1 373 ? 23.310 -24.393 -23.477 1.00 38.19 373 ALA A CA 1
ATOM 2827 C C . ALA A 1 373 ? 23.740 -23.750 -24.809 1.00 38.19 373 ALA A C 1
ATOM 2829 O O . ALA A 1 373 ? 24.438 -24.374 -25.611 1.00 38.19 373 ALA A O 1
ATOM 2830 N N . ALA A 1 374 ? 23.352 -22.488 -25.014 1.00 46.47 374 ALA A N 1
ATOM 2831 C CA . ALA A 1 374 ? 23.816 -21.670 -26.130 1.00 46.47 374 ALA A CA 1
ATOM 2832 C C . ALA A 1 374 ? 25.336 -21.416 -26.030 1.00 46.47 374 ALA A C 1
ATOM 2834 O O . ALA A 1 374 ? 25.865 -21.286 -24.921 1.00 46.47 374 ALA A O 1
ATOM 2835 N N . PRO A 1 375 ? 26.063 -21.330 -27.158 1.00 37.31 375 PRO A N 1
ATOM 2836 C CA . PRO A 1 375 ? 27.502 -21.115 -27.130 1.00 37.31 375 PRO A CA 1
ATOM 2837 C C . PRO A 1 375 ? 27.845 -19.701 -26.645 1.00 37.31 375 PRO A C 1
ATOM 2839 O O . PRO A 1 375 ? 27.291 -18.700 -27.105 1.00 37.31 375 PRO A O 1
ATOM 2842 N N . ALA A 1 376 ? 28.801 -19.640 -25.716 1.00 41.34 376 ALA A N 1
ATOM 2843 C CA . ALA A 1 376 ? 29.247 -18.423 -25.036 1.00 41.34 376 ALA A CA 1
ATOM 2844 C C . ALA A 1 376 ? 30.106 -17.488 -25.913 1.00 41.34 376 ALA A C 1
ATOM 2846 O O . ALA A 1 376 ? 30.496 -16.412 -25.466 1.00 41.34 376 ALA A O 1
ATOM 2847 N N . ASN A 1 377 ? 30.433 -17.886 -27.147 1.00 45.56 377 ASN A N 1
ATOM 2848 C CA . ASN A 1 377 ? 31.290 -17.104 -28.030 1.00 45.56 377 ASN A CA 1
ATOM 2849 C C . ASN A 1 377 ? 30.445 -16.250 -29.002 1.00 45.56 377 ASN A C 1
ATOM 2851 O O . ASN A 1 377 ? 29.679 -16.808 -29.794 1.00 45.56 377 ASN A O 1
ATOM 2855 N N . PRO A 1 378 ? 30.592 -14.911 -29.005 1.00 39.84 378 PRO A N 1
ATOM 2856 C CA . PRO A 1 378 ? 29.830 -14.013 -29.880 1.00 39.84 378 PRO A CA 1
ATOM 2857 C C . PRO A 1 378 ? 30.069 -14.253 -31.379 1.00 39.84 378 PRO A C 1
ATOM 2859 O O . PRO A 1 378 ? 29.194 -13.959 -32.195 1.00 39.84 378 PRO A O 1
ATOM 2862 N N . VAL A 1 379 ? 31.214 -14.834 -31.752 1.00 44.62 379 VAL A N 1
ATOM 2863 C CA . VAL A 1 379 ? 31.471 -15.275 -33.130 1.00 44.62 379 VAL A CA 1
ATOM 2864 C C . VAL A 1 379 ? 30.521 -16.417 -33.495 1.00 44.62 379 VAL A C 1
ATOM 2866 O O . VAL A 1 379 ? 29.873 -16.358 -34.534 1.00 44.62 379 VAL A O 1
ATOM 2869 N N . ASP A 1 380 ? 30.339 -17.397 -32.610 1.00 48.66 380 ASP A N 1
ATOM 2870 C CA . ASP A 1 380 ? 29.457 -18.542 -32.848 1.00 48.66 380 ASP A CA 1
ATOM 2871 C C . ASP A 1 380 ? 27.985 -18.105 -32.913 1.00 48.66 380 ASP A C 1
ATOM 2873 O O . ASP A 1 380 ? 27.258 -18.539 -33.803 1.00 48.66 380 ASP A O 1
ATOM 2877 N N . GLN A 1 381 ? 27.551 -17.153 -32.078 1.00 53.50 381 GLN A N 1
ATOM 2878 C CA . GLN A 1 381 ? 26.174 -16.629 -32.105 1.00 53.50 381 GLN A CA 1
ATOM 2879 C C . GLN A 1 381 ? 25.808 -15.907 -33.412 1.00 53.50 381 GLN A C 1
ATOM 2881 O O . GLN A 1 381 ? 24.697 -16.072 -33.923 1.00 53.50 381 GLN A O 1
ATOM 2886 N N . ALA A 1 382 ? 26.732 -15.127 -33.985 1.00 53.03 382 ALA A N 1
ATOM 2887 C CA . ALA A 1 382 ? 26.521 -14.496 -35.288 1.00 53.03 382 ALA A CA 1
ATOM 2888 C C . ALA A 1 382 ? 26.403 -15.536 -36.417 1.00 53.03 382 ALA A C 1
ATOM 2890 O O . ALA A 1 382 ? 25.694 -15.303 -37.398 1.00 53.03 382 ALA A O 1
ATOM 2891 N N . HIS A 1 383 ? 27.057 -16.691 -36.269 1.00 60.44 383 HIS A N 1
ATOM 2892 C CA . HIS A 1 383 ? 26.978 -17.798 -37.218 1.00 60.44 383 HIS A CA 1
ATOM 2893 C C . HIS A 1 383 ? 25.667 -18.587 -37.097 1.00 60.44 383 HIS A C 1
ATOM 2895 O O . HIS A 1 383 ? 25.050 -18.863 -38.126 1.00 60.44 383 HIS A O 1
ATOM 2901 N N . TYR A 1 384 ? 25.172 -18.852 -35.880 1.00 61.78 384 TYR A N 1
ATOM 2902 C CA . TYR A 1 384 ? 23.856 -19.484 -35.682 1.00 61.78 384 TYR A CA 1
ATOM 2903 C C . TYR A 1 384 ? 22.723 -18.642 -36.279 1.00 61.78 384 TYR A C 1
ATOM 2905 O O . TYR A 1 384 ? 21.901 -19.170 -37.024 1.00 61.78 384 TYR A O 1
ATOM 2913 N N . LYS A 1 385 ? 22.758 -17.314 -36.092 1.00 66.00 385 LYS A N 1
ATOM 2914 C CA . LYS A 1 385 ? 21.796 -16.392 -36.725 1.00 66.00 385 LYS A CA 1
ATOM 2915 C C . LYS A 1 385 ? 21.790 -16.477 -38.258 1.00 66.00 385 LYS A C 1
ATOM 2917 O O . LYS A 1 385 ? 20.741 -16.306 -38.872 1.00 66.00 385 LYS A O 1
ATOM 2922 N N . ARG A 1 386 ? 22.940 -16.744 -38.892 1.00 73.12 386 ARG A N 1
ATOM 2923 C CA . ARG A 1 386 ? 23.026 -16.916 -40.355 1.00 73.12 386 ARG A CA 1
ATOM 2924 C C . ARG A 1 386 ? 22.469 -18.262 -40.815 1.00 73.12 386 ARG A C 1
ATOM 2926 O O . ARG A 1 386 ? 21.849 -18.307 -41.873 1.00 73.12 386 ARG A O 1
ATOM 2933 N N . MET A 1 387 ? 22.670 -19.324 -40.035 1.00 75.31 387 MET A N 1
ATOM 2934 C CA . MET A 1 387 ? 22.127 -20.651 -40.337 1.00 75.31 387 MET A CA 1
ATOM 2935 C C . MET A 1 387 ? 20.605 -20.681 -40.176 1.00 75.31 387 MET A C 1
ATOM 2937 O O . MET A 1 387 ? 19.909 -21.171 -41.061 1.00 75.31 387 MET A O 1
ATOM 2941 N N . ASP A 1 388 ? 20.075 -20.092 -39.103 1.00 79.81 388 ASP A N 1
ATOM 2942 C CA . ASP A 1 388 ? 18.626 -20.022 -38.889 1.00 79.81 388 ASP A CA 1
ATOM 2943 C C . ASP A 1 388 ? 17.941 -19.167 -39.968 1.00 79.81 388 ASP A C 1
ATOM 2945 O O . ASP A 1 388 ? 16.883 -19.542 -40.468 1.00 79.81 388 ASP A O 1
ATOM 2949 N N . GLY A 1 389 ? 18.589 -18.090 -40.430 1.00 80.44 389 GLY A N 1
ATOM 2950 C CA . GLY A 1 389 ? 18.119 -17.322 -41.589 1.00 80.44 389 GLY A CA 1
ATOM 2951 C C . GLY A 1 389 ? 18.111 -18.120 -42.903 1.00 80.44 389 GLY A C 1
ATOM 2952 O O . GLY A 1 389 ? 17.216 -17.941 -43.725 1.00 80.44 389 GLY A O 1
ATOM 2953 N N . ALA A 1 390 ? 19.072 -19.026 -43.106 1.00 79.25 390 ALA A N 1
ATOM 2954 C CA . ALA A 1 390 ? 19.104 -19.895 -44.283 1.00 79.25 390 ALA A CA 1
ATOM 2955 C C . ALA A 1 390 ? 18.019 -20.988 -44.222 1.00 79.25 390 ALA A C 1
ATOM 2957 O O . ALA A 1 390 ? 17.353 -21.247 -45.224 1.00 79.25 390 ALA A O 1
ATOM 2958 N N . ILE A 1 391 ? 17.793 -21.586 -43.047 1.00 81.50 391 ILE A N 1
ATOM 2959 C CA . ILE A 1 391 ? 16.712 -22.561 -42.819 1.00 81.50 391 ILE A CA 1
ATOM 2960 C C . ILE A 1 391 ? 15.347 -21.907 -43.054 1.00 81.50 391 ILE A C 1
ATOM 2962 O O . ILE A 1 391 ? 14.498 -22.488 -43.728 1.00 81.50 391 ILE A O 1
ATOM 2966 N N . ASP A 1 392 ? 15.162 -20.677 -42.578 1.00 81.56 392 ASP A N 1
ATOM 2967 C CA . ASP A 1 392 ? 13.957 -19.886 -42.812 1.00 81.56 392 ASP A CA 1
ATOM 2968 C C . ASP A 1 392 ? 13.722 -19.591 -44.305 1.00 81.56 392 ASP A C 1
ATOM 2970 O O . ASP A 1 392 ? 12.627 -19.801 -44.836 1.00 81.56 392 ASP A O 1
ATOM 2974 N N . ALA A 1 393 ? 14.770 -19.174 -45.023 1.00 80.50 393 ALA A N 1
ATOM 2975 C CA . ALA A 1 393 ? 14.709 -18.961 -46.467 1.00 80.50 393 ALA A CA 1
ATOM 2976 C C . ALA A 1 393 ? 14.365 -20.257 -47.228 1.00 80.50 393 ALA A C 1
ATOM 2978 O O . ALA A 1 393 ? 13.578 -20.227 -48.179 1.00 80.50 393 ALA A O 1
ATOM 2979 N N . ALA A 1 394 ? 14.893 -21.407 -46.797 1.00 85.19 394 ALA A N 1
ATOM 2980 C CA . ALA A 1 394 ? 14.557 -22.701 -47.386 1.00 85.19 394 ALA A CA 1
ATOM 2981 C C . ALA A 1 394 ? 13.129 -23.157 -47.066 1.00 85.19 394 ALA A C 1
ATOM 2983 O O . ALA A 1 394 ? 12.446 -23.705 -47.936 1.00 85.19 394 ALA A O 1
ATOM 2984 N N . ALA A 1 395 ? 12.635 -22.887 -45.857 1.00 85.19 395 ALA A N 1
ATOM 2985 C CA . ALA A 1 395 ? 11.251 -23.164 -45.487 1.00 85.19 395 ALA A CA 1
ATOM 2986 C C . ALA A 1 395 ? 10.266 -22.342 -46.332 1.00 85.19 395 ALA A C 1
ATOM 2988 O O . ALA A 1 395 ? 9.249 -22.857 -46.791 1.00 85.19 395 ALA A O 1
ATOM 2989 N N . LYS A 1 396 ? 10.632 -21.100 -46.659 1.00 86.12 396 LYS A N 1
ATOM 2990 C CA . LYS A 1 396 ? 9.893 -20.220 -47.580 1.00 86.12 396 LYS A CA 1
ATOM 2991 C C . LYS A 1 396 ? 10.076 -20.572 -49.063 1.00 86.12 396 LYS A C 1
ATOM 2993 O O . LYS A 1 396 ? 9.544 -19.872 -49.923 1.00 86.12 396 LYS A O 1
ATOM 2998 N N . GLY A 1 397 ? 10.838 -21.622 -49.380 1.00 88.19 397 GLY A N 1
ATOM 2999 C CA . GLY A 1 397 ? 11.106 -22.069 -50.749 1.00 88.19 397 GLY A CA 1
ATOM 3000 C C . GLY A 1 397 ? 11.994 -21.124 -51.566 1.00 88.19 397 GLY A C 1
ATOM 3001 O O . GLY A 1 397 ? 11.981 -21.194 -52.792 1.00 88.19 397 GLY A O 1
ATOM 3002 N N . GLN A 1 398 ? 12.738 -20.225 -50.914 1.00 89.19 398 GLN A N 1
ATOM 3003 C CA . GLN A 1 398 ? 13.603 -19.238 -51.573 1.00 89.19 398 GLN A CA 1
ATOM 3004 C C . GLN A 1 398 ? 14.965 -19.822 -51.970 1.00 89.19 398 GLN A C 1
ATOM 3006 O O . GLN A 1 398 ? 15.556 -19.377 -52.951 1.00 89.19 398 GLN A O 1
ATOM 3011 N N . ILE A 1 399 ? 15.443 -20.816 -51.219 1.00 87.31 399 ILE A N 1
ATOM 3012 C CA . ILE A 1 399 ? 16.651 -21.605 -51.494 1.00 87.31 399 ILE A CA 1
ATOM 3013 C C . ILE A 1 399 ? 16.373 -23.082 -51.174 1.00 87.31 399 ILE A C 1
ATOM 3015 O O . ILE A 1 399 ? 15.408 -23.398 -50.479 1.00 87.31 399 ILE A O 1
ATOM 3019 N N . THR A 1 400 ? 17.182 -24.007 -51.682 1.00 88.81 400 THR A N 1
ATOM 3020 C CA . THR A 1 400 ? 17.049 -25.447 -51.399 1.00 88.81 400 THR A CA 1
ATOM 3021 C C . THR A 1 400 ? 17.995 -25.906 -50.286 1.00 88.81 400 THR A C 1
ATOM 3023 O O . THR A 1 400 ? 18.976 -25.232 -49.970 1.00 88.81 400 THR A O 1
ATOM 3026 N N . SER A 1 401 ? 17.744 -27.088 -49.706 1.00 82.50 401 SER A N 1
ATOM 3027 C CA . SER A 1 401 ? 18.691 -27.725 -48.774 1.00 82.50 401 SER A CA 1
ATOM 3028 C C . SER A 1 401 ? 20.063 -27.948 -49.428 1.00 82.50 401 SER A C 1
ATOM 3030 O O . SER A 1 401 ? 21.088 -27.787 -48.771 1.00 82.50 401 SER A O 1
ATOM 3032 N N . ASP A 1 402 ? 20.100 -28.226 -50.735 1.00 81.38 402 ASP A N 1
ATOM 3033 C CA . ASP A 1 402 ? 21.340 -28.364 -51.503 1.00 81.38 402 ASP A CA 1
ATOM 3034 C C . ASP A 1 402 ? 22.067 -27.026 -51.723 1.00 81.38 402 ASP A C 1
ATOM 3036 O O . ASP A 1 402 ? 23.298 -27.010 -51.733 1.00 81.38 402 ASP A O 1
ATOM 3040 N N . ASP A 1 403 ? 21.353 -25.902 -51.836 1.00 82.38 403 ASP A N 1
ATOM 3041 C CA . ASP A 1 403 ? 21.973 -24.568 -51.905 1.00 82.38 403 ASP A CA 1
ATOM 3042 C C . ASP A 1 403 ? 22.643 -24.196 -50.576 1.00 82.38 403 ASP A C 1
ATOM 3044 O O . ASP A 1 403 ? 23.728 -23.614 -50.562 1.00 82.38 403 ASP A O 1
ATOM 3048 N N . ILE A 1 404 ? 22.032 -24.589 -49.453 1.00 79.69 404 ILE A N 1
ATOM 3049 C CA . ILE A 1 404 ? 22.629 -24.438 -48.121 1.00 79.69 404 ILE A CA 1
ATOM 3050 C C . ILE A 1 404 ? 23.877 -25.321 -48.013 1.00 79.69 404 ILE A C 1
ATOM 3052 O O . ILE A 1 404 ? 24.932 -24.840 -47.614 1.00 79.69 404 ILE A O 1
ATOM 3056 N N . ILE A 1 405 ? 23.804 -26.593 -48.418 1.00 77.81 405 ILE A N 1
ATOM 3057 C CA . ILE A 1 405 ? 24.932 -27.533 -48.302 1.00 77.81 405 ILE A CA 1
ATOM 3058 C C . ILE A 1 405 ? 26.132 -27.131 -49.164 1.00 77.81 405 ILE A C 1
ATOM 3060 O O . ILE A 1 405 ? 27.273 -27.244 -48.716 1.00 77.81 405 ILE A O 1
ATOM 3064 N N . ASN A 1 406 ? 25.891 -26.652 -50.383 1.00 73.94 406 ASN A N 1
ATOM 3065 C CA . ASN A 1 406 ? 26.954 -26.359 -51.345 1.00 73.94 406 ASN A CA 1
ATOM 3066 C C . ASN A 1 406 ? 27.470 -24.912 -51.286 1.00 73.94 406 ASN A C 1
ATOM 3068 O O . ASN A 1 406 ? 28.394 -24.561 -52.022 1.00 73.94 406 ASN A O 1
ATOM 3072 N N . SER A 1 407 ? 26.893 -24.061 -50.440 1.00 76.69 407 SER A N 1
ATOM 3073 C CA . SER A 1 407 ? 27.365 -22.690 -50.254 1.00 76.69 407 SER A CA 1
ATOM 3074 C C . SER A 1 407 ? 28.713 -22.664 -49.536 1.00 76.69 407 SER A C 1
ATOM 3076 O O . SER A 1 407 ? 28.875 -23.298 -48.500 1.00 76.69 407 SER A O 1
ATOM 3078 N N . ASN A 1 408 ? 29.666 -21.855 -50.004 1.00 59.84 408 ASN A N 1
ATOM 3079 C CA . ASN A 1 408 ? 30.918 -21.620 -49.269 1.00 59.84 408 ASN A CA 1
ATOM 3080 C C . ASN A 1 408 ? 30.689 -20.922 -47.914 1.00 59.84 408 ASN A C 1
ATOM 3082 O O . ASN A 1 408 ? 31.544 -21.015 -47.034 1.00 59.84 408 ASN A O 1
ATOM 3086 N N . ASP A 1 409 ? 29.540 -20.259 -47.738 1.00 62.31 409 ASP A N 1
ATOM 3087 C CA . ASP A 1 409 ? 29.179 -19.564 -46.499 1.00 62.31 409 ASP A CA 1
ATOM 3088 C C . ASP A 1 409 ? 28.619 -20.515 -45.424 1.00 62.31 409 ASP A C 1
ATOM 3090 O O . ASP A 1 409 ? 28.647 -20.182 -44.239 1.00 62.31 409 ASP A O 1
ATOM 3094 N N . TYR A 1 410 ? 28.142 -21.704 -45.818 1.00 61.03 410 TYR A N 1
ATOM 3095 C CA . TYR A 1 410 ? 27.452 -22.656 -44.928 1.00 61.03 410 TYR A CA 1
ATOM 3096 C C . TYR A 1 410 ? 28.073 -24.070 -44.949 1.00 61.03 410 TYR A C 1
ATOM 3098 O O . TYR A 1 410 ? 28.036 -24.788 -43.952 1.00 61.03 410 TYR A O 1
ATOM 3106 N N . GLY A 1 411 ? 28.723 -24.442 -46.055 1.00 52.53 411 GLY A N 1
ATOM 3107 C CA . GLY A 1 411 ? 29.271 -25.765 -46.371 1.00 52.53 411 GLY A CA 1
ATOM 3108 C C . GLY A 1 411 ? 30.371 -26.262 -45.436 1.00 52.53 411 GLY A C 1
ATOM 3109 O O . GLY A 1 411 ? 30.566 -27.466 -45.281 1.00 52.53 411 GLY A O 1
ATOM 3110 N N . HIS A 1 412 ? 31.077 -25.346 -44.771 1.00 52.34 412 HIS A N 1
ATOM 3111 C CA . HIS A 1 412 ? 32.125 -25.672 -43.801 1.00 52.34 412 HIS A CA 1
ATOM 3112 C C . HIS A 1 412 ? 31.611 -25.840 -42.363 1.00 52.34 412 HIS A C 1
ATOM 3114 O O . HIS A 1 412 ? 32.383 -26.240 -41.491 1.00 52.34 412 HIS A O 1
ATOM 3120 N N . TYR A 1 413 ? 30.330 -25.561 -42.105 1.00 60.28 413 TYR A N 1
ATOM 3121 C CA . TYR A 1 413 ? 29.781 -25.424 -40.752 1.00 60.28 413 TYR A CA 1
ATOM 3122 C C . TYR A 1 413 ? 28.571 -26.317 -40.515 1.00 60.28 413 TYR A C 1
ATOM 3124 O O . TYR A 1 413 ? 27.621 -25.945 -39.832 1.00 60.28 413 TYR A O 1
ATOM 3132 N N . PHE A 1 414 ? 28.651 -27.547 -41.012 1.00 56.41 414 PHE A N 1
ATOM 3133 C CA . PHE A 1 414 ? 27.688 -28.588 -40.690 1.00 56.41 414 PHE A CA 1
ATOM 3134 C C . PHE A 1 414 ? 27.803 -29.098 -39.260 1.00 56.41 414 PHE A C 1
ATOM 3136 O O . PHE A 1 414 ? 27.186 -30.092 -38.960 1.00 56.41 414 PHE A O 1
ATOM 3143 N N . ASN A 1 415 ? 28.529 -28.474 -38.341 1.00 49.78 415 ASN A N 1
ATOM 3144 C CA . ASN A 1 415 ? 28.670 -29.046 -37.010 1.00 49.78 415 ASN A CA 1
ATOM 3145 C C . ASN A 1 415 ? 27.551 -28.597 -36.063 1.00 49.78 415 ASN A C 1
ATOM 3147 O O . ASN A 1 415 ? 27.325 -27.402 -35.887 1.00 49.78 415 ASN A O 1
ATOM 3151 N N . ASP A 1 416 ? 26.880 -29.560 -35.427 1.00 49.88 416 ASP A N 1
ATOM 3152 C CA . ASP A 1 416 ? 26.044 -29.326 -34.252 1.00 49.88 416 ASP A CA 1
ATOM 3153 C C . ASP A 1 416 ? 26.862 -28.618 -33.140 1.00 49.88 416 ASP A C 1
ATOM 3155 O O . ASP A 1 416 ? 28.094 -28.528 -33.229 1.00 49.88 416 ASP A O 1
ATOM 3159 N N . PRO A 1 417 ? 26.234 -28.142 -32.050 1.00 45.62 417 PRO A N 1
ATOM 3160 C CA . PRO A 1 417 ? 26.942 -27.465 -30.956 1.00 45.62 417 PRO A CA 1
ATOM 3161 C C . PRO A 1 417 ? 28.064 -28.288 -30.291 1.00 45.62 417 PRO A C 1
ATOM 3163 O O . PRO A 1 417 ? 28.792 -27.759 -29.453 1.00 45.62 417 PRO A O 1
ATOM 3166 N N . LYS A 1 418 ? 28.209 -29.576 -30.633 1.00 45.50 418 LYS A N 1
ATOM 3167 C CA . LYS A 1 418 ? 29.245 -30.495 -30.150 1.00 45.50 418 LYS A CA 1
ATOM 3168 C C . LYS A 1 418 ? 30.301 -30.837 -31.209 1.00 45.50 418 LYS A C 1
ATOM 3170 O O . LYS A 1 418 ? 31.227 -31.582 -30.894 1.00 45.50 418 LYS A O 1
ATOM 3175 N N . GLY A 1 419 ? 30.223 -30.294 -32.425 1.00 50.34 419 GLY A N 1
ATOM 3176 C CA . GLY A 1 419 ? 31.203 -30.568 -33.477 1.00 50.34 419 GLY A CA 1
ATOM 3177 C C . GLY A 1 419 ? 30.835 -31.714 -34.428 1.00 50.34 419 GLY A C 1
ATOM 3178 O O . GLY A 1 419 ? 31.727 -32.200 -35.122 1.00 50.34 419 GLY A O 1
ATOM 3179 N N . HIS A 1 420 ? 29.583 -32.190 -34.450 1.00 49.97 420 HIS A N 1
ATOM 3180 C CA . HIS A 1 420 ? 29.157 -33.297 -35.316 1.00 49.97 420 HIS A CA 1
ATOM 3181 C C . HIS A 1 420 ? 28.463 -32.816 -36.589 1.00 49.97 420 HIS A C 1
ATOM 3183 O O . HIS A 1 420 ? 27.492 -32.073 -36.505 1.00 49.97 420 HIS A O 1
ATOM 3189 N N . ASN A 1 421 ? 28.896 -33.316 -37.752 1.00 61.03 421 ASN A N 1
ATOM 3190 C CA . ASN A 1 421 ? 28.276 -33.002 -39.040 1.00 61.03 421 ASN A CA 1
ATOM 3191 C C . ASN A 1 421 ? 26.773 -33.380 -39.056 1.00 61.03 421 ASN A C 1
ATOM 3193 O O . ASN A 1 421 ? 26.437 -34.559 -39.164 1.00 61.03 421 ASN A O 1
ATOM 3197 N N . MET A 1 422 ? 25.888 -32.387 -38.962 1.00 66.19 422 MET A N 1
ATOM 3198 C CA . MET A 1 422 ? 24.452 -32.416 -39.213 1.00 66.19 422 MET A CA 1
ATOM 3199 C C . MET A 1 422 ? 24.214 -33.035 -40.583 1.00 66.19 422 MET A C 1
ATOM 3201 O O . MET A 1 422 ? 24.746 -32.577 -41.598 1.00 66.19 422 MET A O 1
ATOM 3205 N N . SER A 1 423 ? 23.450 -34.124 -40.607 1.00 78.50 423 SER A N 1
ATOM 3206 C CA . SER A 1 423 ? 23.181 -34.819 -41.855 1.00 78.50 423 SER A CA 1
ATOM 3207 C C . SER A 1 423 ? 22.209 -34.005 -42.711 1.00 78.50 423 SER A C 1
ATOM 3209 O O . SER A 1 423 ? 21.419 -33.208 -42.201 1.00 78.50 423 SER A O 1
ATOM 3211 N N . LYS A 1 424 ? 22.215 -34.233 -44.031 1.00 80.19 424 LYS A N 1
ATOM 3212 C CA . LYS A 1 424 ? 21.211 -33.641 -44.931 1.00 80.19 424 LYS A CA 1
ATOM 3213 C C . LYS A 1 424 ? 19.780 -33.941 -44.457 1.00 80.19 424 LYS A C 1
ATOM 3215 O O . LYS A 1 424 ? 18.927 -33.068 -44.550 1.00 80.19 424 LYS A O 1
ATOM 3220 N N . ALA A 1 425 ? 19.547 -35.128 -43.891 1.00 78.50 425 ALA A N 1
ATOM 3221 C CA . ALA A 1 425 ? 18.249 -35.515 -43.344 1.00 78.50 425 ALA A CA 1
ATOM 3222 C C . ALA A 1 425 ? 17.842 -34.662 -42.128 1.00 78.50 425 ALA A C 1
ATOM 3224 O O . ALA A 1 425 ? 16.684 -34.271 -42.026 1.00 78.50 425 ALA A O 1
ATOM 3225 N N . ASP A 1 426 ? 18.786 -34.318 -41.246 1.00 78.38 426 ASP A N 1
ATOM 3226 C CA . ASP A 1 426 ? 18.508 -33.460 -40.085 1.00 78.38 426 ASP A CA 1
ATOM 3227 C C . ASP A 1 426 ? 18.210 -32.018 -40.515 1.00 78.38 426 ASP A C 1
ATOM 3229 O O . ASP A 1 426 ? 17.303 -31.378 -39.983 1.00 78.38 426 ASP A O 1
ATOM 3233 N N . LEU A 1 427 ? 18.939 -31.510 -41.517 1.00 82.31 427 LEU A N 1
ATOM 3234 C CA . LEU A 1 427 ? 18.670 -30.194 -42.099 1.00 82.31 427 LEU A CA 1
ATOM 3235 C C . LEU A 1 427 ? 17.284 -30.153 -42.757 1.00 82.31 427 LEU A C 1
ATOM 3237 O O . LEU A 1 427 ? 16.532 -29.204 -42.553 1.00 82.31 427 LEU A O 1
ATOM 3241 N N . GLU A 1 428 ? 16.932 -31.185 -43.522 1.00 83.44 428 GLU A N 1
ATOM 3242 C CA . GLU A 1 428 ? 15.618 -31.293 -44.160 1.00 83.44 428 GLU A CA 1
ATOM 3243 C C . GLU A 1 428 ? 14.490 -31.424 -43.134 1.00 83.44 428 GLU A C 1
ATOM 3245 O O . GLU A 1 428 ? 13.457 -30.782 -43.307 1.00 83.44 428 GLU A O 1
ATOM 3250 N N . SER A 1 429 ? 14.710 -32.151 -42.033 1.00 83.75 429 SER A N 1
ATOM 3251 C CA . SER A 1 429 ? 13.762 -32.211 -40.915 1.00 83.75 429 SER A CA 1
ATOM 3252 C C . SER A 1 429 ? 13.528 -30.829 -40.305 1.00 83.75 429 SER A C 1
ATOM 3254 O O . SER A 1 429 ? 12.383 -30.421 -40.154 1.00 83.75 429 SER A O 1
ATOM 3256 N N . ARG A 1 430 ? 14.594 -30.062 -40.029 1.00 80.81 430 ARG A N 1
ATOM 3257 C CA . ARG A 1 430 ? 14.466 -28.699 -39.479 1.00 80.81 430 ARG A CA 1
ATOM 3258 C C . ARG A 1 430 ? 13.756 -27.743 -40.436 1.00 80.81 430 ARG A C 1
ATOM 3260 O O . ARG A 1 430 ? 12.988 -26.896 -39.993 1.00 80.81 430 ARG A O 1
ATOM 3267 N N . ILE A 1 431 ? 14.009 -27.856 -41.740 1.00 83.12 431 ILE A N 1
ATOM 3268 C CA . ILE A 1 431 ? 13.302 -27.060 -42.752 1.00 83.12 431 ILE A CA 1
ATOM 3269 C C . ILE A 1 431 ? 11.812 -27.418 -42.758 1.00 83.12 431 ILE A C 1
ATOM 3271 O O . ILE A 1 431 ? 10.979 -26.521 -42.864 1.00 83.12 431 ILE A O 1
ATOM 3275 N N . GLU A 1 432 ? 11.468 -28.700 -42.640 1.00 79.25 432 GLU A N 1
ATOM 3276 C CA . GLU A 1 432 ? 10.075 -29.151 -42.605 1.00 79.25 432 GLU A CA 1
ATOM 3277 C C . GLU A 1 432 ? 9.352 -28.701 -41.330 1.00 79.25 432 GLU A C 1
ATOM 3279 O O . GLU A 1 432 ? 8.214 -28.244 -41.408 1.00 79.25 432 GLU A O 1
ATOM 3284 N N . ASP A 1 433 ? 10.023 -28.716 -40.177 1.00 78.31 433 ASP A N 1
ATOM 3285 C CA . ASP A 1 433 ? 9.476 -28.178 -38.926 1.00 78.31 433 ASP A CA 1
ATOM 3286 C C . ASP A 1 433 ? 9.134 -26.686 -39.061 1.00 78.31 433 ASP A C 1
ATOM 3288 O O . ASP A 1 433 ? 8.050 -26.249 -38.673 1.00 78.31 433 ASP A O 1
ATOM 3292 N N . VAL A 1 434 ? 10.016 -25.902 -39.691 1.00 76.81 434 VAL A N 1
ATOM 3293 C CA . VAL A 1 434 ? 9.776 -24.472 -39.944 1.00 76.81 434 VAL A CA 1
ATOM 3294 C C . VAL A 1 434 ? 8.707 -24.259 -41.027 1.00 76.81 434 VAL A C 1
ATOM 3296 O O . VAL A 1 434 ? 7.916 -23.325 -40.933 1.00 76.81 434 VAL A O 1
ATOM 3299 N N . LYS A 1 435 ? 8.602 -25.131 -42.037 1.00 75.44 435 LYS A N 1
ATOM 3300 C CA . LYS A 1 435 ? 7.485 -25.090 -43.002 1.00 75.44 435 LYS A CA 1
ATOM 3301 C C . LYS A 1 435 ? 6.144 -25.353 -42.338 1.00 75.44 435 LYS A C 1
ATOM 3303 O O . LYS A 1 435 ? 5.179 -24.665 -42.650 1.00 75.44 435 LYS A O 1
ATOM 3308 N N . ASN A 1 436 ? 6.088 -26.324 -41.432 1.00 71.75 436 ASN A N 1
ATOM 3309 C CA . ASN A 1 436 ? 4.888 -26.639 -40.661 1.00 71.75 436 ASN A CA 1
ATOM 3310 C C . ASN A 1 436 ? 4.502 -25.513 -39.698 1.00 71.75 436 ASN A C 1
ATOM 3312 O O . ASN A 1 436 ? 3.347 -25.428 -39.315 1.00 71.75 436 ASN A O 1
ATOM 3316 N N . PHE A 1 437 ? 5.444 -24.644 -39.326 1.00 73.38 437 PHE A N 1
ATOM 3317 C CA . PHE A 1 437 ? 5.146 -23.416 -38.593 1.00 73.38 437 PHE A CA 1
ATOM 3318 C C . PHE A 1 437 ? 4.521 -22.327 -39.486 1.00 73.38 437 PHE A C 1
ATOM 3320 O O . PHE A 1 437 ? 3.743 -21.507 -39.006 1.00 73.38 437 PHE A O 1
ATOM 3327 N N . TYR A 1 438 ? 4.850 -22.303 -40.783 1.00 66.06 438 TYR A N 1
ATOM 3328 C CA . TYR A 1 438 ? 4.317 -21.319 -41.733 1.00 66.06 438 TYR A CA 1
ATOM 3329 C C . TYR A 1 438 ? 2.970 -21.687 -42.365 1.00 66.06 438 TYR A C 1
ATOM 3331 O O . TYR A 1 438 ? 2.311 -20.798 -42.913 1.00 66.06 438 TYR A O 1
ATOM 3339 N N . ASN A 1 439 ? 2.586 -22.962 -42.322 1.00 62.91 439 ASN A N 1
ATOM 3340 C CA . ASN A 1 439 ? 1.314 -23.481 -42.833 1.00 62.91 439 ASN A CA 1
ATOM 3341 C C . ASN A 1 439 ? 0.310 -23.672 -41.700 1.00 62.91 439 ASN A C 1
ATOM 3343 O O . ASN A 1 439 ? -0.894 -23.439 -41.958 1.00 62.91 439 ASN A O 1
#

Radius of gyration: 35.27 Å; chains: 1; bounding box: 114×63×100 Å

pLDDT: mean 70.59, std 23.51, range [22.08, 96.56]

Sequence (439 aa):
MNNKEFWIGMSITLVVALLIGMGGFTGYAMVQHRLKSEPKVESTKQSSTPKKEEAEKIKLTNKNKLIALMETSGIDNIGISAEQLAKGKYQSHAVGAEDQSARDVSKITAEPQDVAGAIENMPDKEVQFYTIEPNLGNAGTGLLIEKDQVTLFGAQNTVDYETLMAADNKASVTLTNKQVEKTLADNKALTKQIEDKIDIQEQDDASKTAQAFDDLTQPMQLALLINQVAKSEGATPNLNSQYDIYLGTANEIGIHATDVSDMKKANILITDNHNDTFTYENLTGTSTDDYTWEKGETVSKQTLLKALNTDKQNINAIANKVNLATSSDAFPFRDPSSQNSAEPNTAANTESNPNTPANTQGGTAANTESKTAAPANPVDQAHYKRMDGAIDAAAKGQITSDDIINSNDYGHYFNDPKGHNMSKADLESRIEDVKNFYN

Foldseek 3Di:
DDDDDDDDDDDDDDDDDDDDDDDDDDDDDDDDDDDDDDDDDDDDDDDDDPDDPPPDPDPDDPLLQVLLCLLDPLCLQADHHLVCQLVQWHQHNHVPSPPDDIDGAPAKEWAWDDCFQQEPPDPLADKTKTWIPPARPLWTWMWIDHPFKIKIFTGNGRYYPCQSPDPPNSRMDMDTPVSSVVSCVVCVVSCVSCSVRYHYDDDDRLVVLLVVLVPDDPLLNVLLVQQVVQVLVVHGRDLPWAWEWEQAAPFKIWIATPPDPPPQNGIKMWGHPVSQKIWIWTWDDDDLVGTDTDIDGMDGSNVSVVCCVVPVVSSVSSSVRYDCPRHHPHRPSDDVVNHDDDDDDDDDDDDDDDDDDDDDDDDDDDDDDDDDDDDPDPVVVVLVVVLVVVLLCVLVVNDHLVCQCPDPSRVVPCQDVVGDRPDSVNSVVSSVVSNVVVD

Organism: NCBI:txid1620